Protein AF-A0A256ZH25-F1 (afdb_monomer)

Nearest PDB structures (foldseek):
  3mtt-assembly1_A  TM=2.767E-01  e=2.707E+00  Homo sapiens
  4jps-assembly1_B  TM=2.584E-01  e=4.571E+00  Homo sapiens
  8tdu-assembly1_B  TM=2.567E-01  e=5.349E+00  Homo sapiens
  7p5c-assembly1_B  TM=2.071E-01  e=2.196E+00  Homo sapiens

pLDDT: mean 86.26, std 10.09, range [44.22, 97.12]

Secondary structure (DSSP, 8-state):
--TTEESSPPTT-S-EEEEETTEEEEEEE-TTGGGGGGGGSTTSHHHHHHHHHHH-HHHHHHTTS--EEEE-TTSSS-EEEEEEEE-S--HHHHHHHHTT-HHHHHHHHHHHHHHHHHHHHHHHHHHHHHHHHHHHHHHSHHHHHHHHTT---SSHHHHHHHHHHHHH-HHHHHHHHHHHHHHHHHHHHHHHHHHHHHHHHHHHHTHHHHHHHHHHHHHHTTT-HHHHHHHHHHHHTTS-EEEEEEEHHHHHTT--SS--EEEEES-SS-----S-TTT--S-EEEEEEEE--TTTHHHHHTTHHHHHHHHHHHHHSTTEEEEEEEEEEEEEETTEEPPPEEEEEEEEETT--EEEEEE-----HHHIIIIIIIHHHHHHHHTT---SEEEEE----TT---TT-TTGGGTEEEE-HHHHHTHHHHHHHHHH--

Mean predicted aligned error: 8.48 Å

Sequence (434 aa):
MNKKIISYLTPGASIEEREVKGLKLRIHPTKHERALYPFSKPDSCPVKLCELATIDPVARVFFFLKREILRVPWIYNPLIASFPILLPYDEQFVDLIFKRDKSVYAPIEVAQKDIDSLADDVFKLEAETFGLFMFELMKDPSFRSMLTTGRLPKKPKVILERLDNLITNPATRGTFDEILRKHHDRLGKIFEVLLRQLPLISGIEVLKEAKENGDTLLEIAENSVQKISETLLRIGNIIPLSYNAVCLECVLRKQLAMPFQATLLYTKDFSLIERCHQCSGRTILHRINIHAPSDLIALIQDERLPEAIVGYTLAQLEDVEEVFIHKKVNPVINGIVKRGAQIDVLAITKDKRLIIVEVTRQSDFETVLNEELIHKTTLLEQIGLKYDVFVCVSGLSPKINHGLSVIKAKRAFLLGLKHLSELENWLADRLKIT

Foldseek 3Di:
DLPQEPLDPDVPDQWDWDAFPNWIKIWGADPLSVLSVQVVDCLGLLNLLLVLLLVALLSLLLLLADWDWAAQPPDLQRTKTKQKAWAPADPVVLVCLVVCPPLQNVLLVVLVVLLVVVVVLVVVLVCVVVVVLVVLLCVPPVSVVCVVVVNDPPDVVVVVVVSVCQCPDPVNVVVVVVSVVVVVVSVVSNVLSCQARVVQNVCSVCVVSNHLRHLQSCVLVVNDQPSSQVSLLSSLVSFWKKKKKWANCCCRPVVHRGTDIDIDGSDNRTHDDQARPPPRHRGMIMMIMTRANPSCVSCSVVVLSSLSSLQSSVSVAPFWRHKYAFIWMWIQDPNRTFHTDTFGIWTAGPNSFIETEAEESDADPVCCLVVPFVVVLVVCVVRVPQGPAYEYEYCHGPVPPPFDPVDVVNNYTYHHSVCSSVVNVVVNVSVPPD

Solvent-accessible surface area (backbone atoms only — not comparable to full-atom values): 23049 Å² total; per-residue (Å²): 118,72,86,33,61,38,48,64,70,60,93,89,50,76,62,47,79,49,73,40,83,87,42,39,34,42,38,28,76,41,96,63,35,72,44,39,53,46,62,78,37,67,86,31,58,63,38,50,50,22,59,47,24,52,80,31,41,59,54,44,41,56,73,42,47,65,65,47,81,47,76,42,92,88,46,101,47,34,40,32,44,34,31,42,29,32,48,67,59,51,62,72,61,52,50,36,55,76,70,55,33,70,84,42,30,53,61,50,55,51,37,50,52,57,55,60,50,42,56,58,53,51,51,50,50,53,49,53,51,50,53,49,53,50,53,60,46,54,68,38,68,67,52,41,52,24,62,79,68,71,57,65,76,92,47,69,65,63,57,51,55,50,51,51,53,50,56,69,31,80,90,43,26,63,61,51,54,54,47,54,50,55,48,48,57,50,48,51,52,50,50,50,50,45,72,43,30,45,65,53,53,62,46,59,75,42,40,67,54,8,43,54,36,19,54,44,51,30,61,73,35,75,68,34,67,63,57,50,24,55,44,51,37,58,49,35,75,64,42,52,32,32,39,38,36,36,28,53,38,27,37,37,72,63,66,38,91,51,48,51,72,49,77,46,72,64,51,92,76,55,76,78,73,53,56,37,90,84,70,67,39,33,42,30,44,33,35,44,27,40,41,33,50,86,69,37,43,49,21,63,74,72,60,44,50,57,32,46,32,53,38,47,32,52,52,69,40,86,61,40,54,39,26,39,36,48,30,30,43,19,31,40,57,96,88,40,77,40,68,58,47,79,37,38,20,40,36,34,27,73,87,37,43,39,37,40,35,42,71,45,63,58,56,51,66,66,57,43,47,51,63,56,43,50,46,45,55,50,50,32,56,74,44,63,49,82,66,67,36,37,37,33,40,32,28,25,56,56,88,60,83,73,52,82,64,76,37,65,93,72,39,31,38,46,32,26,41,55,48,59,47,42,41,61,61,59,49,52,55,61,67,62,70,116

Radius of gyration: 28.08 Å; Cα contacts (8 Å, |Δi|>4): 738; chains: 1; bounding box: 53×66×83 Å

Structure (mmCIF, N/CA/C/O backbone):
data_AF-A0A256ZH25-F1
#
_entry.id   AF-A0A256ZH25-F1
#
loop_
_atom_site.group_PDB
_atom_site.id
_atom_site.type_symbol
_atom_site.label_atom_id
_atom_site.label_alt_id
_atom_site.label_comp_id
_atom_site.label_asym_id
_atom_site.label_entity_id
_atom_site.label_seq_id
_atom_site.pdbx_PDB_ins_code
_atom_site.Cartn_x
_atom_site.Cartn_y
_atom_site.Cartn_z
_atom_site.occupancy
_atom_site.B_iso_or_equiv
_atom_site.auth_seq_id
_atom_site.auth_comp_id
_atom_site.auth_asym_id
_atom_site.auth_atom_id
_atom_site.pdbx_PDB_model_num
ATOM 1 N N . MET A 1 1 ? -24.537 2.357 3.604 1.00 53.81 1 MET A N 1
ATOM 2 C CA . MET A 1 1 ? -23.803 3.218 4.560 1.00 53.81 1 MET A CA 1
ATOM 3 C C . MET A 1 1 ? -23.875 2.599 5.944 1.00 53.81 1 MET A C 1
ATOM 5 O O . MET A 1 1 ? -24.964 2.515 6.511 1.00 53.81 1 MET A O 1
ATOM 9 N N . ASN A 1 2 ? -22.741 2.124 6.465 1.00 66.31 2 ASN A N 1
ATOM 10 C CA . ASN A 1 2 ? -22.671 1.611 7.829 1.00 66.31 2 ASN A CA 1
ATOM 11 C C . ASN A 1 2 ? -22.884 2.782 8.804 1.00 66.31 2 ASN A C 1
ATOM 13 O O . ASN A 1 2 ? -22.022 3.647 8.936 1.00 66.31 2 ASN A O 1
ATOM 17 N N . LYS A 1 3 ? -24.056 2.830 9.451 1.00 79.38 3 LYS A N 1
ATOM 18 C CA . LYS A 1 3 ? -24.472 3.941 10.329 1.00 79.38 3 LYS A CA 1
ATOM 19 C C . LYS A 1 3 ? -23.568 4.130 11.551 1.00 79.38 3 LYS A C 1
ATOM 21 O O . LYS A 1 3 ? -23.676 5.154 12.211 1.00 79.38 3 LYS A O 1
ATOM 26 N N . LYS A 1 4 ? -22.703 3.157 11.847 1.00 90.94 4 LYS A N 1
ATOM 27 C CA . LYS A 1 4 ? -21.760 3.213 12.965 1.00 90.94 4 LYS A CA 1
ATOM 28 C C . LYS A 1 4 ? -20.513 4.045 12.656 1.00 90.94 4 LYS A C 1
ATOM 30 O O . LYS A 1 4 ? -19.826 4.447 13.585 1.00 90.94 4 LYS A O 1
ATOM 35 N N . ILE A 1 5 ? -20.190 4.278 11.380 1.00 92.12 5 ILE A N 1
ATOM 36 C CA . ILE A 1 5 ? -18.966 4.981 10.972 1.00 92.12 5 ILE A CA 1
ATOM 37 C C . ILE A 1 5 ? -19.184 6.496 10.987 1.00 92.12 5 ILE A C 1
ATOM 39 O O . ILE A 1 5 ? -20.065 7.015 10.305 1.00 92.12 5 ILE A O 1
ATOM 43 N N . ILE A 1 6 ? -18.310 7.206 11.697 1.00 91.12 6 ILE A N 1
ATOM 44 C CA . ILE A 1 6 ? -18.291 8.663 11.831 1.00 91.12 6 ILE A CA 1
ATOM 45 C C . ILE A 1 6 ? -16.949 9.176 11.292 1.00 91.12 6 ILE A C 1
ATOM 47 O O . ILE A 1 6 ? -15.973 9.393 12.018 1.00 91.12 6 ILE A O 1
ATOM 51 N N . SER A 1 7 ? -16.880 9.336 9.969 1.00 86.00 7 SER A N 1
ATOM 52 C CA . SER A 1 7 ? -15.687 9.843 9.273 1.00 86.00 7 SER A CA 1
ATOM 53 C C . SER A 1 7 ? -15.587 11.369 9.298 1.00 86.00 7 SER A C 1
ATOM 55 O O . SER A 1 7 ? -14.493 11.919 9.240 1.00 86.00 7 SER A O 1
ATOM 57 N N . TYR A 1 8 ? -16.709 12.063 9.443 1.00 83.81 8 TYR A N 1
ATOM 58 C CA . TYR A 1 8 ? -16.794 13.512 9.591 1.00 83.81 8 TYR A CA 1
ATOM 59 C C . TYR A 1 8 ? -17.811 13.820 10.684 1.00 83.81 8 TYR A C 1
ATOM 61 O O . TYR A 1 8 ? -18.784 13.081 10.843 1.00 83.81 8 TYR A O 1
ATOM 69 N N . LEU A 1 9 ? -17.575 14.882 11.452 1.00 77.00 9 LEU A N 1
ATOM 70 C CA . LEU A 1 9 ? -18.564 15.311 12.436 1.00 77.00 9 LEU A CA 1
ATOM 71 C C . LEU A 1 9 ? -19.824 15.836 11.743 1.00 77.00 9 LEU A C 1
ATOM 73 O O . LEU A 1 9 ? -19.795 16.272 10.587 1.00 77.00 9 LEU A O 1
ATOM 77 N N . THR A 1 10 ? -20.935 15.797 12.473 1.00 65.25 10 THR A N 1
ATOM 78 C CA . THR A 1 10 ? -22.230 16.297 11.998 1.00 65.25 10 THR A CA 1
ATOM 79 C C . THR A 1 10 ? -22.092 17.714 11.402 1.00 65.25 10 THR A C 1
ATOM 81 O O . THR A 1 10 ? -21.460 18.565 12.031 1.00 65.25 10 THR A O 1
ATOM 84 N N . PRO A 1 11 ? -22.658 18.021 10.214 1.00 54.78 11 PRO A N 1
ATOM 85 C CA . PRO A 1 11 ? -22.549 19.351 9.611 1.00 54.78 11 PRO A CA 1
ATOM 86 C C . PRO A 1 11 ? -22.968 20.467 10.581 1.00 54.78 11 PRO A C 1
ATOM 88 O O . PRO A 1 11 ? -24.097 20.487 11.063 1.00 54.78 11 PRO A O 1
ATOM 91 N N . GLY A 1 12 ? -22.045 21.388 10.880 1.00 56.78 12 GLY A N 1
ATOM 92 C CA . GLY A 1 12 ? -22.243 22.476 11.850 1.00 56.78 12 GLY A CA 1
ATOM 93 C C . GLY A 1 12 ? -21.773 22.171 13.281 1.00 56.78 12 GLY A C 1
ATOM 94 O O . GLY A 1 12 ? -21.612 23.103 14.067 1.00 56.78 12 GLY A O 1
ATOM 95 N N . ALA A 1 13 ? -21.478 20.912 13.615 1.00 61.81 13 ALA A N 1
ATOM 96 C CA . ALA A 1 13 ? -20.852 20.540 14.879 1.00 61.81 13 ALA A CA 1
ATOM 97 C C . ALA A 1 13 ? -19.328 20.714 14.791 1.00 61.81 13 ALA A C 1
ATOM 99 O O . ALA A 1 13 ? -18.650 20.086 13.982 1.00 61.81 13 ALA A O 1
ATOM 100 N N . SER A 1 14 ? -18.768 21.568 15.649 1.00 75.38 14 SER A N 1
ATOM 101 C CA . SER A 1 14 ? -17.313 21.699 15.828 1.00 75.38 14 SER A CA 1
ATOM 102 C C . SER A 1 14 ? -16.754 20.725 16.873 1.00 75.38 14 SER A C 1
ATOM 104 O O . SER A 1 14 ? -15.533 20.576 16.995 1.00 75.38 14 SER A O 1
ATOM 106 N N . ILE A 1 15 ? -17.646 20.098 17.647 1.00 86.25 15 ILE A N 1
ATOM 107 C CA . ILE A 1 15 ? -17.360 19.200 18.766 1.00 86.25 15 ILE A CA 1
ATOM 108 C C . ILE A 1 15 ? -18.521 18.209 18.890 1.00 86.25 15 ILE A C 1
ATOM 110 O O . ILE A 1 15 ? -19.680 18.620 18.859 1.00 86.25 15 ILE A O 1
ATOM 114 N N . GLU A 1 16 ? -18.213 16.934 19.102 1.00 89.56 16 GLU A N 1
ATOM 115 C CA . GLU A 1 16 ? -19.166 15.949 19.614 1.00 89.56 16 GLU A CA 1
ATOM 116 C C . GLU A 1 16 ? -18.768 15.512 21.027 1.00 89.56 16 GLU A C 1
ATOM 118 O O . GLU A 1 16 ? -17.583 15.374 21.336 1.00 89.56 16 GLU A O 1
ATOM 123 N N . GLU A 1 17 ? -19.755 15.301 21.899 1.00 91.44 17 GLU A N 1
ATOM 124 C CA . GLU A 1 17 ? -19.533 14.770 23.246 1.00 91.44 17 GLU A CA 1
ATOM 125 C C . GLU A 1 17 ? -20.018 13.318 23.320 1.00 91.44 17 GLU A C 1
ATOM 127 O O . GLU A 1 17 ? -21.066 12.965 22.772 1.00 91.44 17 GLU A O 1
ATOM 132 N N . ARG A 1 18 ? -19.232 12.462 23.977 1.00 93.06 18 ARG A N 1
ATOM 133 C CA . ARG A 1 18 ? -19.586 11.070 24.284 1.00 93.06 18 ARG A CA 1
ATOM 134 C C . ARG A 1 18 ? -19.222 10.751 25.723 1.00 93.06 18 ARG A C 1
ATOM 136 O O . ARG A 1 18 ? -18.279 11.320 26.271 1.00 93.06 18 ARG A O 1
ATOM 143 N N . GLU A 1 19 ? -19.958 9.830 26.327 1.00 90.88 19 GLU A N 1
ATOM 144 C CA . GLU A 1 19 ? -19.675 9.332 27.669 1.00 90.88 19 GLU A CA 1
ATOM 145 C C . GLU A 1 19 ? -19.417 7.828 27.621 1.00 90.88 19 GLU A C 1
ATOM 147 O O . GLU A 1 19 ? -20.205 7.064 27.063 1.00 90.88 19 GLU A O 1
ATOM 152 N N . VAL A 1 20 ? -18.288 7.416 28.193 1.00 90.12 20 VAL A N 1
ATOM 153 C CA . VAL A 1 20 ? -17.792 6.040 28.151 1.00 90.12 20 VAL A CA 1
ATOM 154 C C . VAL A 1 20 ? -17.387 5.646 29.568 1.00 90.12 20 VAL A C 1
ATOM 156 O O . VAL A 1 20 ? -16.426 6.191 30.106 1.00 90.12 20 VAL A O 1
ATOM 159 N N . LYS A 1 21 ? -18.158 4.763 30.220 1.00 88.38 21 LYS A N 1
ATOM 160 C CA . LYS A 1 21 ? -17.967 4.367 31.636 1.00 88.38 21 LYS A CA 1
ATOM 161 C C . LYS A 1 21 ? -17.742 5.561 32.589 1.00 88.38 21 LYS A C 1
ATOM 163 O O . LYS A 1 21 ? -16.843 5.544 33.427 1.00 88.38 21 LYS A O 1
ATOM 168 N N . GLY A 1 22 ? -18.536 6.625 32.438 1.00 83.62 22 GLY A N 1
ATOM 169 C CA . GLY A 1 22 ? -18.437 7.845 33.253 1.00 83.62 22 GLY A CA 1
ATOM 170 C C . GLY A 1 22 ? -17.296 8.801 32.871 1.00 83.62 22 GLY A C 1
ATOM 171 O O . GLY A 1 22 ? -17.195 9.889 33.438 1.00 83.62 22 GLY A O 1
ATOM 172 N N . LEU A 1 23 ? -16.441 8.444 31.904 1.00 90.19 23 LEU A N 1
ATOM 173 C CA . LEU A 1 23 ? -15.475 9.360 31.301 1.00 90.19 23 LEU A CA 1
ATOM 174 C C . LEU A 1 23 ? -16.147 10.126 30.160 1.00 90.19 23 LEU A C 1
ATOM 176 O O . LEU A 1 23 ? -16.564 9.539 29.162 1.00 90.19 23 LEU A O 1
ATOM 180 N N . LYS A 1 24 ? -16.208 11.452 30.286 1.00 94.75 24 LYS A N 1
ATOM 181 C CA . LYS A 1 24 ? -16.669 12.329 29.208 1.00 94.75 24 LYS A CA 1
ATOM 182 C C . LYS A 1 24 ? -15.534 12.608 28.228 1.00 94.75 24 LYS A C 1
ATOM 184 O O . LYS A 1 24 ? -14.426 12.969 28.629 1.00 94.75 24 LYS A O 1
ATOM 189 N N . LEU A 1 25 ? -15.829 12.471 26.943 1.00 95.69 25 LEU A N 1
ATOM 190 C CA . LEU A 1 25 ? -14.921 12.697 25.827 1.00 95.69 25 LEU A CA 1
ATOM 191 C C . LEU A 1 25 ? -15.449 13.846 24.973 1.00 95.69 25 LEU A C 1
ATOM 193 O O . LEU A 1 25 ? -16.621 13.854 24.602 1.00 95.69 25 LEU A O 1
ATOM 197 N N . ARG A 1 26 ? -14.569 14.788 24.628 1.00 95.19 26 ARG A N 1
ATOM 198 C CA . ARG A 1 26 ? -14.797 15.767 23.561 1.00 95.19 26 ARG A CA 1
ATOM 199 C C . ARG A 1 26 ? -14.049 15.332 22.316 1.00 95.19 26 ARG A C 1
ATOM 201 O O . ARG A 1 26 ? -12.827 15.187 22.345 1.00 95.19 26 ARG A O 1
ATOM 208 N N . ILE A 1 27 ? -14.789 15.118 21.241 1.00 94.31 27 ILE A N 1
ATOM 209 C CA . ILE A 1 27 ? -14.287 14.629 19.964 1.00 94.31 27 ILE A CA 1
ATOM 210 C C . ILE A 1 27 ? -14.336 15.783 18.970 1.00 94.31 27 ILE A C 1
ATOM 212 O O . ILE A 1 27 ? -15.373 16.409 18.764 1.00 94.31 27 ILE A O 1
ATOM 216 N N . HIS A 1 28 ? -13.188 16.075 18.375 1.00 92.75 28 HIS A N 1
ATOM 217 C CA . HIS A 1 28 ? -12.974 17.198 17.478 1.00 92.75 28 HIS A CA 1
ATOM 218 C C . HIS A 1 28 ? -12.556 16.713 16.088 1.00 92.75 28 HIS A C 1
ATOM 220 O O . HIS A 1 28 ? -11.856 15.694 15.974 1.00 92.75 28 HIS A O 1
ATOM 226 N N . PRO A 1 29 ? -12.896 17.475 15.035 1.00 90.38 29 PRO A N 1
ATOM 227 C CA . PRO A 1 29 ? -12.374 17.210 13.708 1.00 90.38 29 PRO A CA 1
ATOM 228 C C . PRO A 1 29 ? -10.869 17.509 13.689 1.00 90.38 29 PRO A C 1
ATOM 230 O O . PRO A 1 29 ? -10.377 18.383 14.415 1.00 90.38 29 PRO A O 1
ATOM 233 N N . THR A 1 30 ? -10.110 16.792 12.865 1.00 88.50 30 THR A N 1
ATOM 234 C CA . THR A 1 30 ? -8.696 17.118 12.625 1.00 88.50 30 THR A CA 1
ATOM 235 C C . THR A 1 30 ? -8.559 18.020 11.400 1.00 88.50 30 THR A C 1
ATOM 237 O O . THR A 1 30 ? -9.488 18.187 10.608 1.00 88.50 30 THR A O 1
ATOM 240 N N . LYS A 1 31 ? -7.363 18.587 11.196 1.00 83.25 31 LYS A N 1
ATOM 241 C CA . LYS A 1 31 ? -7.060 19.391 9.999 1.00 83.25 31 LYS A CA 1
ATOM 242 C C . LYS A 1 31 ? -7.234 18.602 8.690 1.00 83.25 31 LYS A C 1
ATOM 244 O O . LYS A 1 31 ? -7.512 19.211 7.661 1.00 83.25 31 LYS A O 1
ATOM 249 N N 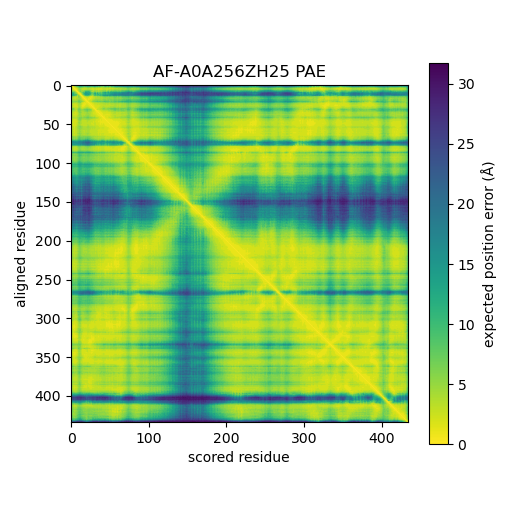. HIS A 1 32 ? -7.097 17.276 8.746 1.00 82.31 32 HIS A N 1
ATOM 250 C CA . HIS A 1 32 ? -7.160 16.370 7.596 1.00 82.31 32 HIS A CA 1
ATOM 251 C C . HIS A 1 32 ? -8.546 15.754 7.379 1.00 82.31 32 HIS A C 1
ATOM 253 O O . HIS A 1 32 ? -8.720 14.959 6.462 1.00 82.31 32 HIS A O 1
ATOM 259 N N . GLU A 1 33 ? -9.565 16.139 8.157 1.00 83.50 33 GLU A N 1
ATOM 260 C CA . GLU A 1 33 ? -10.921 15.591 8.005 1.00 83.50 33 GLU A CA 1
ATOM 261 C C . GLU A 1 33 ? -11.488 15.793 6.590 1.00 83.50 33 GLU A C 1
ATOM 263 O O . GLU A 1 33 ? -12.273 14.980 6.109 1.00 83.50 33 GLU A O 1
ATOM 268 N N . ARG A 1 34 ? -11.020 16.818 5.865 1.00 82.94 34 ARG A N 1
ATOM 269 C CA . ARG A 1 34 ? -11.409 17.040 4.467 1.00 82.94 34 ARG A CA 1
ATOM 270 C C . ARG A 1 34 ? -11.075 15.864 3.548 1.00 82.94 34 ARG A C 1
ATOM 272 O O . ARG A 1 34 ? -11.820 15.621 2.602 1.00 82.94 34 ARG A O 1
ATOM 279 N N . ALA A 1 35 ? -9.997 15.130 3.829 1.00 86.00 35 ALA A N 1
ATOM 280 C CA . ALA A 1 35 ? -9.642 13.928 3.082 1.00 86.00 35 ALA A CA 1
ATOM 281 C C . ALA A 1 35 ? -10.700 12.822 3.238 1.00 86.00 35 ALA A C 1
ATOM 283 O O . ALA A 1 35 ? -10.820 11.979 2.359 1.00 86.00 35 ALA A O 1
ATOM 284 N N . LEU A 1 36 ? -11.499 12.851 4.313 1.00 89.62 36 LEU A N 1
ATOM 285 C CA . LEU A 1 36 ? -12.542 11.870 4.615 1.00 89.62 36 LEU A CA 1
ATOM 286 C C . LEU A 1 36 ? -13.924 12.232 4.046 1.00 89.62 36 LEU A C 1
ATOM 288 O O . LEU A 1 36 ? -14.829 11.399 4.083 1.00 89.62 36 LEU A O 1
ATOM 292 N N . TYR A 1 37 ? -14.116 13.429 3.475 1.00 88.19 37 TYR A N 1
ATOM 293 C CA . TYR A 1 37 ? -15.393 13.807 2.852 1.00 88.19 37 TYR A CA 1
ATOM 294 C C . TYR A 1 37 ? -15.915 12.855 1.770 1.00 88.19 37 TYR A C 1
ATOM 296 O O . TYR A 1 37 ? -17.137 12.720 1.678 1.00 88.19 37 TYR A O 1
ATOM 304 N N . PRO A 1 38 ? -15.078 12.175 0.966 1.00 90.50 38 PRO A N 1
ATOM 305 C CA . PRO A 1 38 ? -15.545 11.145 0.044 1.00 90.50 38 PRO A CA 1
ATOM 306 C C . PRO A 1 38 ? -16.460 10.095 0.694 1.00 90.50 38 PRO A C 1
ATOM 308 O O . PRO A 1 38 ? -17.452 9.708 0.081 1.00 90.50 38 PRO A O 1
ATOM 311 N N . PHE A 1 39 ? -16.227 9.734 1.964 1.00 90.94 39 PHE A N 1
ATOM 312 C CA . PHE A 1 39 ? -17.061 8.776 2.703 1.00 90.94 39 PHE A CA 1
ATOM 313 C C . PHE A 1 39 ? -18.495 9.257 2.974 1.00 90.94 39 PHE A C 1
ATOM 315 O O . PHE A 1 39 ? -19.344 8.451 3.341 1.00 90.94 39 PHE A O 1
ATOM 322 N N . SER A 1 40 ? -18.802 10.543 2.758 1.00 87.06 40 SER A N 1
ATOM 323 C CA . SER A 1 40 ? -20.180 11.060 2.833 1.00 87.06 40 SER A CA 1
ATOM 324 C C . SER A 1 40 ? -21.084 10.568 1.704 1.00 87.06 40 SER A C 1
ATOM 326 O O . SER A 1 40 ? -22.307 10.667 1.799 1.00 87.06 40 SER A O 1
ATOM 328 N N . LYS A 1 41 ? -20.494 10.039 0.626 1.00 89.00 41 LYS A N 1
ATOM 329 C CA . LYS A 1 41 ? -21.208 9.508 -0.533 1.00 89.00 41 LYS A CA 1
ATOM 330 C C . LYS A 1 41 ? -21.183 7.979 -0.468 1.00 89.00 41 LYS A C 1
ATOM 332 O O . LYS A 1 41 ? -20.109 7.408 -0.676 1.00 89.00 41 LYS A O 1
ATOM 337 N N . PRO A 1 42 ? -22.328 7.309 -0.234 1.00 86.44 42 PRO A N 1
ATOM 338 C CA . PRO A 1 42 ? -22.382 5.853 -0.089 1.00 86.44 42 PRO A CA 1
ATOM 339 C C . PRO A 1 42 ? -21.796 5.083 -1.278 1.00 86.44 42 PRO A C 1
ATOM 341 O O . PRO A 1 42 ? -21.171 4.053 -1.084 1.00 86.44 42 PRO A O 1
ATOM 344 N N . ASP A 1 43 ? -21.942 5.610 -2.495 1.00 88.50 43 ASP A N 1
ATOM 345 C CA . ASP A 1 43 ? -21.479 4.945 -3.719 1.00 88.50 43 ASP A CA 1
ATOM 346 C C . ASP A 1 43 ? -20.058 5.336 -4.158 1.00 88.50 43 ASP A C 1
ATOM 348 O O . ASP A 1 43 ? -19.628 4.945 -5.250 1.00 88.50 43 ASP A O 1
ATOM 352 N N . SER A 1 44 ? -19.341 6.120 -3.346 1.00 92.69 44 SER A N 1
ATOM 353 C CA . SER A 1 44 ? -17.971 6.558 -3.645 1.00 92.69 44 SER A CA 1
ATOM 354 C C . SER A 1 44 ? -16.974 5.399 -3.676 1.00 92.69 44 SER A C 1
ATOM 356 O O . SER A 1 44 ? -17.189 4.349 -3.059 1.00 92.69 44 SER A O 1
ATOM 358 N N . CYS A 1 45 ? -15.851 5.597 -4.374 1.00 93.25 45 CYS A N 1
ATOM 359 C CA . CYS A 1 45 ? -14.807 4.574 -4.460 1.00 93.25 45 CYS A CA 1
ATOM 360 C C . CYS A 1 45 ? -14.265 4.181 -3.072 1.00 93.25 45 CYS A C 1
ATOM 362 O O . CYS A 1 45 ? -14.178 2.984 -2.802 1.00 93.25 45 CYS A O 1
ATOM 364 N N . PRO A 1 46 ? -13.957 5.127 -2.156 1.00 94.62 46 PRO A N 1
ATOM 365 C CA . PRO A 1 46 ? -13.449 4.788 -0.828 1.00 94.62 46 PRO A CA 1
ATOM 366 C C . PRO A 1 46 ? -14.401 3.921 -0.002 1.00 94.62 46 PRO A C 1
ATOM 368 O O . PRO A 1 46 ? -13.944 2.974 0.632 1.00 94.62 46 PRO A O 1
ATOM 371 N N . VAL A 1 47 ? -15.714 4.194 -0.033 1.00 95.12 47 VAL A N 1
ATOM 372 C CA . VAL A 1 47 ? -16.707 3.382 0.696 1.00 95.12 47 VAL A CA 1
ATOM 373 C C . VAL A 1 47 ? -16.708 1.952 0.168 1.00 95.12 47 VAL A C 1
ATOM 375 O O . VAL A 1 47 ? -16.548 1.019 0.949 1.00 95.12 47 VAL A O 1
ATOM 378 N N . LYS A 1 48 ? -16.795 1.779 -1.155 1.00 95.75 48 LYS A N 1
ATOM 379 C CA . LYS A 1 48 ? -16.807 0.456 -1.797 1.00 95.75 48 LYS A CA 1
ATOM 380 C C . LYS A 1 48 ? -15.527 -0.337 -1.533 1.00 95.75 48 LYS A C 1
ATOM 382 O O . LYS A 1 48 ? -15.592 -1.541 -1.307 1.00 95.75 48 LYS A O 1
ATOM 387 N N . LEU A 1 49 ? -14.366 0.325 -1.536 1.00 96.12 49 LEU A N 1
ATOM 388 C CA . LEU A 1 49 ? -13.092 -0.313 -1.187 1.00 96.12 49 LEU A CA 1
ATOM 389 C C . LEU A 1 49 ? -13.065 -0.764 0.274 1.00 96.12 49 LEU A C 1
ATOM 391 O O . LEU A 1 49 ? -12.642 -1.883 0.553 1.00 96.12 49 LEU A O 1
ATOM 395 N N . CYS A 1 50 ? -13.523 0.083 1.198 1.00 96.00 50 CYS A N 1
ATOM 396 C CA . CYS A 1 50 ? -13.608 -0.269 2.610 1.00 96.00 50 CYS A CA 1
ATOM 397 C C . CYS A 1 50 ? -14.588 -1.426 2.846 1.00 96.00 50 CYS A C 1
ATOM 399 O O . CYS A 1 50 ? -14.238 -2.354 3.564 1.00 96.00 50 CYS A O 1
ATOM 401 N N . GLU A 1 51 ? -15.765 -1.416 2.213 1.00 95.44 51 GLU A N 1
ATOM 402 C CA . GLU A 1 51 ? -16.749 -2.509 2.277 1.00 95.44 51 GLU A CA 1
ATOM 403 C C . GLU A 1 51 ? -16.200 -3.823 1.692 1.00 95.44 51 GLU A C 1
ATOM 405 O O . GLU A 1 51 ? -16.377 -4.884 2.288 1.00 95.44 51 GLU A O 1
ATOM 410 N N . LEU A 1 52 ? -15.464 -3.775 0.576 1.00 96.19 52 LEU A N 1
ATOM 411 C CA . LEU A 1 52 ? -14.760 -4.953 0.060 1.00 96.19 52 LEU A CA 1
ATOM 412 C C . LEU A 1 52 ? -13.717 -5.460 1.068 1.00 96.19 52 LEU A C 1
ATOM 414 O O . LEU A 1 52 ? -13.682 -6.649 1.375 1.00 96.19 52 LEU A O 1
ATOM 418 N N . ALA A 1 53 ? -12.897 -4.567 1.623 1.00 95.38 53 ALA A N 1
ATOM 419 C CA . ALA A 1 53 ? -11.851 -4.913 2.582 1.00 95.38 53 ALA A CA 1
ATOM 420 C C . ALA A 1 53 ? -12.393 -5.464 3.914 1.00 95.38 53 ALA A C 1
ATOM 422 O O . ALA A 1 53 ? -11.664 -6.147 4.635 1.00 95.38 53 ALA A O 1
ATOM 423 N N . THR A 1 54 ? -13.661 -5.214 4.263 1.00 92.06 54 THR A N 1
ATOM 424 C CA . THR A 1 54 ? -14.256 -5.862 5.439 1.00 92.06 54 THR A CA 1
ATOM 425 C C . THR A 1 54 ? -14.495 -7.348 5.216 1.00 92.06 54 THR A C 1
ATOM 427 O O . THR A 1 54 ? -14.307 -8.110 6.151 1.00 92.06 54 THR A O 1
ATOM 430 N N . ILE A 1 55 ? -14.846 -7.772 3.998 1.00 92.75 55 ILE A N 1
ATOM 431 C CA . ILE A 1 55 ? -15.190 -9.174 3.690 1.00 92.75 55 ILE A CA 1
ATOM 432 C C . ILE A 1 55 ? -14.064 -9.954 3.000 1.00 92.75 55 ILE A C 1
ATOM 434 O O . ILE A 1 55 ? -14.117 -11.178 2.920 1.00 92.75 55 ILE A O 1
ATOM 438 N N . ASP A 1 56 ? -13.065 -9.258 2.459 1.00 95.31 56 ASP A N 1
ATOM 439 C CA . ASP A 1 56 ? -11.950 -9.846 1.726 1.00 95.31 56 ASP A CA 1
ATOM 440 C C . ASP A 1 56 ? -10.618 -9.554 2.441 1.00 95.31 56 ASP A C 1
ATOM 442 O O . ASP A 1 56 ? -10.096 -8.435 2.347 1.00 95.31 56 ASP A O 1
ATOM 446 N N . PRO A 1 57 ? -10.031 -10.553 3.130 1.00 94.00 57 PRO A N 1
ATOM 447 C CA . PRO A 1 57 ? -8.767 -10.397 3.846 1.00 94.00 57 PRO A CA 1
ATOM 448 C C . PRO A 1 57 ? -7.592 -9.983 2.952 1.00 94.00 57 PRO A C 1
ATOM 450 O O . PRO A 1 57 ? -6.731 -9.215 3.385 1.00 94.00 57 PRO A O 1
ATOM 453 N N . VAL A 1 58 ? -7.564 -10.450 1.698 1.00 95.88 58 VAL A N 1
ATOM 454 C CA . VAL A 1 58 ? -6.512 -10.094 0.736 1.00 95.88 58 VAL A CA 1
ATOM 455 C C . VAL A 1 58 ? -6.651 -8.619 0.366 1.00 95.88 58 VAL A C 1
ATOM 457 O O . VAL A 1 58 ? -5.659 -7.891 0.376 1.00 95.88 58 VAL A O 1
ATOM 460 N N . ALA A 1 59 ? -7.878 -8.142 0.123 1.00 95.94 59 ALA A N 1
ATOM 461 C CA . ALA A 1 59 ? -8.131 -6.731 -0.172 1.00 95.94 59 ALA A CA 1
ATOM 462 C C . ALA A 1 59 ? -7.783 -5.839 1.026 1.00 95.94 59 ALA A C 1
ATOM 464 O O . ALA A 1 59 ? -7.194 -4.772 0.855 1.00 95.94 59 ALA A O 1
ATOM 465 N N . ARG A 1 60 ? -8.096 -6.298 2.244 1.00 94.44 60 ARG A N 1
ATOM 466 C CA . ARG A 1 60 ? -7.762 -5.604 3.492 1.00 94.44 60 ARG A CA 1
ATOM 467 C C . ARG A 1 60 ? -6.260 -5.383 3.642 1.00 94.44 60 ARG A C 1
ATOM 469 O O . ARG A 1 60 ? -5.836 -4.272 3.942 1.00 94.44 60 ARG A O 1
ATOM 476 N N . VAL A 1 61 ? -5.464 -6.424 3.402 1.00 95.00 61 VAL A N 1
ATOM 477 C CA . VAL A 1 61 ? -3.999 -6.381 3.530 1.00 95.00 61 VAL A CA 1
ATOM 478 C C . VAL A 1 61 ? -3.337 -5.651 2.361 1.00 95.00 61 VAL A C 1
ATOM 480 O O . VAL A 1 61 ? -2.332 -4.974 2.565 1.00 95.00 61 VAL A O 1
ATOM 483 N N . PHE A 1 62 ? -3.912 -5.709 1.157 1.00 95.19 62 PHE A N 1
ATOM 484 C CA . PHE A 1 62 ? -3.352 -5.082 -0.044 1.00 95.19 62 PHE A CA 1
ATOM 485 C C . PHE A 1 62 ? -3.001 -3.596 0.154 1.00 95.19 62 PHE A C 1
ATOM 487 O O . PHE A 1 62 ? -1.926 -3.145 -0.238 1.00 95.19 62 PHE A O 1
ATOM 494 N N . PHE A 1 63 ? -3.859 -2.830 0.833 1.00 93.38 63 PHE A N 1
ATOM 495 C CA . PHE A 1 63 ? -3.635 -1.396 1.066 1.00 93.38 63 PHE A CA 1
ATOM 496 C C . PHE A 1 63 ? -2.579 -1.073 2.136 1.00 93.38 63 PHE A C 1
ATOM 498 O O . PHE A 1 63 ? -2.211 0.093 2.296 1.00 93.38 63 PHE A O 1
ATOM 505 N N . PHE A 1 64 ? -2.063 -2.088 2.829 1.00 93.94 64 PHE A N 1
ATOM 506 C CA . PHE A 1 64 ? -0.972 -1.973 3.796 1.00 93.94 64 PHE A CA 1
ATOM 507 C C . PHE A 1 64 ? 0.384 -2.397 3.223 1.00 93.94 64 PHE A C 1
ATOM 509 O O . PHE A 1 64 ? 1.411 -2.132 3.844 1.00 93.94 64 PHE A O 1
ATOM 516 N N . LEU A 1 65 ? 0.403 -3.003 2.033 1.00 94.19 65 LEU A N 1
ATOM 517 C CA . LEU A 1 65 ? 1.630 -3.403 1.349 1.00 94.19 65 LEU A CA 1
ATOM 518 C C . LEU A 1 65 ? 2.539 -2.208 1.048 1.00 94.19 65 LEU A C 1
ATOM 520 O O . LEU A 1 65 ? 2.084 -1.062 0.940 1.00 94.19 65 LEU A O 1
ATOM 524 N N . LYS A 1 66 ? 3.832 -2.485 0.864 1.00 93.50 66 LYS A N 1
ATOM 525 C CA . LYS A 1 66 ? 4.818 -1.488 0.429 1.00 93.50 66 LYS A CA 1
ATOM 526 C C . LYS A 1 66 ? 4.467 -0.988 -0.968 1.00 93.50 66 LYS A C 1
ATOM 528 O O . LYS A 1 66 ? 4.025 -1.771 -1.811 1.00 93.50 66 LYS A O 1
ATOM 533 N N . ARG A 1 67 ? 4.597 0.323 -1.183 1.00 93.50 67 ARG A N 1
ATOM 534 C CA . ARG A 1 67 ? 4.163 0.975 -2.423 1.00 93.50 67 ARG A CA 1
ATOM 535 C C . ARG A 1 67 ? 4.971 2.225 -2.718 1.00 93.50 67 ARG A C 1
ATOM 537 O O . ARG A 1 67 ? 5.357 2.942 -1.796 1.00 93.50 67 ARG A O 1
ATOM 544 N N . GLU A 1 68 ? 5.045 2.554 -3.995 1.00 93.00 68 GLU A N 1
ATOM 545 C CA . GLU A 1 68 ? 5.545 3.830 -4.491 1.00 93.00 68 GLU A CA 1
ATOM 546 C C . GLU A 1 68 ? 4.378 4.724 -4.912 1.00 93.00 68 GLU A C 1
ATOM 548 O O . GLU A 1 68 ? 3.385 4.258 -5.476 1.00 93.00 68 GLU A O 1
ATOM 553 N N . ILE A 1 69 ? 4.491 6.025 -4.643 1.00 91.81 69 ILE A N 1
ATOM 554 C CA . ILE A 1 69 ? 3.522 7.021 -5.101 1.00 91.81 69 ILE A CA 1
ATOM 555 C C . ILE A 1 69 ? 4.129 7.796 -6.266 1.00 91.81 69 ILE A C 1
ATOM 557 O O . ILE A 1 69 ? 5.065 8.572 -6.089 1.00 91.81 69 ILE A O 1
ATOM 561 N N . LEU A 1 70 ? 3.549 7.626 -7.449 1.00 89.12 70 LEU A N 1
ATOM 562 C CA . LEU A 1 70 ? 3.948 8.315 -8.668 1.00 89.12 70 LEU A CA 1
ATOM 563 C C . LEU A 1 70 ? 2.956 9.441 -8.959 1.00 89.12 70 LEU A C 1
ATOM 565 O O . LEU A 1 70 ? 1.740 9.236 -8.946 1.00 89.12 70 LEU A O 1
ATOM 569 N N . ARG A 1 71 ? 3.472 10.643 -9.228 1.00 84.31 71 ARG A N 1
ATOM 570 C CA . ARG A 1 71 ? 2.665 11.784 -9.675 1.00 84.31 71 ARG A CA 1
ATOM 571 C C . ARG A 1 71 ? 2.914 12.030 -11.156 1.00 84.31 71 ARG A C 1
ATOM 573 O O . ARG A 1 71 ? 4.034 12.349 -11.536 1.00 84.31 71 ARG A O 1
ATOM 580 N N . VAL A 1 72 ? 1.875 11.904 -11.976 1.00 80.56 72 VAL A N 1
ATOM 581 C CA . VAL A 1 72 ? 1.937 12.070 -13.430 1.00 80.56 72 VAL A CA 1
ATOM 582 C C . VAL A 1 72 ? 1.074 13.273 -13.839 1.00 80.56 72 VAL A C 1
ATOM 584 O O . VAL A 1 72 ? -0.142 13.135 -13.958 1.00 80.56 72 VAL A O 1
ATOM 587 N N . PRO A 1 73 ? 1.669 14.463 -14.060 1.00 66.69 73 PRO A N 1
ATOM 588 C CA . PRO A 1 73 ? 0.931 15.718 -14.261 1.00 66.69 73 PRO A CA 1
ATOM 589 C C . PRO A 1 73 ? -0.035 15.743 -15.456 1.00 66.69 73 PRO A C 1
ATOM 591 O O . PRO A 1 73 ? -0.928 16.582 -15.501 1.00 66.69 73 PRO A O 1
ATOM 594 N N . TRP A 1 74 ? 0.153 14.852 -16.430 1.00 63.22 74 TRP A N 1
ATOM 595 C CA . TRP A 1 74 ? -0.496 14.896 -17.746 1.00 63.22 74 TRP A CA 1
ATOM 596 C C . TRP A 1 74 ? -1.668 13.910 -17.904 1.00 63.22 74 TRP A C 1
ATOM 598 O O . TRP A 1 74 ? -2.264 13.850 -18.976 1.00 63.22 74 TRP A O 1
ATOM 608 N N . ILE A 1 75 ? -1.984 13.108 -16.879 1.00 63.44 75 ILE A N 1
ATOM 609 C CA . ILE A 1 75 ? -3.027 12.067 -16.930 1.00 63.44 75 ILE A CA 1
ATOM 610 C C . ILE A 1 75 ? -4.257 12.520 -16.131 1.00 63.44 75 ILE A C 1
ATOM 612 O O . ILE A 1 75 ? -4.122 13.155 -15.088 1.00 63.44 75 ILE A O 1
ATOM 616 N N . TYR A 1 76 ? -5.460 12.141 -16.588 1.00 64.31 76 TYR A N 1
ATOM 617 C CA . TYR A 1 76 ? -6.738 12.394 -15.897 1.00 64.31 76 TYR A CA 1
ATOM 618 C C . TYR A 1 76 ? -6.731 11.990 -14.409 1.00 64.31 76 TYR A C 1
ATOM 620 O O . TYR A 1 76 ? -7.370 12.648 -13.593 1.00 64.31 76 TYR A O 1
ATOM 628 N N . ASN A 1 77 ? -5.974 10.943 -14.063 1.00 68.25 77 ASN A N 1
ATOM 629 C CA . ASN A 1 77 ? -5.698 10.493 -12.700 1.00 68.25 77 ASN A CA 1
ATOM 630 C C . ASN A 1 77 ? -4.200 10.679 -12.410 1.00 68.25 77 ASN A C 1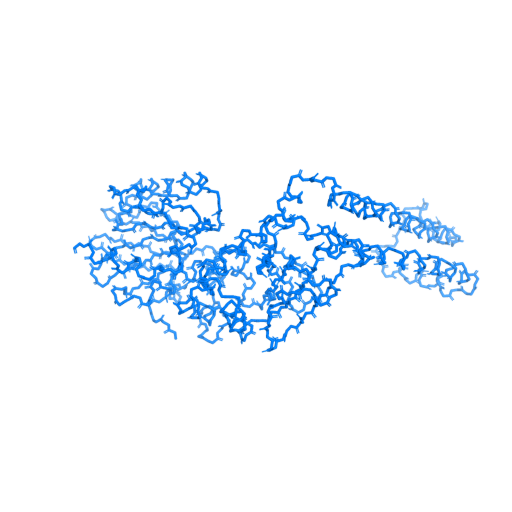
ATOM 632 O O . ASN A 1 77 ? -3.401 9.784 -12.695 1.00 68.25 77 ASN A O 1
ATOM 636 N N . PRO A 1 78 ? -3.784 11.837 -11.873 1.00 79.50 78 PRO A N 1
ATOM 637 C CA . PRO A 1 78 ? -2.373 12.188 -11.787 1.00 79.50 78 PRO A CA 1
ATOM 638 C C . PRO A 1 78 ? -1.639 11.477 -10.651 1.00 79.50 78 PRO A C 1
ATOM 640 O O . PRO A 1 78 ? -0.443 11.686 -10.497 1.00 79.50 78 PRO A O 1
ATOM 643 N N . LEU A 1 79 ? -2.319 10.685 -9.820 1.00 91.06 79 LEU A N 1
ATOM 644 C CA . LEU A 1 79 ? -1.711 9.968 -8.706 1.00 91.06 79 LEU A CA 1
ATOM 645 C C . LEU A 1 79 ? -1.845 8.465 -8.932 1.00 91.06 79 LEU A C 1
ATOM 647 O O . LEU A 1 79 ? -2.957 7.945 -9.026 1.00 91.06 79 LEU A O 1
ATOM 651 N N . ILE A 1 80 ? -0.711 7.774 -8.970 1.00 92.12 80 ILE A N 1
ATOM 652 C CA . ILE A 1 80 ? -0.645 6.325 -9.119 1.00 92.12 80 ILE A CA 1
ATOM 653 C C . ILE A 1 80 ? 0.035 5.744 -7.881 1.00 92.12 80 ILE A C 1
ATOM 655 O O . ILE A 1 80 ? 1.138 6.156 -7.529 1.00 92.12 80 ILE A O 1
ATOM 659 N N . ALA A 1 81 ? -0.616 4.788 -7.224 1.00 94.38 81 ALA A N 1
ATOM 660 C CA . ALA A 1 81 ? 0.008 3.964 -6.195 1.00 94.38 81 ALA A CA 1
ATOM 661 C C . ALA A 1 81 ? 0.447 2.632 -6.819 1.00 94.38 81 ALA A C 1
ATOM 663 O O . ALA A 1 81 ? -0.400 1.850 -7.249 1.00 94.38 81 ALA A O 1
ATOM 664 N N . SER A 1 82 ? 1.758 2.407 -6.892 1.00 94.75 82 SER A N 1
ATOM 665 C CA . SER A 1 82 ? 2.389 1.233 -7.501 1.00 94.75 82 SER A CA 1
ATOM 666 C C . SER A 1 82 ? 2.807 0.241 -6.421 1.00 94.75 82 SER A C 1
ATOM 668 O O . SER A 1 82 ? 3.589 0.581 -5.535 1.00 94.75 82 SER A O 1
ATOM 670 N N . PHE A 1 83 ? 2.287 -0.980 -6.495 1.00 95.81 83 PHE A N 1
ATOM 671 C CA . PHE A 1 83 ? 2.576 -2.076 -5.576 1.00 95.81 83 PHE A CA 1
ATOM 672 C C . PHE A 1 83 ? 3.420 -3.127 -6.305 1.00 95.81 83 PHE A C 1
ATOM 674 O O . PHE A 1 83 ? 2.880 -3.861 -7.146 1.00 95.81 83 PHE A O 1
ATOM 681 N N . PRO A 1 84 ? 4.735 -3.203 -6.031 1.00 96.38 84 PRO A N 1
ATOM 682 C CA . PRO A 1 84 ? 5.579 -4.251 -6.580 1.00 96.38 84 PRO A CA 1
ATOM 683 C C . PRO A 1 84 ? 5.290 -5.566 -5.850 1.00 96.38 84 PRO A C 1
ATOM 685 O O . PRO A 1 84 ? 5.140 -5.589 -4.627 1.00 96.38 84 PRO A O 1
ATOM 688 N N . ILE A 1 85 ? 5.162 -6.661 -6.595 1.00 95.62 85 ILE A N 1
ATOM 689 C CA . ILE A 1 85 ? 4.724 -7.961 -6.086 1.00 95.62 85 ILE A CA 1
ATOM 690 C C . ILE A 1 85 ? 5.429 -9.079 -6.864 1.00 95.62 85 ILE A C 1
ATOM 692 O O . ILE A 1 85 ? 5.555 -9.007 -8.086 1.00 95.62 85 ILE A O 1
ATOM 696 N N . LEU A 1 86 ? 5.857 -10.129 -6.166 1.00 94.38 86 LEU A N 1
ATOM 697 C CA . LEU A 1 86 ? 6.530 -11.288 -6.749 1.00 94.38 86 LEU A CA 1
ATOM 698 C C . LEU A 1 86 ? 5.773 -12.580 -6.387 1.00 94.38 86 LEU A C 1
ATOM 700 O O . LEU A 1 86 ? 5.694 -12.919 -5.210 1.00 94.38 86 LEU A O 1
ATOM 704 N N . LEU A 1 87 ? 5.176 -13.279 -7.365 1.00 87.06 87 LEU A N 1
ATOM 705 C CA . LEU A 1 87 ? 4.193 -14.346 -7.097 1.00 87.06 87 LEU A CA 1
ATOM 706 C C . LEU A 1 87 ? 4.193 -15.483 -8.126 1.00 87.06 87 LEU A C 1
ATOM 708 O O . LEU A 1 87 ? 3.991 -15.233 -9.311 1.00 87.06 87 LEU A O 1
ATOM 712 N N . PRO A 1 88 ? 4.188 -16.734 -7.639 1.00 87.88 88 PRO A N 1
ATOM 713 C CA . PRO A 1 88 ? 5.270 -17.341 -6.866 1.00 87.88 88 PRO A CA 1
ATOM 714 C C . PRO A 1 88 ? 6.580 -17.270 -7.669 1.00 87.88 88 PRO A C 1
ATOM 716 O O . PRO A 1 88 ? 6.561 -17.172 -8.890 1.00 87.88 88 PRO A O 1
ATOM 719 N N . TYR A 1 89 ? 7.735 -17.354 -7.015 1.00 93.19 89 TYR A N 1
ATOM 720 C CA . TYR A 1 89 ? 9.027 -17.129 -7.673 1.00 93.19 89 TYR A CA 1
ATOM 721 C C . TYR A 1 89 ? 10.058 -18.211 -7.359 1.00 93.19 89 TYR A C 1
ATOM 723 O O . TYR A 1 89 ? 9.858 -19.058 -6.491 1.00 93.19 89 TYR A O 1
ATOM 731 N N . ASP A 1 90 ? 11.173 -18.195 -8.092 1.00 93.88 90 ASP A N 1
ATOM 732 C CA . ASP A 1 90 ? 12.327 -19.039 -7.789 1.00 93.88 90 ASP A CA 1
ATOM 733 C C . ASP A 1 90 ? 13.149 -18.396 -6.660 1.00 93.88 90 ASP A C 1
ATOM 735 O O . ASP A 1 90 ? 13.859 -17.410 -6.870 1.00 93.88 90 ASP A O 1
ATOM 739 N N . GLU A 1 91 ? 13.026 -18.938 -5.448 1.00 93.31 91 GLU A N 1
ATOM 740 C CA . GLU A 1 91 ? 13.699 -18.411 -4.257 1.00 93.31 91 GLU A CA 1
ATOM 741 C C . GLU A 1 91 ? 15.223 -18.468 -4.364 1.00 93.31 91 GLU A C 1
ATOM 743 O O . GLU A 1 91 ? 15.894 -17.490 -4.037 1.00 93.31 91 GLU A O 1
ATOM 748 N N . GLN A 1 92 ? 15.772 -19.549 -4.926 1.00 94.06 92 GLN A N 1
ATOM 749 C CA . GLN A 1 92 ? 17.216 -19.670 -5.130 1.00 94.06 92 GLN A CA 1
ATOM 750 C C . GLN A 1 92 ? 17.719 -18.590 -6.086 1.00 94.06 92 GLN A C 1
ATOM 752 O O . GLN A 1 92 ? 18.767 -17.994 -5.859 1.00 94.06 92 GLN A O 1
ATOM 757 N N . PHE A 1 93 ? 16.964 -18.306 -7.148 1.00 94.81 93 PHE A N 1
ATOM 758 C CA . PHE A 1 93 ? 17.312 -17.244 -8.087 1.00 94.81 93 PHE A CA 1
ATOM 759 C C . PHE A 1 93 ? 17.337 -15.860 -7.435 1.00 94.81 93 PHE A C 1
ATOM 761 O O . PHE A 1 93 ? 18.278 -15.094 -7.635 1.00 94.81 93 PHE A O 1
ATOM 768 N N . VAL A 1 94 ? 16.298 -15.538 -6.666 1.00 95.00 94 VAL A N 1
ATOM 769 C CA . VAL A 1 94 ? 16.182 -14.245 -5.985 1.00 95.00 94 VAL A CA 1
ATOM 770 C C . VAL A 1 94 ? 17.304 -14.074 -4.960 1.00 95.00 94 VAL A C 1
ATOM 772 O O . VAL A 1 94 ? 17.919 -13.008 -4.895 1.00 95.00 94 VAL A O 1
ATOM 775 N N . ASP A 1 95 ? 17.650 -15.137 -4.235 1.00 94.94 95 ASP A N 1
ATOM 776 C CA . ASP A 1 95 ? 18.780 -15.137 -3.307 1.00 94.94 95 ASP A CA 1
ATOM 777 C C . ASP A 1 95 ? 20.117 -14.849 -3.999 1.00 94.94 95 ASP A C 1
ATOM 779 O O . ASP A 1 95 ? 20.950 -14.132 -3.439 1.00 94.94 95 ASP A O 1
ATOM 783 N N . LEU A 1 96 ? 20.336 -15.371 -5.212 1.00 94.88 96 LEU A N 1
ATOM 784 C CA . LEU A 1 96 ? 21.537 -15.063 -5.998 1.00 94.88 96 LEU A CA 1
ATOM 785 C C . LEU A 1 96 ? 21.613 -13.571 -6.348 1.00 94.88 96 LEU A C 1
ATOM 787 O O . LEU A 1 96 ? 22.690 -12.982 -6.257 1.00 94.88 96 LEU A O 1
ATOM 791 N N . ILE A 1 97 ? 20.482 -12.944 -6.693 1.00 94.19 97 ILE A N 1
ATOM 792 C CA . ILE A 1 97 ? 20.422 -11.500 -6.967 1.00 94.19 97 ILE A CA 1
ATOM 793 C C . ILE A 1 97 ? 20.789 -10.708 -5.707 1.00 94.19 97 ILE A C 1
ATOM 795 O O . ILE A 1 97 ? 21.651 -9.830 -5.764 1.00 94.19 97 ILE A O 1
ATOM 799 N N . PHE A 1 98 ? 20.196 -11.035 -4.555 1.00 94.25 98 PHE A N 1
ATOM 800 C CA . PHE A 1 98 ? 20.484 -10.330 -3.300 1.00 94.25 98 PHE A CA 1
ATOM 801 C C . PHE A 1 98 ? 21.926 -10.506 -2.826 1.00 94.25 98 PHE A C 1
ATOM 803 O O . PHE A 1 98 ? 22.527 -9.558 -2.323 1.00 94.25 98 PHE A O 1
ATOM 810 N N . LYS A 1 99 ? 22.504 -11.694 -3.022 1.00 94.31 99 LYS A N 1
ATOM 811 C CA . LYS A 1 99 ? 23.913 -11.977 -2.708 1.00 94.31 99 LYS A CA 1
ATOM 812 C C . LYS A 1 99 ? 24.887 -11.391 -3.732 1.00 94.31 99 LYS A C 1
ATOM 814 O O . LYS A 1 99 ? 26.093 -11.513 -3.534 1.00 94.31 99 LYS A O 1
ATOM 819 N N . ARG A 1 100 ? 24.382 -10.754 -4.797 1.00 92.06 100 ARG A N 1
ATOM 820 C CA . ARG A 1 100 ? 25.169 -10.230 -5.920 1.00 92.06 100 ARG A CA 1
ATOM 821 C C . ARG A 1 100 ? 26.077 -11.295 -6.533 1.00 92.06 100 ARG A C 1
ATOM 823 O O . ARG A 1 100 ? 27.251 -11.053 -6.811 1.00 92.06 100 ARG A O 1
ATOM 830 N N . ASP A 1 101 ? 25.540 -12.499 -6.713 1.00 93.12 101 ASP A N 1
ATOM 831 C CA . ASP A 1 101 ? 26.295 -13.594 -7.307 1.00 93.12 101 ASP A CA 1
ATOM 832 C C . ASP A 1 101 ? 26.701 -13.252 -8.749 1.00 93.12 101 ASP A C 1
ATOM 834 O O . ASP A 1 101 ? 25.893 -12.774 -9.550 1.00 93.12 101 ASP A O 1
ATOM 838 N N . LYS A 1 102 ? 27.963 -13.522 -9.098 1.00 87.44 102 LYS A N 1
ATOM 839 C CA . LYS A 1 102 ? 28.539 -13.151 -10.400 1.00 87.44 102 LYS A CA 1
ATOM 840 C C . LYS A 1 102 ? 27.770 -13.730 -11.589 1.00 87.44 102 LYS A C 1
ATOM 842 O O . LYS A 1 102 ? 27.764 -13.110 -12.648 1.00 87.44 102 LYS A O 1
ATOM 847 N N . SER A 1 103 ? 27.127 -14.888 -11.426 1.00 85.31 103 SER A N 1
ATOM 848 C CA . SER A 1 103 ? 26.372 -15.552 -12.495 1.00 85.31 103 SER A CA 1
ATOM 849 C C . SER A 1 103 ? 25.130 -14.778 -12.946 1.00 85.31 103 SER A C 1
ATOM 851 O O . SER A 1 103 ? 24.716 -14.931 -14.092 1.00 85.31 103 SER A O 1
ATOM 853 N N . VAL A 1 104 ? 24.563 -13.933 -12.076 1.00 89.00 104 VAL A N 1
ATOM 854 C CA . VAL A 1 104 ? 23.340 -13.155 -12.348 1.00 89.00 104 VAL A CA 1
ATOM 855 C C . VAL A 1 104 ? 23.558 -11.647 -12.270 1.00 89.00 104 VAL A C 1
ATOM 857 O O . VAL A 1 104 ? 22.785 -10.895 -12.854 1.00 89.00 104 VAL A O 1
ATOM 860 N N . TYR A 1 105 ? 24.593 -11.189 -11.560 1.00 88.94 105 TYR A N 1
ATOM 861 C CA . TYR A 1 105 ? 24.797 -9.766 -11.289 1.00 88.94 105 TYR A CA 1
ATOM 862 C C . TYR A 1 105 ? 25.567 -9.040 -12.399 1.00 88.94 105 TYR A C 1
ATOM 864 O O . TYR A 1 105 ? 25.334 -7.856 -12.620 1.00 88.94 105 TYR A O 1
ATOM 872 N N . ALA A 1 106 ? 26.418 -9.734 -13.166 1.00 88.81 106 ALA A N 1
ATOM 873 C CA . ALA A 1 106 ? 27.156 -9.105 -14.267 1.00 88.81 106 ALA A CA 1
ATOM 874 C C . ALA A 1 106 ? 26.235 -8.432 -15.318 1.00 88.81 106 ALA A C 1
ATOM 876 O O . ALA A 1 106 ? 26.503 -7.289 -15.690 1.00 88.81 106 ALA A O 1
ATOM 877 N N . PRO A 1 107 ? 25.112 -9.042 -15.755 1.00 88.75 107 PRO A N 1
ATOM 878 C CA . PRO A 1 107 ? 24.136 -8.354 -16.603 1.00 88.75 107 PRO A CA 1
ATOM 879 C C . PRO A 1 107 ? 23.506 -7.108 -15.960 1.00 88.75 107 PRO A C 1
ATOM 881 O O . PRO A 1 107 ? 23.190 -6.162 -16.677 1.00 88.75 107 PRO A O 1
ATOM 884 N N . ILE A 1 108 ? 23.338 -7.084 -14.631 1.00 89.44 108 ILE A N 1
ATOM 885 C CA . ILE A 1 108 ? 22.796 -5.926 -13.897 1.00 89.44 108 ILE A CA 1
ATOM 886 C C . ILE A 1 108 ? 23.793 -4.766 -13.946 1.00 89.44 108 ILE A C 1
ATOM 888 O O . ILE A 1 108 ? 23.405 -3.645 -14.251 1.00 89.44 108 ILE A O 1
ATOM 892 N N . GLU A 1 109 ? 25.080 -5.028 -13.709 1.00 90.56 109 GLU A N 1
ATOM 893 C CA . GLU A 1 109 ? 26.127 -3.998 -13.775 1.00 90.56 109 GLU A CA 1
ATOM 894 C C . GLU A 1 109 ? 26.254 -3.394 -15.178 1.00 90.56 109 GLU A C 1
ATOM 896 O O . GLU A 1 109 ? 26.387 -2.179 -15.323 1.00 90.56 109 GLU A O 1
ATOM 901 N N . VAL A 1 110 ? 26.168 -4.230 -16.217 1.00 89.44 110 VAL A N 1
ATOM 902 C CA . VAL A 1 110 ? 26.159 -3.765 -17.612 1.00 89.44 110 VAL A CA 1
ATOM 903 C C . VAL A 1 110 ? 24.927 -2.905 -17.886 1.00 89.44 110 VAL A C 1
ATOM 905 O O . VAL A 1 110 ? 25.061 -1.811 -18.425 1.00 89.44 110 VAL A O 1
ATOM 908 N N . ALA A 1 111 ? 23.739 -3.361 -17.481 1.00 88.81 111 ALA A N 1
ATOM 909 C CA . ALA A 1 111 ? 22.498 -2.616 -17.663 1.00 88.81 111 ALA A CA 1
ATOM 910 C C . ALA A 1 111 ? 22.514 -1.264 -16.931 1.00 88.81 111 ALA A C 1
ATOM 912 O O . ALA A 1 111 ? 22.080 -0.263 -17.498 1.00 88.81 111 ALA A O 1
ATOM 913 N N . GLN A 1 112 ? 23.057 -1.216 -15.711 1.00 90.62 112 GLN A N 1
ATOM 914 C CA . GLN A 1 112 ? 23.206 0.025 -14.953 1.00 90.62 112 GLN A CA 1
ATOM 915 C C . GLN A 1 112 ? 24.145 0.991 -15.673 1.00 90.62 112 GLN A C 1
ATOM 917 O O . GLN A 1 112 ? 23.793 2.146 -15.882 1.00 90.62 112 GLN A O 1
ATOM 922 N N . LYS A 1 113 ? 25.305 0.505 -16.129 1.00 91.12 113 LYS A N 1
ATOM 923 C CA . LYS A 1 113 ? 26.267 1.320 -16.876 1.00 91.12 113 LYS A CA 1
ATOM 924 C C . LYS A 1 113 ? 25.681 1.861 -18.183 1.00 91.12 113 LYS A C 1
ATOM 926 O O . LYS A 1 113 ? 25.932 3.016 -18.521 1.00 91.12 113 LYS A O 1
ATOM 931 N N . ASP A 1 114 ? 24.911 1.045 -18.906 1.00 88.88 114 ASP A N 1
ATOM 932 C CA . ASP A 1 114 ? 24.200 1.469 -20.114 1.00 88.88 114 ASP A CA 1
ATOM 933 C C . ASP A 1 114 ? 23.241 2.630 -19.790 1.00 88.88 114 ASP A C 1
ATOM 935 O O . ASP A 1 114 ? 23.282 3.652 -20.471 1.00 88.88 114 ASP A O 1
ATOM 939 N N . ILE A 1 115 ? 22.421 2.513 -18.735 1.00 88.00 115 ILE A N 1
ATOM 940 C CA . ILE A 1 115 ? 21.483 3.570 -18.313 1.00 88.00 115 ILE A CA 1
ATOM 941 C C . ILE A 1 115 ? 22.224 4.827 -17.856 1.00 88.00 115 ILE A C 1
ATOM 943 O O . ILE A 1 115 ? 21.870 5.924 -18.284 1.00 88.00 115 ILE A O 1
ATOM 947 N N . ASP A 1 116 ? 23.263 4.682 -17.035 1.00 87.75 116 ASP A N 1
ATOM 948 C CA . ASP A 1 116 ? 24.042 5.814 -16.530 1.00 87.75 116 ASP A CA 1
ATOM 949 C C . ASP A 1 116 ? 24.693 6.593 -17.686 1.00 87.75 116 ASP A C 1
ATOM 951 O O . ASP A 1 116 ? 24.730 7.823 -17.671 1.00 87.75 116 ASP A O 1
ATOM 955 N N . SER A 1 117 ? 25.129 5.894 -18.743 1.00 87.88 117 SER A N 1
ATOM 956 C CA . SER A 1 117 ? 25.694 6.529 -19.940 1.00 87.88 117 SER A CA 1
ATOM 957 C C . SER A 1 117 ? 24.678 7.355 -20.740 1.00 87.88 117 SER A C 1
ATOM 959 O O . SER A 1 117 ? 25.065 8.296 -21.436 1.00 87.88 117 SER A O 1
ATOM 961 N N . LEU A 1 118 ? 23.374 7.078 -20.597 1.00 87.25 118 LEU A N 1
ATOM 962 C CA . LEU A 1 118 ? 22.331 7.865 -21.258 1.00 87.25 118 LEU A CA 1
ATOM 963 C C . LEU A 1 118 ? 22.250 9.290 -20.719 1.00 87.25 118 LEU A C 1
ATOM 965 O O . LEU A 1 118 ? 21.870 10.185 -21.469 1.00 87.25 118 LEU A O 1
ATOM 969 N N . ALA A 1 119 ? 22.601 9.524 -19.450 1.00 82.75 119 ALA A N 1
ATOM 970 C CA . ALA A 1 119 ? 22.596 10.873 -18.888 1.00 82.75 119 ALA A CA 1
ATOM 971 C C . ALA A 1 119 ? 23.580 11.784 -19.640 1.00 82.75 119 ALA A C 1
ATOM 973 O O . ALA A 1 119 ? 23.228 12.906 -20.007 1.00 82.75 119 ALA A O 1
ATOM 974 N N . ASP A 1 120 ? 24.773 11.269 -19.948 1.00 83.00 120 ASP A N 1
ATOM 975 C CA . ASP A 1 120 ? 25.772 11.984 -20.743 1.00 83.00 120 ASP A CA 1
ATOM 976 C C . ASP A 1 120 ? 25.294 12.216 -22.180 1.00 83.00 120 ASP A C 1
ATOM 978 O O . ASP A 1 120 ? 25.538 13.281 -22.749 1.00 83.00 120 ASP A O 1
ATOM 982 N N . ASP A 1 121 ? 24.612 11.239 -22.779 1.00 81.62 121 ASP A N 1
ATOM 983 C CA . ASP A 1 121 ? 24.090 11.357 -24.141 1.00 81.62 121 ASP A CA 1
ATOM 984 C C . ASP A 1 121 ? 22.936 12.361 -24.236 1.00 81.62 121 ASP A C 1
ATOM 986 O O . ASP A 1 121 ? 22.906 13.168 -25.169 1.00 81.62 121 ASP A O 1
ATOM 990 N N . VAL A 1 122 ? 22.029 12.375 -23.253 1.00 83.44 122 VAL A N 1
ATOM 991 C CA . VAL A 1 122 ? 20.961 13.377 -23.140 1.00 83.44 122 VAL A CA 1
ATOM 992 C C . VAL A 1 122 ? 21.564 14.760 -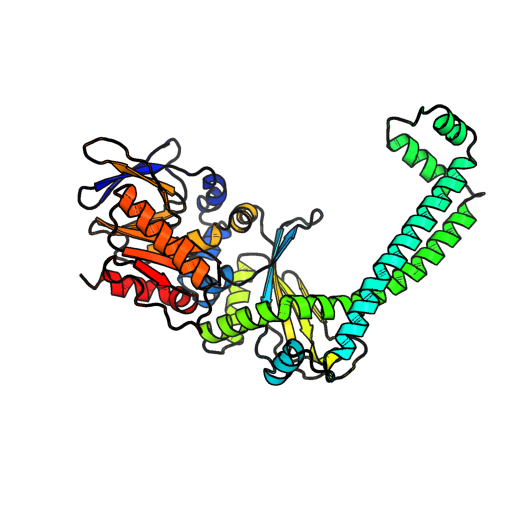22.913 1.00 83.44 122 VAL A C 1
ATOM 994 O O . VAL A 1 122 ? 21.209 15.692 -23.630 1.00 83.44 122 VAL A O 1
ATOM 997 N N . PHE A 1 123 ? 22.527 14.897 -21.999 1.00 83.00 123 PHE A N 1
ATOM 998 C CA . PHE A 1 123 ? 23.178 16.179 -21.732 1.00 83.00 123 PHE A CA 1
ATOM 999 C C . PHE A 1 123 ? 23.922 16.718 -22.959 1.00 83.00 123 PHE A C 1
ATOM 1001 O O . PHE A 1 123 ? 23.794 17.894 -23.298 1.00 83.00 123 PHE A O 1
ATOM 1008 N N . LYS A 1 124 ? 24.668 15.866 -23.676 1.00 82.31 124 LYS A N 1
ATOM 1009 C CA . LYS A 1 124 ? 25.316 16.248 -24.941 1.00 82.31 124 LYS A CA 1
ATOM 1010 C C . LYS A 1 124 ? 24.288 16.675 -25.977 1.00 82.31 124 LYS A C 1
ATOM 1012 O O . LYS A 1 124 ? 24.503 17.676 -26.655 1.00 82.31 124 LYS A O 1
ATOM 1017 N N . LEU A 1 125 ? 23.181 15.944 -26.094 1.00 80.06 125 LEU A N 1
ATOM 1018 C CA . LEU A 1 125 ? 22.108 16.270 -27.023 1.00 80.06 125 LEU A CA 1
ATOM 1019 C C . LEU A 1 125 ? 21.487 17.630 -26.680 1.00 80.06 125 LEU A C 1
ATOM 1021 O O . LEU A 1 125 ? 21.402 18.487 -27.556 1.00 80.06 125 LEU A O 1
ATOM 1025 N N . GLU A 1 126 ? 21.140 17.887 -25.420 1.00 80.31 126 GLU A N 1
ATOM 1026 C CA . GLU A 1 126 ? 20.633 19.186 -24.962 1.00 80.31 126 GLU A CA 1
ATOM 1027 C C . GLU A 1 126 ? 21.638 20.319 -25.206 1.00 80.31 126 GLU A C 1
ATOM 1029 O O . GLU A 1 126 ? 21.268 21.352 -25.767 1.00 80.31 126 GLU A O 1
ATOM 1034 N N . ALA A 1 127 ? 22.913 20.119 -24.859 1.00 81.56 127 ALA A N 1
ATOM 1035 C CA . ALA A 1 127 ? 23.968 21.115 -25.028 1.00 81.56 127 ALA A CA 1
ATOM 1036 C C . ALA A 1 127 ? 24.246 21.439 -26.505 1.00 81.56 127 ALA A C 1
ATOM 1038 O O . ALA A 1 127 ? 24.363 22.613 -26.858 1.00 81.56 127 ALA A O 1
ATOM 1039 N N . GLU A 1 128 ? 24.311 20.429 -27.380 1.00 77.50 128 GLU A N 1
ATOM 1040 C CA . GLU A 1 128 ? 24.432 20.617 -28.831 1.00 77.50 128 GLU A CA 1
ATOM 1041 C C . GLU A 1 128 ? 23.221 21.383 -29.381 1.00 77.50 128 GLU A C 1
ATOM 1043 O O . GLU A 1 128 ? 23.391 22.355 -30.120 1.00 77.50 128 GLU A O 1
ATOM 1048 N N . THR A 1 129 ? 22.004 21.000 -28.973 1.00 75.38 129 THR A N 1
ATOM 1049 C CA . THR A 1 129 ? 20.767 21.686 -29.385 1.00 75.38 129 THR A CA 1
ATOM 1050 C C . THR A 1 129 ? 20.800 23.153 -28.970 1.00 75.38 129 THR A C 1
ATOM 1052 O O . THR A 1 129 ? 20.584 24.045 -29.789 1.00 75.38 129 THR A O 1
ATOM 1055 N N . PHE A 1 130 ? 21.092 23.409 -27.694 1.00 78.81 130 PHE A N 1
ATOM 1056 C CA . PHE A 1 130 ? 21.115 24.747 -27.124 1.00 78.81 130 PHE A CA 1
ATOM 1057 C C . PHE A 1 130 ? 22.203 25.610 -27.764 1.00 78.81 130 PHE A C 1
ATOM 1059 O O . PHE A 1 130 ? 21.932 26.739 -28.168 1.00 78.81 130 PHE A O 1
ATOM 1066 N N . GLY A 1 131 ? 23.419 25.076 -27.912 1.00 76.69 131 GLY A N 1
ATOM 1067 C CA . GLY A 1 131 ? 24.540 25.772 -28.538 1.00 76.69 131 GLY A CA 1
ATOM 1068 C C . GLY A 1 131 ? 24.244 26.180 -29.980 1.00 76.69 131 GLY A C 1
ATOM 1069 O O . GLY A 1 131 ? 24.534 27.311 -30.368 1.00 76.69 131 GLY A O 1
ATOM 1070 N N . LEU A 1 132 ? 23.605 25.302 -30.756 1.00 71.00 132 LEU A N 1
ATOM 1071 C CA . LEU A 1 132 ? 23.219 25.582 -32.140 1.00 71.00 132 LEU A CA 1
ATOM 1072 C C . LEU A 1 132 ? 22.062 26.580 -32.229 1.00 71.00 132 LEU A C 1
ATOM 1074 O O . LEU A 1 132 ? 22.154 27.533 -33.003 1.00 71.00 132 LEU A O 1
ATOM 1078 N N . PHE A 1 133 ? 21.023 26.439 -31.398 1.00 73.81 133 PHE A N 1
ATOM 1079 C CA . PHE A 1 133 ? 19.956 27.441 -31.309 1.00 73.81 133 PHE A CA 1
ATOM 1080 C C . PHE A 1 133 ? 20.515 28.821 -30.970 1.00 73.81 133 PHE A C 1
ATOM 1082 O O . PHE A 1 133 ? 20.169 29.803 -31.624 1.00 73.81 133 PHE A O 1
ATOM 1089 N N . MET A 1 134 ? 21.414 28.898 -29.988 1.00 73.81 134 MET A N 1
ATOM 1090 C CA . MET A 1 134 ? 22.072 30.145 -29.616 1.00 73.81 134 MET A CA 1
ATOM 1091 C C . MET A 1 134 ? 22.960 30.681 -30.740 1.00 73.81 134 MET A C 1
ATOM 1093 O O . MET A 1 134 ? 22.939 31.882 -30.988 1.00 73.81 134 MET A O 1
ATOM 1097 N N . PHE A 1 135 ? 23.707 29.832 -31.450 1.00 77.69 135 PHE A N 1
ATOM 1098 C CA . PHE A 1 135 ? 24.532 30.252 -32.583 1.00 77.69 135 PHE A CA 1
ATOM 1099 C C . PHE A 1 135 ? 23.694 30.856 -33.717 1.00 77.69 135 PHE A C 1
ATOM 1101 O O . PHE A 1 135 ? 24.014 31.945 -34.191 1.00 77.69 135 PHE A O 1
ATOM 1108 N N . GLU A 1 136 ? 22.600 30.203 -34.116 1.00 72.81 136 GLU A N 1
ATOM 1109 C CA . GLU A 1 136 ? 21.702 30.719 -35.157 1.00 72.81 136 GLU A CA 1
ATOM 1110 C C . GLU A 1 136 ? 20.960 31.982 -34.698 1.00 72.81 136 GLU A C 1
ATOM 1112 O O . GLU A 1 136 ? 20.891 32.959 -35.443 1.00 72.81 136 GLU A O 1
ATOM 1117 N N . LEU A 1 137 ? 20.496 32.033 -33.444 1.00 71.06 137 LEU A N 1
ATOM 1118 C CA . LEU A 1 137 ? 19.929 33.251 -32.856 1.00 71.06 137 LEU A CA 1
ATOM 1119 C C . LEU A 1 137 ? 20.940 34.408 -32.855 1.00 71.06 137 LEU A C 1
ATOM 1121 O O . LEU A 1 137 ? 20.577 35.548 -33.123 1.00 71.06 137 LEU A O 1
ATOM 1125 N N . MET A 1 138 ? 22.220 34.140 -32.595 1.00 73.81 138 MET A N 1
ATOM 1126 C CA . MET A 1 138 ? 23.280 35.156 -32.594 1.00 73.81 138 MET A CA 1
ATOM 1127 C C . MET A 1 138 ? 23.630 35.690 -33.990 1.00 73.81 138 MET A C 1
ATOM 1129 O O . MET A 1 138 ? 24.266 36.746 -34.085 1.00 73.81 138 MET A O 1
ATOM 1133 N N . LYS A 1 139 ? 23.208 35.009 -35.064 1.00 74.88 139 LYS A N 1
ATOM 1134 C CA . LYS A 1 139 ? 23.297 35.539 -36.433 1.00 74.88 139 LYS A CA 1
ATOM 1135 C C . LYS A 1 139 ? 22.242 36.605 -36.717 1.00 74.88 139 LYS A C 1
ATOM 1137 O O . LYS A 1 139 ? 22.462 37.413 -37.615 1.00 74.88 139 LYS A O 1
ATOM 1142 N N . ASP A 1 140 ? 21.142 36.649 -35.960 1.00 70.69 140 ASP A N 1
ATOM 1143 C CA . ASP A 1 140 ? 20.165 37.738 -36.024 1.00 70.69 140 ASP A CA 1
ATOM 1144 C C . ASP A 1 140 ? 20.760 39.003 -35.360 1.00 70.69 140 ASP A C 1
ATOM 1146 O O . ASP A 1 140 ? 20.950 39.040 -34.134 1.00 70.69 140 ASP A O 1
ATOM 1150 N N . PRO A 1 141 ? 21.038 40.080 -36.128 1.00 74.12 141 PRO A N 1
ATOM 1151 C CA . PRO A 1 141 ? 21.618 41.310 -35.588 1.00 74.12 141 PRO A CA 1
ATOM 1152 C C . PRO A 1 141 ? 20.747 41.958 -34.505 1.00 74.12 141 PRO A C 1
ATOM 1154 O O . PRO A 1 141 ? 21.269 42.571 -33.570 1.00 74.12 141 PRO A O 1
ATOM 1157 N N . SER A 1 142 ? 19.422 41.805 -34.604 1.00 70.38 142 SER A N 1
ATOM 1158 C CA . SER A 1 142 ? 18.476 42.314 -33.613 1.00 70.38 142 SER A CA 1
ATOM 1159 C C . SER A 1 142 ? 18.611 41.551 -32.299 1.00 70.38 142 SER A C 1
ATOM 1161 O O . SER A 1 142 ? 18.691 42.181 -31.246 1.00 70.38 142 SER A O 1
ATOM 1163 N N . PHE A 1 143 ? 18.698 40.221 -32.340 1.00 71.94 143 PHE A N 1
ATOM 1164 C CA . PHE A 1 143 ? 18.871 39.412 -31.134 1.00 71.94 143 PHE A CA 1
ATOM 1165 C C . PHE A 1 143 ? 20.226 39.673 -30.461 1.00 71.94 143 PHE A C 1
ATOM 1167 O O . PHE A 1 143 ? 20.289 39.893 -29.248 1.00 71.94 143 PHE A O 1
ATOM 1174 N N . ARG A 1 144 ? 21.302 39.767 -31.254 1.00 75.81 144 ARG A N 1
ATOM 1175 C CA . ARG A 1 144 ? 22.642 40.120 -30.763 1.00 75.81 144 ARG A CA 1
ATOM 1176 C C . ARG A 1 144 ? 22.656 41.477 -30.055 1.00 75.81 144 ARG A C 1
ATOM 1178 O O . ARG A 1 144 ? 23.229 41.592 -28.975 1.00 75.81 144 ARG A O 1
ATOM 1185 N N . SER A 1 145 ? 21.997 42.487 -30.628 1.00 75.12 145 SER A N 1
ATOM 1186 C CA . SER A 1 145 ? 21.848 43.816 -30.017 1.00 75.12 145 SER A CA 1
ATOM 1187 C C . SER A 1 145 ? 21.043 43.781 -28.709 1.00 75.12 145 SER A C 1
ATOM 1189 O O . SER A 1 145 ? 21.363 44.491 -27.755 1.00 75.12 145 SER A O 1
ATOM 1191 N N . MET A 1 146 ? 20.018 42.932 -28.617 1.00 72.06 146 MET A N 1
ATOM 1192 C CA . MET A 1 146 ? 19.208 42.787 -27.401 1.00 72.06 146 MET A CA 1
ATOM 1193 C C . MET A 1 146 ? 19.982 42.130 -26.254 1.00 72.06 146 MET A C 1
ATOM 1195 O O . MET A 1 146 ? 19.854 42.567 -25.109 1.00 72.06 146 MET A O 1
ATOM 1199 N N . LEU A 1 147 ? 20.808 41.123 -26.555 1.00 73.81 147 LEU A N 1
ATOM 1200 C CA . LEU A 1 147 ? 21.678 40.481 -25.569 1.00 73.81 147 LEU A CA 1
ATOM 1201 C C . LEU A 1 147 ? 22.748 41.438 -25.040 1.00 73.81 147 LEU A C 1
ATOM 1203 O O . LEU A 1 147 ? 22.907 41.555 -23.827 1.00 73.81 147 LEU A O 1
ATOM 1207 N N . THR A 1 148 ? 23.444 42.166 -25.919 1.00 74.06 148 THR A N 1
ATOM 1208 C CA . THR A 1 148 ? 24.498 43.104 -25.493 1.00 74.06 148 THR A CA 1
ATOM 1209 C C . THR A 1 148 ? 23.960 44.299 -24.709 1.00 74.06 148 THR A C 1
ATOM 1211 O O . THR A 1 148 ? 24.668 44.843 -23.868 1.00 74.06 148 THR A O 1
ATOM 1214 N N . THR A 1 149 ? 22.706 44.696 -24.942 1.00 76.75 149 THR A N 1
ATOM 1215 C CA . THR A 1 149 ? 22.050 45.793 -24.209 1.00 76.75 149 THR A CA 1
ATOM 1216 C C . THR A 1 149 ? 21.301 45.340 -22.952 1.00 76.75 149 THR A C 1
ATOM 1218 O O . THR A 1 149 ? 20.741 46.182 -22.249 1.00 76.75 149 THR A O 1
ATOM 1221 N N . GLY A 1 150 ? 21.253 44.032 -22.659 1.00 68.69 150 GLY A N 1
ATOM 1222 C CA . GLY A 1 150 ? 20.521 43.474 -21.515 1.00 68.69 150 GLY A CA 1
ATOM 1223 C C . GLY A 1 150 ? 18.995 43.620 -21.606 1.00 68.69 150 GLY A C 1
ATOM 1224 O O . GLY A 1 150 ? 18.292 43.465 -20.607 1.00 68.69 150 GLY A O 1
ATOM 1225 N N . ARG A 1 151 ? 18.454 43.930 -22.791 1.00 68.25 151 ARG A N 1
ATOM 1226 C CA . ARG A 1 151 ? 17.021 44.174 -23.028 1.00 68.25 151 ARG A CA 1
ATOM 1227 C C . ARG A 1 151 ? 16.352 42.951 -23.646 1.00 68.25 151 ARG A C 1
ATOM 1229 O O . ARG A 1 151 ? 15.788 43.027 -24.736 1.00 68.25 151 ARG A O 1
ATOM 1236 N N . LEU A 1 152 ? 16.410 41.816 -22.954 1.00 66.19 152 LEU A N 1
ATOM 1237 C CA . LEU A 1 152 ? 15.685 40.619 -23.382 1.00 66.19 152 LEU A CA 1
ATOM 1238 C C . LEU A 1 152 ? 14.165 40.882 -23.393 1.00 66.19 152 LEU A C 1
ATOM 1240 O O . LEU A 1 152 ? 13.659 41.609 -22.527 1.00 66.19 152 LEU A O 1
ATOM 1244 N N . PRO A 1 153 ? 13.405 40.314 -24.352 1.00 64.88 153 PRO A N 1
ATOM 1245 C CA . PRO A 1 153 ? 11.957 40.462 -24.360 1.00 64.88 153 PRO A CA 1
ATOM 1246 C C . PRO A 1 153 ? 11.380 39.879 -23.066 1.00 64.88 153 PRO A C 1
ATOM 1248 O O . PRO A 1 153 ? 11.576 38.706 -22.766 1.00 64.88 153 PRO A O 1
ATOM 1251 N N . LYS A 1 154 ? 10.603 40.669 -22.317 1.00 62.97 154 LYS A N 1
ATOM 1252 C CA . LYS A 1 154 ? 9.933 40.190 -21.091 1.00 62.97 154 LYS A CA 1
ATOM 1253 C C . LYS A 1 154 ? 8.826 39.160 -21.363 1.00 62.97 154 LYS A C 1
ATOM 1255 O O . LYS A 1 154 ? 8.322 38.546 -20.431 1.00 62.97 154 LYS A O 1
ATOM 1260 N N . LYS A 1 155 ? 8.402 39.008 -22.625 1.00 72.56 155 LYS A N 1
ATOM 1261 C CA . LYS A 1 155 ? 7.319 38.110 -23.043 1.00 72.56 155 LYS A CA 1
ATOM 1262 C C . LYS A 1 155 ? 7.906 36.875 -23.745 1.00 72.56 155 LYS A C 1
ATOM 1264 O O . LYS A 1 155 ? 8.403 37.031 -24.861 1.00 72.56 155 LYS A O 1
ATOM 1269 N N . PRO A 1 156 ? 7.775 35.664 -23.169 1.00 69.56 156 PRO A N 1
ATOM 1270 C CA . PRO A 1 156 ? 8.285 34.416 -23.754 1.00 69.56 156 PRO A CA 1
ATOM 1271 C C . PRO A 1 156 ? 7.819 34.164 -25.194 1.00 69.56 156 PRO A C 1
ATOM 1273 O O . PRO A 1 156 ? 8.578 33.666 -26.017 1.00 69.56 156 PRO A O 1
ATOM 1276 N N . LYS A 1 157 ? 6.595 34.593 -25.528 1.00 75.25 157 LYS A N 1
ATOM 1277 C CA . LYS A 1 157 ? 6.003 34.439 -26.863 1.00 75.25 157 LYS A CA 1
ATOM 1278 C C . LYS A 1 157 ? 6.844 35.066 -27.986 1.00 75.25 157 LYS A C 1
ATOM 1280 O O . LYS A 1 157 ? 6.964 34.473 -29.045 1.00 75.25 157 LYS A O 1
ATOM 1285 N N . VAL A 1 158 ? 7.486 36.211 -27.736 1.00 70.19 158 VAL A N 1
ATOM 1286 C CA . VAL A 1 158 ? 8.317 36.911 -28.739 1.00 70.19 158 VAL A CA 1
ATOM 1287 C C . VAL A 1 158 ? 9.609 36.140 -29.035 1.00 70.19 158 VAL A C 1
ATOM 1289 O O . VAL A 1 158 ? 10.117 36.177 -30.151 1.00 70.19 158 VAL A O 1
ATOM 1292 N N . ILE A 1 159 ? 10.144 35.433 -28.036 1.00 69.12 159 ILE A N 1
ATOM 1293 C CA . ILE A 1 159 ? 11.319 34.567 -28.202 1.00 69.12 159 ILE A CA 1
ATOM 1294 C C . ILE A 1 159 ? 10.924 33.318 -28.997 1.00 69.12 159 ILE A C 1
ATOM 1296 O O . ILE A 1 159 ? 11.627 32.945 -29.932 1.00 69.12 159 ILE A O 1
ATOM 1300 N N . LEU A 1 160 ? 9.771 32.721 -28.677 1.00 72.19 160 LEU A N 1
ATOM 1301 C CA . LEU A 1 160 ? 9.240 31.555 -29.388 1.00 72.19 160 LEU A CA 1
ATOM 1302 C C . LEU A 1 160 ? 8.914 31.861 -30.858 1.00 72.19 160 LEU A C 1
ATOM 1304 O O . LEU A 1 160 ? 9.289 31.083 -31.722 1.00 72.19 160 LEU A O 1
ATOM 1308 N N . GLU A 1 161 ? 8.302 33.008 -31.162 1.00 76.69 161 GLU A N 1
ATOM 1309 C CA . GLU A 1 161 ? 8.025 33.436 -32.547 1.00 76.69 161 GLU A CA 1
ATOM 1310 C C . GLU A 1 161 ? 9.315 33.641 -33.360 1.00 76.69 161 GLU A C 1
ATOM 1312 O O . GLU A 1 161 ? 9.371 33.329 -34.547 1.00 76.69 161 GLU A O 1
ATOM 1317 N N . ARG A 1 162 ? 10.389 34.139 -32.732 1.00 71.81 162 ARG A N 1
ATOM 1318 C CA . ARG A 1 162 ? 11.698 34.259 -33.394 1.00 71.81 162 ARG A CA 1
ATOM 1319 C C . ARG A 1 162 ? 12.360 32.909 -33.637 1.00 71.81 162 ARG A C 1
ATOM 1321 O O . ARG A 1 162 ? 12.945 32.720 -34.698 1.00 71.81 162 ARG A O 1
ATOM 1328 N N . LEU A 1 163 ? 12.258 31.987 -32.681 1.00 70.50 163 LEU A N 1
ATOM 1329 C CA . LEU A 1 163 ? 12.717 30.610 -32.860 1.00 70.50 163 LEU A CA 1
ATOM 1330 C C . LEU A 1 163 ? 11.966 29.930 -34.010 1.00 70.50 163 LEU A C 1
ATOM 1332 O O . LEU A 1 163 ? 12.600 29.328 -34.869 1.00 70.50 163 LEU A O 1
ATOM 1336 N N . ASP A 1 164 ? 10.647 30.098 -34.078 1.00 74.50 164 ASP A N 1
ATOM 1337 C CA . ASP A 1 164 ? 9.813 29.530 -35.140 1.00 74.50 164 ASP A CA 1
ATOM 1338 C C . ASP A 1 164 ? 10.194 30.085 -36.525 1.00 74.50 164 ASP A C 1
ATOM 1340 O O . ASP A 1 164 ? 10.392 29.335 -37.482 1.00 74.50 164 ASP A O 1
ATOM 1344 N N . ASN A 1 165 ? 10.440 31.395 -36.623 1.00 75.50 165 ASN A N 1
ATOM 1345 C CA . ASN A 1 165 ? 10.938 32.022 -37.853 1.00 75.50 165 ASN A CA 1
ATOM 1346 C C . ASN A 1 165 ? 12.336 31.522 -38.261 1.00 75.50 165 ASN A C 1
ATOM 1348 O O . ASN A 1 165 ? 12.621 31.409 -39.450 1.00 75.50 165 ASN A O 1
ATOM 1352 N N . LEU A 1 166 ? 13.217 31.211 -37.305 1.00 71.00 166 LEU A N 1
ATOM 1353 C CA . LEU A 1 166 ? 14.543 30.645 -37.587 1.00 71.00 166 LEU A CA 1
ATOM 1354 C C . LEU A 1 166 ? 14.472 29.184 -38.038 1.00 71.00 166 LEU A C 1
ATOM 1356 O O . LEU A 1 166 ? 15.246 28.781 -38.904 1.00 71.00 166 LEU A O 1
ATOM 1360 N N . ILE A 1 167 ? 13.546 28.402 -37.489 1.00 69.62 167 ILE A N 1
ATOM 1361 C CA . ILE A 1 167 ? 13.336 27.000 -37.873 1.00 69.62 167 ILE A CA 1
ATOM 1362 C C . ILE A 1 167 ? 12.704 26.912 -39.270 1.00 69.62 167 ILE A C 1
ATOM 1364 O O . ILE A 1 167 ? 13.068 26.053 -40.072 1.00 69.62 167 ILE A O 1
ATOM 1368 N N . THR A 1 168 ? 11.782 27.821 -39.589 1.00 74.12 168 THR A N 1
ATOM 1369 C CA . THR A 1 168 ? 11.038 27.820 -40.860 1.00 74.12 168 THR A CA 1
ATOM 1370 C C . THR A 1 168 ? 11.753 28.545 -42.006 1.00 74.12 168 THR A C 1
ATOM 1372 O O . THR A 1 168 ? 11.380 28.361 -43.168 1.00 74.12 168 THR A O 1
ATOM 1375 N N . ASN A 1 169 ? 12.801 29.328 -41.722 1.00 78.19 169 ASN A N 1
ATOM 1376 C CA . ASN A 1 169 ? 13.572 30.047 -42.736 1.00 78.19 169 ASN A CA 1
ATOM 1377 C C . ASN A 1 169 ? 14.343 29.074 -43.659 1.00 78.19 169 ASN A C 1
ATOM 1379 O O . ASN A 1 169 ? 15.177 28.305 -43.176 1.00 78.19 169 ASN A O 1
ATOM 1383 N N . PRO A 1 170 ? 14.149 29.132 -44.994 1.00 77.44 170 PRO A N 1
ATOM 1384 C CA . PRO A 1 170 ? 14.818 28.244 -45.950 1.00 77.44 170 PRO A CA 1
ATOM 1385 C C . PRO A 1 170 ? 16.351 28.210 -45.856 1.00 77.44 170 PRO A C 1
ATOM 1387 O O . PRO A 1 170 ? 16.948 27.181 -46.160 1.00 77.44 170 PRO A O 1
ATOM 1390 N N . ALA A 1 171 ? 16.991 29.306 -45.431 1.00 74.56 171 ALA A N 1
ATOM 1391 C CA . ALA A 1 171 ? 18.449 29.405 -45.327 1.00 74.56 171 ALA A CA 1
ATOM 1392 C C . ALA A 1 171 ? 19.035 28.622 -44.137 1.00 74.56 171 ALA A C 1
ATOM 1394 O O . ALA A 1 171 ? 20.188 28.202 -44.183 1.00 74.56 171 ALA A O 1
ATOM 1395 N N . THR A 1 172 ? 18.252 28.430 -43.074 1.00 70.62 172 THR A N 1
ATOM 1396 C CA . THR A 1 172 ? 18.658 27.746 -41.833 1.00 70.62 172 THR A CA 1
ATOM 1397 C C . THR A 1 172 ? 17.984 26.387 -41.671 1.00 70.62 172 THR A C 1
ATOM 1399 O O . THR A 1 172 ? 18.483 25.535 -40.936 1.00 70.62 172 THR A O 1
ATOM 1402 N N . ARG A 1 173 ? 16.893 26.145 -42.405 1.00 75.19 173 ARG A N 1
ATOM 1403 C CA . ARG A 1 173 ? 16.103 24.912 -42.375 1.00 75.19 173 ARG A CA 1
ATOM 1404 C C . ARG A 1 173 ? 16.935 23.650 -42.593 1.00 75.19 173 ARG A C 1
ATOM 1406 O O . ARG A 1 173 ? 16.773 22.702 -41.841 1.00 75.19 173 ARG A O 1
ATOM 1413 N N . GLY A 1 174 ? 17.869 23.648 -43.548 1.00 77.56 174 GLY A N 1
ATOM 1414 C CA . GLY A 1 174 ? 18.727 22.480 -43.802 1.00 77.56 174 GLY A CA 1
ATOM 1415 C C . GLY A 1 174 ? 19.591 22.084 -42.596 1.00 77.56 174 GLY A C 1
ATOM 1416 O O . GLY A 1 174 ? 19.735 20.900 -42.300 1.00 77.56 174 GLY A O 1
ATOM 1417 N N . THR A 1 175 ? 20.103 23.070 -41.852 1.00 74.06 175 THR A N 1
ATOM 1418 C CA . THR A 1 175 ? 20.850 22.844 -40.605 1.00 74.06 175 THR A CA 1
ATOM 1419 C C . THR A 1 175 ? 19.940 22.265 -39.522 1.00 74.06 175 THR A C 1
ATOM 1421 O O . THR A 1 175 ? 20.317 21.308 -38.850 1.00 74.06 175 THR A O 1
ATOM 1424 N N . PHE A 1 176 ? 18.726 22.805 -39.372 1.00 74.38 176 PHE A N 1
ATOM 1425 C CA . PHE A 1 176 ? 17.742 22.289 -38.417 1.00 74.38 176 PHE A CA 1
ATOM 1426 C C . PHE A 1 176 ? 17.282 20.867 -38.760 1.00 74.38 176 PHE A C 1
ATOM 1428 O O . PHE A 1 176 ? 17.210 20.031 -37.863 1.00 74.38 176 PHE A O 1
ATOM 1435 N N . ASP A 1 177 ? 17.051 20.558 -40.035 1.00 78.56 177 ASP A N 1
ATOM 1436 C CA . ASP A 1 177 ? 16.673 19.218 -40.495 1.00 78.56 177 ASP A CA 1
ATOM 1437 C C . ASP A 1 177 ? 17.793 18.192 -40.226 1.00 78.56 177 ASP A C 1
ATOM 1439 O O . ASP A 1 177 ? 17.525 17.070 -39.786 1.00 78.56 177 ASP A O 1
ATOM 1443 N N . GLU A 1 178 ? 19.066 18.563 -40.417 1.00 77.06 178 GLU A N 1
ATOM 1444 C CA . GLU A 1 178 ? 20.198 17.688 -40.087 1.00 77.06 178 GLU A CA 1
ATOM 1445 C C . GLU A 1 178 ? 20.306 17.420 -38.577 1.00 77.06 178 GLU A C 1
ATOM 1447 O O . GLU A 1 178 ? 20.591 16.288 -38.173 1.00 77.06 178 GLU A O 1
ATOM 1452 N N . ILE A 1 179 ? 20.056 18.438 -37.749 1.00 73.94 179 ILE A N 1
ATOM 1453 C CA . ILE A 1 179 ? 20.010 18.316 -36.286 1.00 73.94 179 ILE A CA 1
ATOM 1454 C C . ILE A 1 179 ? 18.866 17.390 -35.883 1.00 73.94 179 ILE A C 1
ATOM 1456 O O . ILE A 1 179 ? 19.104 16.407 -35.193 1.00 73.94 179 ILE A O 1
ATOM 1460 N N . LEU A 1 180 ? 17.647 17.637 -36.370 1.00 77.00 180 LEU A N 1
ATOM 1461 C CA . LEU A 1 180 ? 16.489 16.790 -36.081 1.00 77.00 180 LEU A CA 1
ATOM 1462 C C . LEU A 1 180 ? 16.748 15.331 -36.461 1.00 77.00 180 LEU A C 1
ATOM 1464 O O . LEU A 1 180 ? 16.386 14.438 -35.699 1.00 77.00 180 LEU A O 1
ATOM 1468 N N . ARG A 1 181 ? 17.435 15.076 -37.582 1.00 81.31 181 ARG A N 1
ATOM 1469 C CA . ARG A 1 181 ? 17.845 13.723 -37.980 1.00 81.31 181 ARG A CA 1
ATOM 1470 C C . ARG A 1 181 ? 18.858 13.104 -37.009 1.00 81.31 181 ARG A C 1
ATOM 1472 O O . ARG A 1 181 ? 18.649 11.982 -36.561 1.00 81.31 181 ARG A O 1
ATOM 1479 N N . LYS A 1 182 ? 19.933 13.817 -36.646 1.00 75.62 182 LYS A N 1
ATOM 1480 C CA . LYS A 1 182 ? 20.933 13.324 -35.670 1.00 75.62 182 LYS A CA 1
ATOM 1481 C C . LYS A 1 182 ? 20.303 13.057 -34.303 1.00 75.62 182 LYS A C 1
ATOM 1483 O O . LYS A 1 182 ? 20.630 12.065 -33.651 1.00 75.62 182 LYS A O 1
ATOM 1488 N N . HIS A 1 183 ? 19.388 13.926 -33.886 1.00 81.44 183 HIS A N 1
ATOM 1489 C CA . HIS A 1 183 ? 18.629 13.782 -32.651 1.00 81.44 183 HIS A CA 1
ATOM 1490 C C . HIS A 1 183 ? 17.692 12.597 -32.720 1.00 81.44 183 HIS A C 1
ATOM 1492 O O . HIS A 1 183 ? 17.638 11.842 -31.763 1.00 81.44 183 HIS A O 1
ATOM 1498 N N . HIS A 1 184 ? 17.010 12.388 -33.844 1.00 82.38 184 HIS A N 1
ATOM 1499 C CA . HIS A 1 184 ? 16.154 11.227 -34.048 1.00 82.38 184 HIS A CA 1
ATOM 1500 C C . HIS A 1 184 ? 16.931 9.913 -33.884 1.00 82.38 184 HIS A C 1
ATOM 1502 O O . HIS A 1 184 ? 16.507 9.056 -33.111 1.00 82.38 184 HIS A O 1
ATOM 1508 N N . ASP A 1 185 ? 18.103 9.785 -34.513 1.00 80.12 185 ASP A N 1
ATOM 1509 C CA . ASP A 1 185 ? 18.936 8.578 -34.409 1.00 80.12 185 ASP A CA 1
ATOM 1510 C C . ASP A 1 185 ? 19.436 8.339 -32.974 1.00 80.12 185 ASP A C 1
ATOM 1512 O O . ASP A 1 185 ? 19.434 7.210 -32.475 1.00 80.12 185 ASP A O 1
ATOM 1516 N N . ARG A 1 186 ? 19.864 9.404 -32.282 1.00 81.00 186 ARG A N 1
ATOM 1517 C CA . ARG A 1 186 ? 20.315 9.323 -30.883 1.00 81.00 186 ARG A CA 1
ATOM 1518 C C . ARG A 1 186 ? 19.166 9.021 -29.927 1.00 81.00 186 ARG A C 1
ATOM 1520 O O . ARG A 1 186 ? 19.322 8.167 -29.062 1.00 81.00 186 ARG A O 1
ATOM 1527 N N . LEU A 1 187 ? 18.013 9.662 -30.108 1.00 82.12 187 LEU A N 1
ATOM 1528 C CA . LEU A 1 187 ? 16.797 9.366 -29.354 1.00 82.12 187 LEU A CA 1
ATOM 1529 C C . LEU A 1 187 ? 16.381 7.912 -29.565 1.00 82.12 187 LEU A C 1
ATOM 1531 O O . LEU A 1 187 ? 16.051 7.250 -28.590 1.00 82.12 187 LEU A O 1
ATOM 1535 N N . GLY A 1 188 ? 16.474 7.387 -30.791 1.00 84.19 188 GLY A N 1
ATOM 1536 C CA . GLY A 1 188 ? 16.242 5.972 -31.081 1.00 84.19 188 GLY A CA 1
ATOM 1537 C C . GLY A 1 188 ? 17.106 5.051 -30.216 1.00 84.19 188 GLY A C 1
ATOM 1538 O O . GLY A 1 188 ? 16.575 4.153 -29.568 1.00 84.19 188 GLY A O 1
ATOM 1539 N N . LYS A 1 189 ? 18.414 5.329 -30.119 1.00 83.19 189 LYS A N 1
ATOM 1540 C CA . LYS A 1 189 ? 19.341 4.572 -29.254 1.00 83.19 189 LYS A CA 1
ATOM 1541 C C . LYS A 1 189 ? 19.023 4.720 -27.767 1.00 83.19 189 LYS A C 1
ATOM 1543 O O . LYS A 1 189 ? 19.038 3.730 -27.042 1.00 83.19 189 LYS A O 1
ATOM 1548 N N . ILE A 1 190 ? 18.709 5.935 -27.315 1.00 86.19 190 ILE A N 1
ATOM 1549 C CA . ILE A 1 190 ? 18.306 6.198 -25.926 1.00 86.19 190 ILE A CA 1
ATOM 1550 C C . ILE A 1 190 ? 17.053 5.378 -25.591 1.00 86.19 190 ILE A C 1
ATOM 1552 O O . ILE A 1 190 ? 17.037 4.655 -24.597 1.00 86.19 190 ILE A O 1
ATOM 1556 N N . PHE A 1 191 ? 16.024 5.428 -26.441 1.00 85.19 191 PHE A N 1
ATOM 1557 C CA . PHE A 1 191 ? 14.800 4.650 -26.258 1.00 85.19 191 PHE A CA 1
ATOM 1558 C C . PHE A 1 191 ? 15.059 3.145 -26.292 1.00 85.19 191 PHE A C 1
ATOM 1560 O O . PHE A 1 191 ? 14.487 2.430 -25.476 1.00 85.19 191 PHE A O 1
ATOM 1567 N N . GLU A 1 192 ? 15.928 2.657 -27.178 1.00 85.31 192 GLU A N 1
ATOM 1568 C CA . GLU A 1 192 ? 16.309 1.243 -27.228 1.00 85.31 192 GLU A CA 1
ATOM 1569 C C . GLU A 1 192 ? 16.925 0.778 -25.900 1.00 85.31 192 GLU A C 1
ATOM 1571 O O . GLU A 1 192 ? 16.493 -0.231 -25.334 1.00 85.31 192 GLU A O 1
ATOM 1576 N N . VAL A 1 193 ? 17.889 1.535 -25.362 1.00 86.69 193 VAL A N 1
ATOM 1577 C CA . VAL A 1 193 ? 18.528 1.217 -24.076 1.00 86.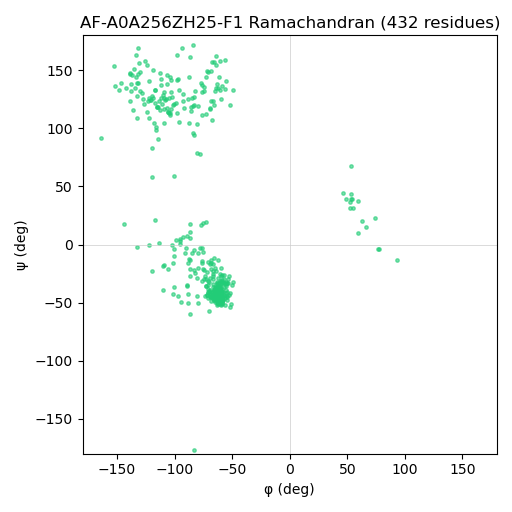69 193 VAL A CA 1
ATOM 1578 C C . VAL A 1 193 ? 17.513 1.276 -22.938 1.00 86.69 193 VAL A C 1
ATOM 1580 O O . VAL A 1 193 ? 17.463 0.350 -22.128 1.00 86.69 193 VAL A O 1
ATOM 1583 N N . LEU A 1 194 ? 16.664 2.307 -22.892 1.00 86.62 194 LEU A N 1
ATOM 1584 C CA . LEU A 1 194 ? 15.627 2.423 -21.867 1.00 86.62 194 LEU A CA 1
ATOM 1585 C C . LEU A 1 194 ? 14.637 1.255 -21.937 1.00 86.62 194 LEU A C 1
ATOM 1587 O O . LEU A 1 194 ? 14.378 0.630 -20.916 1.00 86.62 194 LEU A O 1
ATOM 1591 N N . LEU A 1 195 ? 14.128 0.900 -23.119 1.00 83.88 195 LEU A N 1
ATOM 1592 C CA . LEU A 1 195 ? 13.177 -0.207 -23.288 1.00 83.88 195 LEU A CA 1
ATOM 1593 C C . LEU A 1 195 ? 13.776 -1.564 -22.896 1.00 83.88 195 LEU A C 1
ATOM 1595 O O . LEU A 1 195 ? 13.061 -2.433 -22.388 1.00 83.88 195 LEU A O 1
ATOM 1599 N N . ARG A 1 196 ? 15.081 -1.747 -23.126 1.00 83.62 196 ARG A N 1
ATOM 1600 C CA . ARG A 1 196 ? 15.800 -2.983 -22.808 1.00 83.62 196 ARG A CA 1
ATOM 1601 C C . ARG A 1 196 ? 16.176 -3.085 -21.329 1.00 83.62 196 ARG A C 1
ATOM 1603 O O . ARG A 1 196 ? 15.917 -4.119 -20.716 1.00 83.62 196 ARG A O 1
ATOM 1610 N N . GLN A 1 197 ? 16.792 -2.039 -20.776 1.00 88.00 197 GLN A N 1
ATOM 1611 C CA . GLN A 1 197 ? 17.490 -2.091 -19.487 1.00 88.00 197 GLN A CA 1
ATOM 1612 C C . GLN A 1 197 ? 16.675 -1.522 -18.323 1.00 88.00 197 GLN A C 1
ATOM 1614 O O . GLN A 1 197 ? 16.728 -2.068 -17.220 1.00 88.00 197 GLN A O 1
ATOM 1619 N N . LEU A 1 198 ? 15.889 -0.460 -18.533 1.00 86.88 198 LEU A N 1
ATOM 1620 C CA . LEU A 1 198 ? 15.162 0.203 -17.442 1.00 86.88 198 LEU A CA 1
ATOM 1621 C C . LEU A 1 198 ? 14.159 -0.727 -16.732 1.00 86.88 198 LEU A C 1
ATOM 1623 O O . LEU A 1 198 ? 14.098 -0.702 -15.500 1.00 86.88 198 LEU A O 1
ATOM 1627 N N . PRO A 1 199 ? 13.398 -1.595 -17.432 1.00 86.81 199 PRO A N 1
ATOM 1628 C CA . PRO A 1 199 ? 12.490 -2.536 -16.777 1.00 86.81 199 PRO A CA 1
ATOM 1629 C C . PRO A 1 199 ? 13.215 -3.525 -15.864 1.00 86.81 199 PRO A C 1
ATOM 1631 O O . PRO A 1 199 ? 12.673 -3.898 -14.823 1.00 86.81 199 PRO A O 1
ATOM 1634 N N . LEU A 1 200 ? 14.440 -3.915 -16.233 1.00 88.50 200 LEU A N 1
ATOM 1635 C CA . LEU A 1 200 ? 15.293 -4.770 -15.419 1.00 88.50 200 LEU A CA 1
ATOM 1636 C C . LEU A 1 200 ? 15.790 -4.016 -14.185 1.00 88.50 200 LEU A C 1
ATOM 1638 O O . LEU A 1 200 ? 15.519 -4.459 -13.075 1.00 88.50 200 LEU A O 1
ATOM 1642 N N . ILE A 1 201 ? 16.461 -2.874 -14.369 1.00 90.81 201 ILE A N 1
ATOM 1643 C CA . ILE A 1 201 ? 17.057 -2.105 -13.264 1.00 90.81 201 ILE A CA 1
ATOM 1644 C C . ILE A 1 201 ? 15.997 -1.668 -12.260 1.00 90.81 201 ILE A C 1
ATOM 1646 O O . ILE A 1 201 ? 16.087 -2.031 -11.088 1.00 90.81 201 ILE A O 1
ATOM 1650 N N . SER A 1 202 ? 14.924 -1.034 -12.736 1.00 89.38 202 SER A N 1
ATOM 1651 C CA . SER A 1 202 ? 13.802 -0.655 -11.871 1.00 89.38 202 SER A CA 1
ATOM 1652 C C . SER A 1 202 ? 13.219 -1.861 -11.137 1.00 89.38 202 SER A C 1
ATOM 1654 O O . SER A 1 202 ? 12.683 -1.736 -10.038 1.00 89.38 202 SER A O 1
ATOM 1656 N N . GLY A 1 203 ? 13.239 -3.039 -11.769 1.00 90.19 203 GLY A N 1
ATOM 1657 C CA . GLY A 1 203 ? 12.716 -4.260 -11.181 1.00 90.19 203 GLY A CA 1
ATOM 1658 C C . GLY A 1 203 ? 13.592 -4.815 -10.064 1.00 90.19 203 GLY A C 1
ATOM 1659 O O . GLY A 1 203 ? 13.070 -5.326 -9.076 1.00 90.19 203 GLY A O 1
ATOM 1660 N N . ILE A 1 204 ? 14.910 -4.679 -10.201 1.00 91.94 204 ILE A N 1
ATOM 1661 C CA . ILE A 1 204 ? 15.888 -5.066 -9.183 1.00 91.94 204 ILE A CA 1
ATOM 1662 C C . ILE A 1 204 ? 15.839 -4.117 -7.986 1.00 91.94 204 ILE A C 1
ATOM 1664 O O . ILE A 1 204 ? 15.871 -4.591 -6.850 1.00 91.94 204 ILE A O 1
ATOM 1668 N N . GLU A 1 205 ? 15.690 -2.812 -8.223 1.00 92.62 205 GLU A N 1
ATOM 1669 C CA . GLU A 1 205 ? 15.574 -1.795 -7.167 1.00 92.62 205 GLU A CA 1
ATOM 1670 C C . GLU A 1 205 ? 14.431 -2.101 -6.189 1.00 92.62 205 GLU A C 1
ATOM 1672 O O . GLU A 1 205 ? 14.610 -2.016 -4.975 1.00 92.62 205 GLU A O 1
ATOM 1677 N N . VAL A 1 206 ? 13.284 -2.552 -6.706 1.00 94.56 206 VAL A N 1
ATOM 1678 C CA . VAL A 1 206 ? 12.090 -2.856 -5.897 1.00 94.56 206 VAL A CA 1
ATOM 1679 C C . VAL A 1 206 ? 11.966 -4.333 -5.508 1.00 94.56 206 VAL A C 1
ATOM 1681 O O . VAL A 1 206 ? 10.980 -4.725 -4.883 1.00 94.56 206 VAL A O 1
ATOM 1684 N N . LEU A 1 207 ? 12.937 -5.186 -5.859 1.00 95.19 207 LEU A N 1
ATOM 1685 C CA . LEU A 1 207 ? 12.813 -6.645 -5.727 1.00 95.19 207 LEU A CA 1
ATOM 1686 C C . LEU A 1 207 ? 12.592 -7.097 -4.279 1.00 95.19 207 LEU A C 1
ATOM 1688 O O . LEU A 1 207 ? 11.814 -8.018 -4.028 1.00 95.19 207 LEU A O 1
ATOM 1692 N N . LYS A 1 208 ? 13.259 -6.445 -3.320 1.00 94.25 208 LYS A N 1
ATOM 1693 C CA . LYS A 1 208 ? 13.100 -6.759 -1.894 1.00 94.25 208 LYS A CA 1
ATOM 1694 C C . LYS A 1 208 ? 11.664 -6.514 -1.432 1.00 94.25 208 LYS A C 1
ATOM 1696 O O . LYS A 1 208 ? 11.060 -7.390 -0.819 1.00 94.25 208 LYS A O 1
ATOM 1701 N N . GLU A 1 209 ? 11.106 -5.356 -1.773 1.00 94.69 209 GLU A N 1
ATOM 1702 C CA . GLU A 1 209 ? 9.724 -5.009 -1.435 1.00 94.69 209 GLU A CA 1
ATOM 1703 C C . GLU A 1 209 ? 8.729 -5.918 -2.155 1.00 94.69 209 GLU A C 1
ATOM 1705 O O . GLU A 1 209 ? 7.772 -6.390 -1.546 1.00 94.69 209 GLU A O 1
ATOM 1710 N N . ALA A 1 210 ? 8.995 -6.233 -3.425 1.00 95.88 210 ALA A N 1
ATOM 1711 C CA . ALA A 1 210 ? 8.173 -7.137 -4.216 1.00 95.88 210 ALA A CA 1
ATOM 1712 C C . ALA A 1 210 ? 8.083 -8.535 -3.605 1.00 95.88 210 ALA A C 1
ATOM 1714 O O . ALA A 1 210 ? 6.997 -9.116 -3.547 1.00 95.88 210 ALA A O 1
ATOM 1715 N N . LYS A 1 211 ? 9.221 -9.059 -3.135 1.00 95.44 211 LYS A N 1
ATOM 1716 C CA . LYS A 1 211 ? 9.299 -10.339 -2.433 1.00 95.44 211 LYS A CA 1
ATOM 1717 C C . LYS A 1 211 ? 8.492 -10.303 -1.139 1.00 95.44 211 LYS A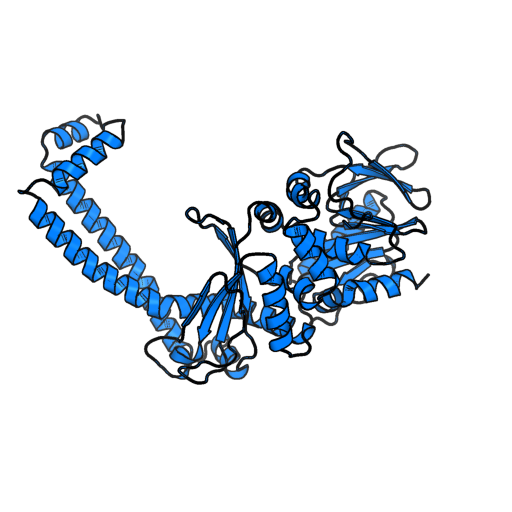 C 1
ATOM 1719 O O . LYS A 1 211 ? 7.685 -11.192 -0.904 1.00 95.44 211 LYS A O 1
ATOM 1724 N N . GLU A 1 212 ? 8.687 -9.286 -0.304 1.00 93.31 212 GLU A N 1
ATOM 1725 C CA . GLU A 1 212 ? 7.985 -9.168 0.981 1.00 93.31 212 GLU A CA 1
ATOM 1726 C C . GLU A 1 212 ? 6.466 -9.011 0.805 1.00 93.31 212 GLU A C 1
ATOM 1728 O O . GLU A 1 212 ? 5.688 -9.656 1.515 1.00 93.31 212 GLU A O 1
ATOM 1733 N N . ASN A 1 213 ? 6.038 -8.208 -0.172 1.00 95.44 213 ASN A N 1
ATOM 1734 C CA . ASN A 1 213 ? 4.632 -8.064 -0.541 1.00 95.44 213 ASN A CA 1
ATOM 1735 C C . ASN A 1 213 ? 4.050 -9.379 -1.084 1.00 95.44 213 ASN A C 1
ATOM 1737 O O . ASN A 1 213 ? 2.943 -9.762 -0.708 1.00 95.44 213 ASN A O 1
ATOM 1741 N N . GLY A 1 214 ? 4.794 -10.072 -1.951 1.00 94.94 214 GLY A N 1
ATOM 1742 C CA . GLY A 1 214 ? 4.403 -11.355 -2.535 1.00 94.94 214 GLY A CA 1
ATOM 1743 C C . GLY A 1 214 ? 4.236 -12.454 -1.490 1.00 94.94 214 GLY A C 1
ATOM 1744 O O . GLY A 1 214 ? 3.172 -13.065 -1.415 1.00 94.94 214 GLY A O 1
ATOM 1745 N N . ASP A 1 215 ? 5.240 -12.636 -0.627 1.00 93.88 215 ASP A N 1
ATOM 1746 C CA . ASP A 1 215 ? 5.202 -13.571 0.505 1.00 93.88 215 ASP A CA 1
ATOM 1747 C C . ASP A 1 215 ? 3.986 -13.299 1.401 1.00 93.88 215 ASP A C 1
ATOM 1749 O O . ASP A 1 215 ? 3.263 -14.220 1.775 1.00 93.88 215 ASP A O 1
ATOM 1753 N N . THR A 1 216 ? 3.739 -12.022 1.715 1.00 93.12 216 THR A N 1
ATOM 1754 C CA . THR A 1 216 ? 2.595 -11.606 2.534 1.00 93.12 216 THR A CA 1
ATOM 1755 C C . THR A 1 216 ? 1.277 -11.991 1.872 1.00 93.12 216 THR A C 1
ATOM 1757 O O . THR A 1 216 ? 0.428 -12.609 2.509 1.00 93.12 216 THR A O 1
ATOM 1760 N N . LEU A 1 217 ? 1.085 -11.634 0.600 1.00 94.69 217 LEU A N 1
ATOM 1761 C CA . LEU A 1 217 ? -0.159 -11.927 -0.104 1.00 94.69 217 LEU A CA 1
ATOM 1762 C C . LEU A 1 217 ? -0.396 -13.426 -0.255 1.00 94.69 217 LEU A C 1
ATOM 1764 O O . LEU A 1 217 ? -1.530 -13.858 -0.073 1.00 94.69 217 LEU A O 1
ATOM 1768 N N . LEU A 1 218 ? 0.644 -14.213 -0.550 1.00 94.06 218 LEU A N 1
ATOM 1769 C CA . LEU A 1 218 ? 0.533 -15.671 -0.605 1.00 94.06 218 LEU A CA 1
ATOM 1770 C C . LEU A 1 218 ? 0.124 -16.238 0.746 1.00 94.06 218 LEU A C 1
ATOM 1772 O O . LEU A 1 218 ? -0.778 -17.063 0.782 1.00 94.06 218 LEU A O 1
ATOM 1776 N N . GLU A 1 219 ? 0.716 -15.779 1.848 1.00 92.75 219 GLU A N 1
ATOM 1777 C CA . GLU A 1 219 ? 0.344 -16.271 3.175 1.00 92.75 219 GLU A CA 1
ATOM 1778 C C . GLU A 1 219 ? -1.137 -16.006 3.485 1.00 92.75 219 GLU A C 1
ATOM 1780 O O . GLU A 1 219 ? -1.858 -16.931 3.853 1.00 92.75 219 GLU A O 1
ATOM 1785 N N . ILE A 1 220 ? -1.625 -14.782 3.250 1.00 92.75 220 ILE A N 1
ATOM 1786 C CA . ILE A 1 220 ? -3.042 -14.429 3.463 1.00 92.75 220 ILE A CA 1
ATOM 1787 C C . ILE A 1 220 ? -3.974 -15.165 2.491 1.00 92.75 220 ILE A C 1
ATOM 1789 O O . ILE A 1 220 ? -5.112 -15.508 2.820 1.00 92.75 220 ILE A O 1
ATOM 1793 N N . ALA A 1 221 ? -3.506 -15.411 1.271 1.00 94.19 221 ALA A N 1
ATOM 1794 C CA . ALA A 1 221 ? -4.258 -16.115 0.247 1.00 94.19 221 ALA A CA 1
ATOM 1795 C C . ALA A 1 221 ? -4.109 -17.644 0.319 1.00 94.19 221 ALA A C 1
ATOM 1797 O O . ALA A 1 221 ? -4.536 -18.318 -0.616 1.00 94.19 221 ALA A O 1
ATOM 1798 N N . GLU A 1 222 ? -3.517 -18.198 1.384 1.00 92.69 222 GLU A N 1
ATOM 1799 C CA . GLU A 1 222 ? -3.282 -19.644 1.548 1.00 92.69 222 GLU A CA 1
ATOM 1800 C C . GLU A 1 222 ? -2.520 -20.260 0.354 1.00 92.69 222 GLU A C 1
ATOM 1802 O O . GLU A 1 222 ? -2.800 -21.363 -0.109 1.00 92.69 222 GLU A O 1
ATOM 1807 N N . ASN A 1 223 ? -1.540 -19.519 -0.163 1.00 92.12 223 ASN A N 1
ATOM 1808 C CA . ASN A 1 223 ? -0.733 -19.807 -1.350 1.00 92.12 223 ASN A CA 1
ATOM 1809 C C . ASN A 1 223 ? -1.518 -19.885 -2.677 1.00 92.12 223 ASN A C 1
ATOM 1811 O O . ASN A 1 223 ? -1.015 -20.438 -3.655 1.00 92.12 223 ASN A O 1
ATOM 1815 N N . SER A 1 224 ? -2.722 -19.305 -2.754 1.00 94.44 224 SER A N 1
ATOM 1816 C CA . SER A 1 224 ? -3.531 -19.265 -3.979 1.00 94.44 224 SER A CA 1
ATOM 1817 C C . SER A 1 224 ? -3.355 -17.960 -4.767 1.00 94.44 224 SER A C 1
ATOM 1819 O O . SER A 1 224 ? -3.920 -16.918 -4.428 1.00 94.44 224 SER A O 1
ATOM 1821 N N . VAL A 1 225 ? -2.628 -18.024 -5.888 1.00 93.88 225 VAL A N 1
ATOM 1822 C CA . VAL A 1 225 ? -2.497 -16.906 -6.850 1.00 93.88 225 VAL A CA 1
ATOM 1823 C C . VAL A 1 225 ? -3.844 -16.547 -7.480 1.00 93.88 225 VAL A C 1
ATOM 1825 O O . VAL A 1 225 ? -4.117 -15.377 -7.765 1.00 93.88 225 VAL A O 1
ATOM 1828 N N . GLN A 1 226 ? -4.711 -17.545 -7.657 1.00 93.94 226 GLN A N 1
ATOM 1829 C CA . GLN A 1 226 ? -6.065 -17.345 -8.156 1.00 93.94 226 GLN A CA 1
ATOM 1830 C C . GLN A 1 226 ? -6.876 -16.460 -7.199 1.00 93.94 226 GLN A C 1
ATOM 1832 O O . GLN A 1 226 ? -7.449 -15.471 -7.648 1.00 93.94 226 GLN A O 1
ATOM 1837 N N . LYS A 1 227 ? -6.842 -16.735 -5.886 1.00 94.56 227 LYS A N 1
ATOM 1838 C CA . LYS A 1 227 ? -7.525 -15.920 -4.862 1.00 94.56 227 LYS A CA 1
ATOM 1839 C C . LYS A 1 227 ? -7.034 -14.467 -4.889 1.00 94.56 227 LYS A C 1
ATOM 1841 O O . LYS A 1 227 ? -7.840 -13.542 -4.835 1.00 94.56 227 LYS A O 1
ATOM 1846 N N . ILE A 1 228 ? -5.724 -14.254 -5.064 1.00 95.12 228 ILE A N 1
ATOM 1847 C CA . ILE A 1 228 ? -5.145 -12.908 -5.233 1.00 95.12 228 ILE A CA 1
ATOM 1848 C C . ILE A 1 228 ? -5.680 -12.239 -6.507 1.00 95.12 228 ILE A C 1
ATOM 1850 O O . ILE A 1 228 ? -6.116 -11.090 -6.458 1.00 95.12 228 ILE A O 1
ATOM 1854 N N . SER A 1 229 ? -5.677 -12.945 -7.640 1.00 93.31 229 SER A N 1
ATOM 1855 C CA . SER A 1 229 ? -6.156 -12.413 -8.924 1.00 93.31 229 SER A CA 1
ATOM 1856 C C . SER A 1 229 ? -7.643 -12.042 -8.874 1.00 93.31 229 SER A C 1
ATOM 1858 O O . SER A 1 229 ? -8.017 -10.963 -9.325 1.00 93.31 229 SER A O 1
ATOM 1860 N N . GLU A 1 230 ? -8.481 -12.878 -8.258 1.00 93.75 230 GLU A N 1
ATOM 1861 C CA . GLU A 1 230 ? -9.914 -12.627 -8.053 1.00 93.75 230 GLU A CA 1
ATOM 1862 C C . GLU A 1 230 ? -10.167 -11.411 -7.151 1.00 93.75 230 GLU A C 1
ATOM 1864 O O . GLU A 1 230 ? -11.066 -10.604 -7.405 1.00 93.75 230 GLU A O 1
ATOM 1869 N N . THR A 1 231 ? -9.368 -11.233 -6.098 1.00 94.88 231 THR A N 1
ATOM 1870 C CA . THR A 1 231 ? -9.418 -10.029 -5.260 1.00 94.88 231 THR A CA 1
ATOM 1871 C C . THR A 1 231 ? -8.999 -8.780 -6.031 1.00 94.88 231 THR A C 1
ATOM 1873 O O . THR A 1 231 ? -9.703 -7.770 -5.985 1.00 94.88 231 THR A O 1
ATOM 1876 N N . LEU A 1 232 ? -7.897 -8.834 -6.781 1.00 93.81 232 LEU A N 1
ATOM 1877 C CA . LEU A 1 232 ? -7.445 -7.711 -7.604 1.00 93.81 232 LEU A CA 1
ATOM 1878 C C . LEU A 1 232 ? -8.475 -7.353 -8.681 1.00 93.81 232 LEU A C 1
ATOM 1880 O O . LEU A 1 232 ? -8.712 -6.173 -8.919 1.00 93.81 232 LEU A O 1
ATOM 1884 N N . LEU A 1 233 ? -9.160 -8.340 -9.259 1.00 92.81 233 LEU A N 1
ATOM 1885 C CA . LEU A 1 233 ? -10.275 -8.116 -10.174 1.00 92.81 233 LEU A CA 1
ATOM 1886 C C . LEU A 1 233 ? -11.441 -7.378 -9.491 1.00 92.81 233 LEU A C 1
ATOM 1888 O O . LEU A 1 233 ? -11.968 -6.408 -10.037 1.00 92.81 233 LEU A O 1
ATOM 1892 N N . ARG A 1 234 ? -11.822 -7.783 -8.271 1.00 94.00 234 ARG A N 1
ATOM 1893 C CA . ARG A 1 234 ? -12.853 -7.085 -7.478 1.00 94.00 234 ARG A CA 1
ATOM 1894 C C . ARG A 1 234 ? -12.455 -5.645 -7.151 1.00 94.00 234 ARG A C 1
ATOM 1896 O O . ARG A 1 234 ? -13.295 -4.757 -7.267 1.00 94.00 234 ARG A O 1
ATOM 1903 N N . ILE A 1 235 ? -11.187 -5.400 -6.815 1.00 93.94 235 ILE A N 1
ATOM 1904 C CA . ILE A 1 235 ? -10.648 -4.042 -6.638 1.00 93.94 235 ILE A CA 1
ATOM 1905 C C . ILE A 1 235 ? -10.719 -3.265 -7.964 1.00 93.94 235 ILE A C 1
ATOM 1907 O O . ILE A 1 235 ? -11.182 -2.126 -7.973 1.00 93.94 235 ILE A O 1
ATOM 1911 N N . GLY A 1 236 ? -10.344 -3.888 -9.085 1.00 91.69 236 GLY A N 1
ATOM 1912 C CA . GLY A 1 236 ? -10.386 -3.312 -10.436 1.00 91.69 236 GLY A CA 1
ATOM 1913 C C . GLY A 1 236 ? -11.776 -2.887 -10.911 1.00 91.69 236 GLY A C 1
ATOM 1914 O O . GLY A 1 236 ? -11.906 -1.950 -11.696 1.00 91.69 236 GLY A O 1
ATOM 1915 N N . ASN A 1 237 ? -12.825 -3.522 -10.386 1.00 91.56 237 ASN A N 1
ATOM 1916 C CA . ASN A 1 237 ? -14.213 -3.128 -10.631 1.00 91.56 237 ASN A CA 1
ATOM 1917 C C . ASN A 1 237 ? -14.646 -1.877 -9.846 1.00 91.56 237 ASN A C 1
ATOM 1919 O O . ASN A 1 237 ? -15.675 -1.283 -10.166 1.00 91.56 237 ASN A O 1
ATOM 1923 N N . ILE A 1 238 ? -13.886 -1.477 -8.822 1.00 92.94 238 ILE A N 1
ATOM 1924 C CA . ILE A 1 238 ? -14.158 -0.294 -7.993 1.00 92.94 238 ILE A CA 1
ATOM 1925 C C . ILE A 1 238 ? -13.261 0.873 -8.410 1.00 92.94 238 ILE A C 1
ATOM 1927 O O . ILE A 1 238 ? -13.729 2.007 -8.491 1.00 92.94 238 ILE A O 1
ATOM 1931 N N . ILE A 1 239 ? -11.980 0.603 -8.672 1.00 91.25 239 ILE A N 1
ATOM 1932 C CA . ILE A 1 239 ? -10.979 1.607 -9.043 1.00 91.25 239 ILE A CA 1
ATOM 1933 C C . ILE A 1 239 ? -10.175 1.165 -10.267 1.00 91.25 239 ILE A C 1
ATOM 1935 O O . ILE A 1 239 ? -9.888 -0.022 -10.408 1.00 91.25 239 ILE A O 1
ATOM 1939 N N . PRO A 1 240 ? -9.744 2.094 -11.139 1.00 90.19 240 PRO A N 1
ATOM 1940 C CA . PRO A 1 240 ? -8.982 1.719 -12.319 1.00 90.19 240 PRO A CA 1
ATOM 1941 C C . PRO A 1 240 ? -7.613 1.136 -11.936 1.00 90.19 240 PRO A C 1
ATOM 1943 O O . PRO A 1 240 ? -6.777 1.808 -11.322 1.00 90.19 240 PRO A O 1
ATOM 1946 N N . LEU A 1 241 ? -7.377 -0.112 -12.340 1.00 90.50 241 LEU A N 1
ATOM 1947 C CA . LEU A 1 241 ? -6.098 -0.796 -12.182 1.00 90.50 241 LEU A CA 1
ATOM 1948 C C . LEU A 1 241 ? -5.349 -0.865 -13.509 1.00 90.50 241 LEU A C 1
ATOM 1950 O O . LEU A 1 241 ? -5.933 -1.075 -14.571 1.00 90.50 241 LEU A O 1
ATOM 1954 N N . SER A 1 242 ? -4.028 -0.749 -13.442 1.00 89.62 242 SER A N 1
ATOM 1955 C CA . SER A 1 242 ? -3.156 -1.239 -14.507 1.00 89.62 242 SER A CA 1
ATOM 1956 C C . SER A 1 242 ? -2.112 -2.182 -13.939 1.00 89.62 242 SER A C 1
ATOM 1958 O O . SER A 1 242 ? -1.783 -2.130 -12.757 1.00 89.62 242 SER A O 1
ATOM 1960 N N . TYR A 1 243 ? -1.582 -3.024 -14.802 1.00 89.19 243 TYR A N 1
ATOM 1961 C CA . TYR A 1 243 ? -0.664 -4.089 -14.463 1.00 89.19 243 TYR A CA 1
ATOM 1962 C C . TYR A 1 243 ? 0.537 -4.012 -15.387 1.00 89.19 243 TYR A C 1
ATOM 1964 O O . TYR A 1 243 ? 0.368 -3.906 -16.600 1.00 89.19 243 TYR A O 1
ATOM 1972 N N . ASN A 1 244 ? 1.735 -4.083 -14.816 1.00 91.12 244 ASN A N 1
ATOM 1973 C CA . ASN A 1 244 ? 2.959 -4.312 -15.571 1.00 91.12 244 ASN A CA 1
ATOM 1974 C C . ASN A 1 244 ? 3.653 -5.557 -15.035 1.00 91.12 244 ASN A C 1
ATOM 1976 O O . ASN A 1 244 ? 3.704 -5.757 -13.824 1.00 91.12 244 ASN A O 1
ATOM 1980 N N . ALA A 1 245 ? 4.220 -6.366 -15.917 1.00 92.88 245 ALA A N 1
ATOM 1981 C CA . ALA A 1 245 ? 5.007 -7.527 -15.544 1.00 92.88 245 ALA A CA 1
ATOM 1982 C C . ALA A 1 245 ? 6.316 -7.580 -16.313 1.00 92.88 245 ALA A C 1
ATOM 1984 O O . ALA A 1 245 ? 6.332 -7.312 -17.511 1.00 92.88 245 ALA A O 1
ATOM 1985 N N . VAL A 1 246 ? 7.392 -7.953 -15.623 1.00 94.44 246 VAL A N 1
ATOM 1986 C CA . VAL A 1 246 ? 8.732 -8.118 -16.193 1.00 94.44 246 VAL A CA 1
ATOM 1987 C C . VAL A 1 246 ? 9.311 -9.443 -15.716 1.00 94.44 246 VAL A C 1
ATOM 1989 O O . VAL A 1 246 ? 9.354 -9.704 -14.515 1.00 94.44 246 VAL A O 1
ATOM 1992 N N . CYS A 1 247 ? 9.782 -10.290 -16.632 1.00 95.12 247 CYS A N 1
ATOM 1993 C CA . CYS A 1 247 ? 10.507 -11.501 -16.243 1.00 95.12 247 CYS A CA 1
ATOM 1994 C C . CYS A 1 247 ? 11.995 -11.201 -16.037 1.00 95.12 247 CYS A C 1
ATOM 1996 O O . CYS A 1 247 ? 12.710 -10.897 -16.995 1.00 95.12 247 CYS A O 1
ATOM 1998 N N . LEU A 1 248 ? 12.474 -11.351 -14.800 1.00 93.69 248 LEU A N 1
ATOM 1999 C CA . LEU A 1 248 ? 13.878 -11.104 -14.460 1.00 93.69 248 LEU A CA 1
ATOM 2000 C C . LEU A 1 248 ? 14.803 -12.205 -15.005 1.00 93.69 248 LEU A C 1
ATOM 2002 O O . LEU A 1 248 ? 15.949 -11.944 -15.364 1.00 93.69 248 LEU A O 1
ATOM 2006 N N . GLU A 1 249 ? 14.305 -13.437 -15.138 1.00 94.56 249 GLU A N 1
ATOM 2007 C CA . GLU A 1 249 ? 15.106 -14.572 -15.616 1.00 94.56 249 GLU A CA 1
ATOM 2008 C C . GLU A 1 249 ? 15.490 -14.474 -17.096 1.00 94.56 249 GLU A C 1
ATOM 2010 O O . GLU A 1 249 ? 16.541 -14.994 -17.473 1.00 94.56 249 GLU A O 1
ATOM 2015 N N . CYS A 1 250 ? 14.676 -13.816 -17.933 1.00 93.81 250 CYS A N 1
ATOM 2016 C CA . CYS A 1 250 ? 14.948 -13.658 -19.365 1.00 93.81 250 CYS A CA 1
ATOM 2017 C C . CYS A 1 250 ? 16.360 -13.123 -19.616 1.00 93.81 250 CYS A C 1
ATOM 2019 O O . CYS A 1 250 ? 17.116 -13.726 -20.370 1.00 93.81 250 CYS A O 1
ATOM 2021 N N . VAL A 1 251 ? 16.725 -12.027 -18.953 1.00 90.62 251 VAL A N 1
ATOM 2022 C CA . VAL A 1 251 ? 18.037 -11.398 -19.138 1.00 90.62 251 VAL A CA 1
ATOM 2023 C C . VAL A 1 251 ? 19.060 -12.015 -18.189 1.00 90.62 251 VAL A C 1
ATOM 2025 O O . VAL A 1 251 ? 20.111 -12.473 -18.623 1.00 90.62 251 VAL A O 1
ATOM 2028 N N . LEU A 1 252 ? 18.741 -12.099 -16.897 1.00 92.00 252 LEU A N 1
ATOM 2029 C CA . LEU A 1 252 ? 19.736 -12.425 -15.871 1.00 92.00 252 LEU A CA 1
ATOM 2030 C C . LEU A 1 252 ? 20.161 -13.894 -15.847 1.00 92.00 252 LEU A C 1
ATOM 2032 O O . LEU A 1 252 ? 21.279 -14.201 -15.453 1.00 92.00 252 LEU A O 1
ATOM 2036 N N . ARG A 1 253 ? 19.273 -14.812 -16.241 1.00 90.62 253 ARG A N 1
ATOM 2037 C CA . ARG A 1 253 ? 19.545 -16.258 -16.232 1.00 90.62 253 ARG A CA 1
ATOM 2038 C C . ARG A 1 253 ? 19.665 -16.827 -17.639 1.00 90.62 253 ARG A C 1
ATOM 2040 O O . ARG A 1 253 ? 20.473 -17.719 -17.872 1.00 90.62 253 ARG A O 1
ATOM 2047 N N . LYS A 1 254 ? 18.829 -16.358 -18.565 1.00 91.12 254 LYS A N 1
ATOM 2048 C CA . LYS A 1 254 ? 18.740 -16.883 -19.935 1.00 91.12 254 LYS A CA 1
ATOM 2049 C C . LYS A 1 254 ? 19.481 -16.027 -20.960 1.00 91.12 254 LYS A C 1
ATOM 2051 O O . LYS A 1 254 ? 19.552 -16.443 -22.111 1.00 91.12 254 LYS A O 1
ATOM 2056 N N . GLN A 1 255 ? 20.042 -14.887 -20.543 1.00 88.44 255 GLN A N 1
ATOM 2057 C CA . GLN A 1 255 ? 20.854 -13.994 -21.378 1.00 88.44 255 GLN A CA 1
ATOM 2058 C C . GLN A 1 255 ? 20.159 -13.593 -22.688 1.00 88.44 255 GLN A C 1
ATOM 2060 O O . GLN A 1 255 ? 20.795 -13.387 -23.719 1.00 88.44 255 GLN A O 1
ATOM 2065 N N . LEU A 1 256 ? 18.828 -13.495 -22.658 1.00 90.56 256 LEU A N 1
ATOM 2066 C CA . LEU A 1 256 ? 18.044 -12.994 -23.777 1.00 90.56 256 LEU A CA 1
ATOM 2067 C C . LEU A 1 256 ? 18.272 -11.489 -23.921 1.00 90.56 256 LEU A C 1
ATOM 2069 O O . LEU A 1 256 ? 18.454 -10.782 -22.931 1.00 90.56 256 LEU A O 1
ATOM 2073 N N . ALA A 1 257 ? 18.204 -10.996 -25.158 1.00 85.94 257 ALA A N 1
ATOM 2074 C CA . ALA A 1 257 ? 18.454 -9.589 -25.460 1.00 85.94 257 ALA A CA 1
ATOM 2075 C C . ALA A 1 257 ? 17.461 -8.634 -24.779 1.00 85.94 257 ALA A C 1
ATOM 2077 O O . ALA A 1 257 ? 17.818 -7.499 -24.492 1.00 85.94 257 ALA A O 1
ATOM 2078 N N . MET A 1 258 ? 16.225 -9.073 -24.523 1.00 86.44 258 MET A N 1
ATOM 2079 C CA . MET A 1 258 ? 15.196 -8.272 -23.858 1.00 86.44 258 MET A CA 1
ATOM 2080 C C . MET A 1 258 ? 14.415 -9.124 -22.854 1.00 86.44 258 MET A C 1
ATOM 2082 O O . MET A 1 258 ? 14.198 -10.318 -23.105 1.00 86.44 258 MET A O 1
ATOM 2086 N N . PRO A 1 259 ? 13.966 -8.537 -21.731 1.00 89.25 259 PRO A N 1
ATOM 2087 C CA . PRO A 1 259 ? 13.065 -9.227 -20.829 1.00 89.25 259 PRO A CA 1
ATOM 2088 C C . PRO A 1 259 ? 11.675 -9.343 -21.455 1.00 89.25 259 PRO A C 1
ATOM 2090 O O . PRO A 1 259 ? 11.233 -8.450 -22.179 1.00 89.25 259 PRO A O 1
ATOM 2093 N N . PHE A 1 260 ? 10.956 -10.414 -21.122 1.00 92.12 260 PHE A N 1
ATOM 2094 C CA . PHE A 1 260 ? 9.516 -10.453 -21.352 1.00 92.12 260 PHE A CA 1
ATOM 2095 C C . PHE A 1 260 ? 8.851 -9.320 -20.570 1.00 92.12 260 PHE A C 1
ATOM 2097 O O . PHE A 1 260 ? 9.128 -9.159 -19.376 1.00 92.12 260 PHE A O 1
ATOM 2104 N N . GLN A 1 261 ? 7.963 -8.586 -21.238 1.00 91.00 261 GLN A N 1
ATOM 2105 C CA . GLN A 1 261 ? 7.180 -7.502 -20.658 1.00 91.00 261 GLN A CA 1
ATOM 2106 C C . GLN A 1 261 ? 5.710 -7.665 -21.034 1.00 91.00 261 GLN A C 1
ATOM 2108 O O . GLN A 1 261 ? 5.389 -7.991 -22.177 1.00 91.00 261 GLN A O 1
ATOM 2113 N N . ALA A 1 262 ? 4.819 -7.411 -20.083 1.00 89.94 262 ALA A N 1
ATOM 2114 C CA . ALA A 1 262 ? 3.388 -7.322 -20.336 1.00 89.94 262 ALA A CA 1
ATOM 2115 C C . ALA A 1 262 ? 2.815 -6.102 -19.623 1.00 89.94 262 ALA A C 1
ATOM 2117 O O . ALA A 1 262 ? 3.092 -5.889 -18.444 1.00 89.94 262 ALA A O 1
ATOM 2118 N N . THR A 1 263 ? 1.986 -5.338 -20.330 1.00 88.62 263 THR A N 1
ATOM 2119 C CA . THR A 1 263 ? 1.263 -4.193 -19.779 1.00 88.62 263 THR A CA 1
ATOM 2120 C C . THR A 1 263 ? -0.215 -4.352 -20.096 1.00 88.62 263 THR A C 1
ATOM 2122 O O . THR A 1 263 ? -0.593 -4.496 -21.256 1.00 88.62 263 THR A O 1
ATOM 2125 N N . LEU A 1 264 ? -1.054 -4.310 -19.065 1.00 85.12 264 LEU A N 1
ATOM 2126 C CA . LEU A 1 264 ? -2.509 -4.295 -19.192 1.00 85.12 264 LEU A CA 1
ATOM 2127 C C . LEU A 1 264 ? -3.035 -3.018 -18.542 1.00 85.12 264 LEU A C 1
ATOM 2129 O O . LEU A 1 264 ? -2.763 -2.747 -17.372 1.00 85.12 264 LEU A O 1
ATOM 2133 N N . LEU A 1 265 ? -3.782 -2.223 -19.303 1.00 81.06 265 LEU A N 1
ATOM 2134 C CA . LEU A 1 265 ? -4.351 -0.959 -18.840 1.00 81.06 265 LEU A CA 1
ATOM 2135 C C . LEU A 1 265 ? -5.859 -1.119 -18.653 1.00 81.06 265 LEU A C 1
ATOM 2137 O O . LEU A 1 265 ? -6.546 -1.496 -19.598 1.00 81.06 265 LEU A O 1
ATOM 2141 N N . TYR A 1 266 ? -6.366 -0.801 -17.459 1.00 72.50 266 TYR A N 1
ATOM 2142 C CA . TYR A 1 266 ? -7.801 -0.679 -17.168 1.00 72.50 266 TYR A CA 1
ATOM 2143 C C . TYR A 1 266 ? -8.632 -1.898 -17.591 1.00 72.50 266 TYR A C 1
ATOM 2145 O O . TYR A 1 266 ? -9.755 -1.766 -18.079 1.00 72.50 266 TYR A O 1
ATOM 2153 N N . THR A 1 267 ? -8.056 -3.090 -17.437 1.00 65.62 267 THR A N 1
ATOM 2154 C CA . THR A 1 267 ? -8.693 -4.331 -17.872 1.00 65.62 267 THR A CA 1
ATOM 2155 C C . THR A 1 267 ? -9.787 -4.760 -16.897 1.00 65.62 267 THR A C 1
ATOM 2157 O O . THR A 1 267 ? -9.614 -4.686 -15.680 1.00 65.62 267 THR A O 1
ATOM 2160 N N . LYS A 1 268 ? -10.910 -5.227 -17.453 1.00 66.00 268 LYS A N 1
ATOM 2161 C CA . LYS A 1 268 ? -11.969 -5.933 -16.714 1.00 66.00 268 LYS A CA 1
ATOM 2162 C C . LYS A 1 268 ? -11.685 -7.428 -16.570 1.00 66.00 268 LYS A C 1
ATOM 2164 O O . LYS A 1 268 ? -12.395 -8.094 -15.835 1.00 66.00 268 LYS A O 1
ATOM 2169 N N . ASP A 1 269 ? -10.640 -7.917 -17.231 1.00 70.81 269 ASP A N 1
ATOM 2170 C CA . ASP A 1 269 ? -10.135 -9.279 -17.119 1.00 70.81 269 ASP A CA 1
ATOM 2171 C C . ASP A 1 269 ? -8.719 -9.203 -16.547 1.00 70.81 269 ASP A C 1
ATOM 2173 O O . ASP A 1 269 ? -7.766 -8.822 -17.235 1.00 70.81 269 ASP A O 1
ATOM 2177 N N . PHE A 1 270 ? -8.591 -9.474 -15.249 1.00 76.12 270 PHE A N 1
ATOM 2178 C CA . PHE A 1 270 ? -7.336 -9.350 -14.517 1.00 76.12 270 PHE A CA 1
ATOM 2179 C C . PHE A 1 270 ? -6.844 -10.732 -14.081 1.00 76.12 270 PHE A C 1
ATOM 2181 O O . PHE A 1 270 ? -7.478 -11.391 -13.260 1.00 76.12 270 PHE A O 1
ATOM 2188 N N . SER A 1 271 ? -5.691 -11.155 -14.602 1.00 83.88 271 SER A N 1
ATOM 2189 C CA . SER A 1 271 ? -5.019 -12.397 -14.207 1.00 83.88 271 SER A CA 1
ATOM 2190 C C . SER A 1 271 ? -3.517 -12.175 -14.081 1.00 83.88 271 SER A C 1
ATOM 2192 O O . SER A 1 271 ? -2.893 -11.614 -14.987 1.00 83.88 271 SER A O 1
ATOM 2194 N N . LEU A 1 272 ? -2.926 -12.638 -12.982 1.00 89.38 272 LEU A N 1
ATOM 2195 C CA . LEU A 1 272 ? -1.483 -12.567 -12.779 1.00 89.38 272 LEU A CA 1
ATOM 2196 C C . LEU A 1 272 ? -0.766 -13.636 -13.613 1.00 89.38 272 LEU A C 1
ATOM 2198 O O . LEU A 1 272 ? -1.130 -14.808 -13.595 1.00 89.38 272 LEU A O 1
ATOM 2202 N N . ILE A 1 273 ? 0.269 -13.226 -14.345 1.00 90.88 273 ILE A N 1
ATOM 2203 C CA . ILE A 1 273 ? 1.114 -14.137 -15.123 1.00 90.88 273 ILE A CA 1
ATOM 2204 C C . ILE A 1 273 ? 2.058 -14.885 -14.174 1.00 90.88 273 ILE A C 1
ATOM 2206 O O . ILE A 1 273 ? 2.990 -14.294 -13.651 1.00 90.88 273 ILE A O 1
ATOM 2210 N N . GLU A 1 274 ? 1.876 -16.192 -14.003 1.00 90.31 274 GLU A N 1
ATOM 2211 C CA . GLU A 1 274 ? 2.734 -17.003 -13.117 1.00 90.31 274 GLU A CA 1
ATOM 2212 C C . GLU A 1 274 ? 4.004 -17.534 -13.799 1.00 90.31 274 GLU A C 1
ATOM 2214 O O . GLU A 1 274 ? 4.971 -17.928 -13.145 1.00 90.31 274 GLU A O 1
ATOM 2219 N N . ARG A 1 275 ? 4.010 -17.600 -15.136 1.00 92.94 275 ARG A N 1
ATOM 2220 C CA . ARG A 1 275 ? 5.157 -18.082 -15.914 1.00 92.94 275 ARG A CA 1
ATOM 2221 C C . ARG A 1 275 ? 5.411 -17.230 -17.135 1.00 92.94 275 ARG A C 1
ATOM 2223 O O . ARG A 1 275 ? 4.501 -16.861 -17.867 1.00 92.94 275 ARG A O 1
ATOM 2230 N N . CYS A 1 276 ? 6.683 -16.966 -17.387 1.00 93.88 276 CYS A N 1
ATOM 2231 C CA . CYS A 1 276 ? 7.103 -16.200 -18.541 1.00 93.88 276 CYS A CA 1
ATOM 2232 C C . CYS A 1 276 ? 6.849 -16.993 -19.825 1.00 93.88 276 CYS A C 1
ATOM 2234 O O . CYS A 1 276 ? 7.398 -18.078 -20.005 1.00 93.88 276 CYS A O 1
ATOM 2236 N N . HIS A 1 277 ? 6.088 -16.422 -20.756 1.00 91.94 277 HIS A N 1
ATOM 2237 C CA . HIS A 1 277 ? 5.792 -17.071 -22.037 1.00 91.94 277 HIS A CA 1
ATOM 2238 C C . HIS A 1 277 ? 7.026 -17.190 -22.949 1.00 91.94 277 HIS A C 1
ATOM 2240 O O . HIS A 1 277 ? 7.049 -18.026 -23.844 1.00 91.94 277 HIS A O 1
ATOM 2246 N N . GLN A 1 278 ? 8.061 -16.373 -22.720 1.00 94.00 278 GLN A N 1
ATOM 2247 C CA . GLN A 1 278 ? 9.277 -16.354 -23.537 1.00 94.00 278 GLN A CA 1
ATOM 2248 C C . GLN A 1 278 ? 10.342 -17.341 -23.045 1.00 94.00 278 GLN A C 1
ATOM 2250 O O . GLN A 1 278 ? 10.979 -18.008 -23.854 1.00 94.00 278 GLN A O 1
ATOM 2255 N N . CYS A 1 279 ? 10.568 -17.432 -21.730 1.00 94.38 279 CYS A N 1
ATOM 2256 C CA . CYS A 1 279 ? 11.670 -18.221 -21.167 1.00 94.38 279 CYS A CA 1
ATOM 2257 C C . CYS A 1 279 ? 11.232 -19.313 -20.180 1.00 94.38 279 CYS A C 1
ATOM 2259 O O . CYS A 1 279 ? 12.080 -20.027 -19.643 1.00 94.38 279 CYS A O 1
ATOM 2261 N N . SER A 1 280 ? 9.922 -19.441 -19.930 1.00 93.75 280 SER A N 1
ATOM 2262 C CA . SER A 1 280 ? 9.323 -20.339 -18.928 1.00 93.75 280 SER A CA 1
ATOM 2263 C C . SER A 1 280 ? 9.773 -20.101 -17.477 1.00 93.75 280 SER A C 1
ATOM 2265 O O . SER A 1 280 ? 9.461 -20.911 -16.602 1.00 93.75 280 SER A O 1
ATOM 2267 N N . GLY A 1 281 ? 10.482 -18.998 -17.213 1.00 93.31 281 GLY A N 1
ATOM 2268 C CA . GLY A 1 281 ? 10.874 -18.562 -15.873 1.00 93.31 281 GLY A CA 1
ATOM 2269 C C . GLY A 1 281 ? 9.668 -18.216 -14.998 1.00 93.31 281 GLY A C 1
ATOM 2270 O O . GLY A 1 281 ? 8.600 -17.869 -15.507 1.00 93.31 281 GLY A O 1
ATOM 2271 N N . ARG A 1 282 ? 9.847 -18.320 -13.682 1.00 92.62 282 ARG A N 1
ATOM 2272 C CA . ARG A 1 282 ? 8.824 -18.069 -12.654 1.00 92.62 282 ARG A CA 1
ATOM 2273 C C . ARG A 1 282 ? 9.039 -16.747 -11.924 1.00 92.62 282 ARG A C 1
ATOM 2275 O O . ARG A 1 282 ? 8.100 -16.206 -11.365 1.00 92.62 282 ARG A O 1
ATOM 2282 N N . THR A 1 283 ? 10.247 -16.188 -11.942 1.00 94.75 283 THR A N 1
ATOM 2283 C CA . THR A 1 283 ? 10.523 -14.908 -11.272 1.00 94.75 283 THR A CA 1
ATOM 2284 C C . THR A 1 283 ? 10.050 -13.745 -12.142 1.00 94.75 283 THR A C 1
ATOM 2286 O O . THR A 1 283 ? 10.826 -13.108 -12.866 1.00 94.75 283 THR A O 1
ATOM 2289 N N . ILE A 1 284 ? 8.738 -13.510 -12.098 1.00 94.69 284 ILE A N 1
ATOM 2290 C CA . ILE A 1 284 ? 8.060 -12.404 -12.767 1.00 94.69 284 ILE A CA 1
ATOM 2291 C C . ILE A 1 284 ? 7.721 -11.345 -11.732 1.00 94.69 284 ILE A C 1
ATOM 2293 O O . ILE A 1 284 ? 6.935 -11.569 -10.816 1.00 94.69 284 ILE A O 1
ATOM 2297 N N . LEU A 1 285 ? 8.312 -10.171 -11.907 1.00 95.25 285 LEU A N 1
ATOM 2298 C CA . LEU A 1 285 ? 7.985 -9.006 -11.114 1.00 95.25 285 LEU A CA 1
ATOM 2299 C C . LEU A 1 285 ? 6.702 -8.380 -11.650 1.00 95.25 285 LEU A C 1
ATOM 2301 O O . LEU A 1 285 ? 6.672 -7.917 -12.790 1.00 95.25 285 LEU A O 1
ATOM 2305 N N . HIS A 1 286 ? 5.674 -8.315 -10.816 1.00 95.06 286 HIS A N 1
ATOM 2306 C CA . HIS A 1 286 ? 4.439 -7.598 -11.091 1.00 95.06 286 HIS A CA 1
ATOM 2307 C C . HIS A 1 286 ? 4.471 -6.211 -10.453 1.00 95.06 286 HIS A C 1
ATOM 2309 O O . HIS A 1 286 ? 4.947 -6.041 -9.334 1.00 95.06 286 HIS A O 1
ATOM 2315 N N . ARG A 1 287 ? 3.909 -5.220 -11.139 1.00 94.44 287 ARG A N 1
ATOM 2316 C CA . ARG A 1 287 ? 3.581 -3.903 -10.590 1.00 94.44 287 ARG A CA 1
ATOM 2317 C C . ARG A 1 287 ? 2.099 -3.658 -10.778 1.00 94.44 287 ARG A C 1
ATOM 2319 O O . ARG A 1 287 ? 1.633 -3.482 -11.908 1.00 94.44 287 ARG A O 1
ATOM 2326 N N . ILE A 1 288 ? 1.371 -3.684 -9.669 1.00 94.81 288 ILE A N 1
ATOM 2327 C CA . ILE A 1 288 ? -0.058 -3.392 -9.643 1.00 94.81 288 ILE A CA 1
ATOM 2328 C C . ILE A 1 288 ? -0.214 -1.911 -9.358 1.00 94.81 288 ILE A C 1
ATOM 2330 O O . ILE A 1 288 ? 0.181 -1.429 -8.304 1.00 94.81 288 ILE A O 1
ATOM 2334 N N . ASN A 1 289 ? -0.791 -1.188 -10.301 1.00 93.31 289 ASN A N 1
ATOM 2335 C CA . ASN A 1 289 ? -0.920 0.255 -10.233 1.00 93.31 289 ASN A CA 1
ATOM 2336 C C . ASN A 1 289 ? -2.383 0.618 -10.011 1.00 93.31 289 ASN A C 1
ATOM 2338 O O . ASN A 1 289 ? -3.220 0.383 -10.886 1.00 93.31 289 ASN A O 1
ATOM 2342 N N . ILE A 1 290 ? -2.668 1.243 -8.874 1.00 92.56 290 ILE A N 1
ATOM 2343 C CA . ILE A 1 290 ? -3.933 1.929 -8.631 1.00 92.56 290 ILE A CA 1
ATOM 2344 C C . ILE A 1 290 ? -3.836 3.332 -9.208 1.00 92.56 290 ILE A C 1
ATOM 2346 O O . ILE A 1 290 ? -3.032 4.134 -8.737 1.00 92.56 290 ILE A O 1
ATOM 2350 N N . HIS A 1 291 ? -4.701 3.650 -10.166 1.00 91.44 291 HIS A N 1
ATOM 2351 C CA . HIS A 1 291 ? -4.886 5.017 -10.646 1.00 91.44 291 HIS A CA 1
ATOM 2352 C C . HIS A 1 291 ? -5.926 5.691 -9.765 1.00 91.44 291 HIS A C 1
ATOM 2354 O O . HIS A 1 291 ? -7.113 5.385 -9.864 1.00 91.44 291 HIS A O 1
ATOM 2360 N N . ALA A 1 292 ? -5.482 6.567 -8.867 1.00 90.81 292 ALA A N 1
ATOM 2361 C CA . ALA A 1 292 ? -6.357 7.144 -7.861 1.00 90.81 292 ALA A CA 1
ATOM 2362 C C . ALA A 1 292 ? -7.373 8.098 -8.516 1.00 90.81 292 ALA A C 1
ATOM 2364 O O . ALA A 1 292 ? -6.961 9.132 -9.056 1.00 90.81 292 ALA A O 1
ATOM 2365 N N . PRO A 1 293 ? -8.686 7.803 -8.452 1.00 89.31 293 PRO A N 1
ATOM 2366 C CA . PRO A 1 293 ? -9.704 8.777 -8.822 1.00 89.31 293 PRO A CA 1
ATOM 2367 C C . PRO A 1 293 ? -9.656 9.982 -7.876 1.00 89.31 293 PRO A C 1
ATOM 2369 O O . PRO A 1 293 ? -9.101 9.914 -6.776 1.00 89.31 293 PRO A O 1
ATOM 2372 N N . SER A 1 294 ? -10.256 11.099 -8.291 1.00 87.44 294 SER A N 1
ATOM 2373 C CA . SER A 1 294 ? -10.195 12.374 -7.561 1.00 87.44 294 SER A CA 1
ATOM 2374 C C . SER A 1 294 ? -10.657 12.286 -6.101 1.00 87.44 294 SER A C 1
ATOM 2376 O O . SER A 1 294 ? -10.107 12.977 -5.244 1.00 87.44 294 SER A O 1
ATOM 2378 N N . ASP A 1 295 ? -11.615 11.408 -5.803 1.00 88.81 295 ASP A N 1
ATOM 2379 C CA . ASP A 1 295 ? -12.146 11.157 -4.463 1.00 88.81 295 ASP A CA 1
ATOM 2380 C C . ASP A 1 295 ? -11.253 10.247 -3.594 1.00 88.81 295 ASP A C 1
ATOM 2382 O O . ASP A 1 295 ? -11.500 10.118 -2.400 1.00 88.81 295 ASP A O 1
ATOM 2386 N N . LEU A 1 296 ? -10.188 9.656 -4.146 1.00 90.81 296 LEU A N 1
ATOM 2387 C CA . LEU A 1 296 ? -9.238 8.798 -3.428 1.00 90.81 296 LEU A CA 1
ATOM 2388 C C . LEU A 1 296 ? -7.851 9.443 -3.260 1.00 90.81 296 LEU A C 1
ATOM 2390 O O . LEU A 1 296 ? -7.089 9.033 -2.384 1.00 90.81 296 LEU A O 1
ATOM 2394 N N . ILE A 1 297 ? -7.522 10.471 -4.055 1.00 90.12 297 ILE A N 1
ATOM 2395 C CA . ILE A 1 297 ? -6.203 11.137 -4.053 1.00 90.12 297 ILE A CA 1
ATOM 2396 C C . ILE A 1 297 ? -5.785 11.560 -2.640 1.00 90.12 297 ILE A C 1
ATOM 2398 O O . ILE A 1 297 ? -4.711 11.172 -2.184 1.00 90.12 297 ILE A O 1
ATOM 2402 N N . ALA A 1 298 ? -6.635 12.314 -1.935 1.00 89.00 298 ALA A N 1
ATOM 2403 C CA . ALA A 1 298 ? -6.311 12.820 -0.600 1.00 89.00 298 ALA A CA 1
ATOM 2404 C C . ALA A 1 298 ? -6.159 11.685 0.428 1.00 89.00 298 ALA A C 1
ATOM 2406 O O . ALA A 1 298 ? -5.264 11.728 1.262 1.00 89.00 298 ALA A O 1
ATOM 2407 N N . LEU A 1 299 ? -6.980 10.634 0.333 1.00 91.44 299 LEU A N 1
ATOM 2408 C CA . LEU A 1 299 ? -6.910 9.471 1.226 1.00 91.44 299 LEU A CA 1
ATOM 2409 C C . LEU A 1 299 ? -5.622 8.666 1.043 1.00 91.44 299 LEU A C 1
ATOM 2411 O O . LEU A 1 299 ? -5.087 8.132 2.013 1.00 91.44 299 LEU A O 1
ATOM 2415 N N . ILE A 1 300 ? -5.130 8.559 -0.193 1.00 90.56 300 ILE A N 1
ATOM 2416 C CA . ILE A 1 300 ? -3.865 7.882 -0.489 1.00 90.56 300 ILE A CA 1
ATOM 2417 C C . ILE A 1 300 ? -2.681 8.743 -0.049 1.00 90.56 300 ILE A C 1
ATOM 2419 O O . ILE A 1 300 ? -1.758 8.197 0.551 1.00 90.56 300 ILE A O 1
ATOM 2423 N N . GLN A 1 301 ? -2.704 10.050 -0.334 1.00 87.88 301 GLN A N 1
ATOM 2424 C CA . GLN A 1 301 ? -1.615 10.977 -0.000 1.00 87.88 301 GLN A CA 1
ATOM 2425 C C . GLN A 1 301 ? -1.448 11.179 1.505 1.00 87.88 301 GLN A C 1
ATOM 2427 O O . GLN A 1 301 ? -0.321 11.156 1.986 1.00 87.88 301 GLN A O 1
ATOM 2432 N N . ASP A 1 302 ? -2.555 11.324 2.234 1.00 87.62 302 ASP A N 1
ATOM 2433 C CA . ASP A 1 302 ? -2.549 11.540 3.684 1.00 87.62 302 ASP A CA 1
ATOM 2434 C C . ASP A 1 302 ? -2.567 10.214 4.472 1.00 87.62 302 ASP A C 1
ATOM 2436 O O . ASP A 1 302 ? -2.745 10.230 5.687 1.00 87.62 302 ASP A O 1
ATOM 2440 N N . GLU A 1 303 ? -2.430 9.072 3.786 1.00 87.88 303 GLU A N 1
ATOM 2441 C CA . GLU A 1 303 ? -2.439 7.714 4.354 1.00 87.88 303 GLU A CA 1
ATOM 2442 C C . GLU A 1 303 ? -3.675 7.364 5.206 1.00 87.88 303 GLU A C 1
ATOM 2444 O O . GLU A 1 303 ? -3.612 6.540 6.110 1.00 87.88 303 GLU A O 1
ATOM 2449 N N . ARG A 1 304 ? -4.843 7.928 4.876 1.00 92.25 304 ARG A N 1
ATOM 2450 C CA . ARG A 1 304 ? -6.097 7.717 5.629 1.00 92.25 304 ARG A CA 1
ATOM 2451 C C . ARG A 1 304 ? -6.917 6.513 5.184 1.00 92.25 304 ARG A C 1
ATOM 2453 O O . ARG A 1 304 ? -7.811 6.078 5.906 1.00 92.25 304 ARG A O 1
ATOM 2460 N N . LEU A 1 305 ? -6.648 5.964 4.000 1.00 93.56 305 LEU A N 1
ATOM 2461 C CA . LEU A 1 305 ? -7.365 4.777 3.522 1.00 93.56 305 LEU A CA 1
ATOM 2462 C C . LEU A 1 305 ? -7.172 3.546 4.444 1.00 93.56 305 LEU A C 1
ATOM 2464 O O . LEU A 1 305 ? -8.180 2.920 4.773 1.00 93.56 305 LEU A O 1
ATOM 2468 N N . PRO A 1 306 ? -5.951 3.213 4.916 1.00 94.19 306 PRO A N 1
ATOM 2469 C CA . PRO A 1 306 ? -5.740 2.159 5.916 1.00 94.19 306 PRO A CA 1
ATOM 2470 C C . PRO A 1 306 ? -6.563 2.338 7.202 1.00 94.19 306 PRO A C 1
ATOM 2472 O O . PRO A 1 306 ? -7.186 1.383 7.666 1.00 94.19 306 PRO A O 1
ATOM 2475 N N . GLU A 1 307 ? -6.627 3.558 7.746 1.00 95.19 307 GLU A N 1
ATOM 2476 C CA . GLU A 1 307 ? -7.426 3.874 8.944 1.00 95.19 307 GLU A CA 1
ATOM 2477 C C . GLU A 1 307 ? -8.910 3.603 8.713 1.00 95.19 307 GLU A C 1
ATOM 2479 O O . GLU A 1 307 ? -9.577 2.953 9.520 1.00 95.19 307 GLU A O 1
ATOM 2484 N N . ALA A 1 308 ? -9.426 4.055 7.569 1.00 95.38 308 ALA A N 1
ATOM 2485 C CA . ALA A 1 308 ? -10.810 3.824 7.199 1.00 95.38 308 ALA A CA 1
ATOM 2486 C C . ALA A 1 308 ? -11.112 2.327 7.030 1.00 95.38 308 ALA A C 1
ATOM 2488 O O . ALA A 1 308 ? -12.133 1.864 7.529 1.00 95.38 308 ALA A O 1
ATOM 2489 N N . ILE A 1 309 ? -10.226 1.548 6.399 1.00 95.38 309 ILE A N 1
ATOM 2490 C CA . ILE A 1 309 ? -10.380 0.087 6.266 1.00 95.38 309 ILE A CA 1
ATOM 2491 C C . ILE A 1 309 ? -10.485 -0.587 7.642 1.00 95.38 309 ILE A C 1
ATOM 2493 O O . ILE A 1 309 ? -11.389 -1.397 7.867 1.00 95.38 309 ILE A O 1
ATOM 2497 N N . VAL A 1 310 ? -9.604 -0.229 8.580 1.00 95.50 310 VAL A N 1
ATOM 2498 C CA . VAL A 1 310 ? -9.626 -0.754 9.956 1.00 95.50 310 VAL A CA 1
ATOM 2499 C C . VAL A 1 310 ? -10.925 -0.377 10.662 1.00 95.50 310 VAL A C 1
ATOM 2501 O O . VAL A 1 310 ? -11.584 -1.235 11.249 1.00 95.50 310 VAL A O 1
ATOM 2504 N N . GLY A 1 311 ? -11.344 0.883 10.560 1.00 95.62 311 GLY A N 1
ATOM 2505 C CA . GLY A 1 311 ? -12.585 1.344 11.170 1.00 95.62 311 GLY A CA 1
ATOM 2506 C C . GLY A 1 311 ? -13.841 0.691 10.594 1.00 95.62 311 GLY A C 1
ATOM 2507 O O . GLY A 1 311 ? -14.721 0.286 11.351 1.00 95.62 311 GLY A O 1
ATOM 2508 N N . TYR A 1 312 ? -13.914 0.514 9.273 1.00 95.31 312 TYR A N 1
ATOM 2509 C CA . TYR A 1 312 ? -15.007 -0.220 8.627 1.00 95.31 312 TYR A CA 1
ATOM 2510 C C . TYR A 1 312 ? -15.052 -1.679 9.073 1.00 95.31 312 TYR A C 1
ATOM 2512 O O . TYR A 1 312 ? -16.141 -2.195 9.314 1.00 95.31 312 TYR A O 1
ATOM 2520 N N . THR A 1 313 ? -13.890 -2.315 9.240 1.00 93.12 313 THR A N 1
A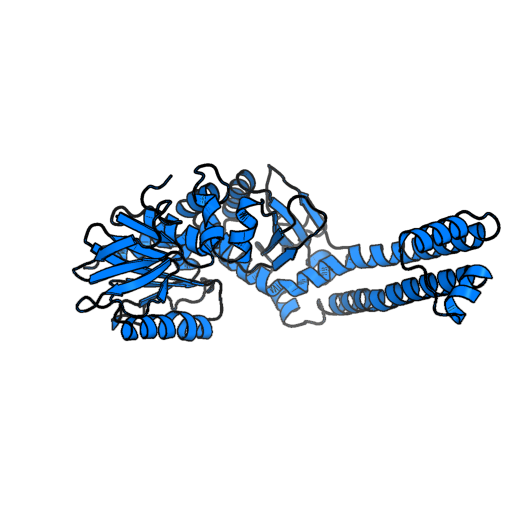TOM 2521 C CA . THR A 1 313 ? -13.792 -3.686 9.762 1.00 93.12 313 THR A CA 1
ATOM 2522 C C . THR A 1 313 ? -14.334 -3.759 11.194 1.00 93.12 313 THR A C 1
ATOM 2524 O O . THR A 1 313 ? -15.186 -4.590 11.492 1.00 93.12 313 THR A O 1
ATOM 2527 N N . LEU A 1 314 ? -13.935 -2.825 12.065 1.00 92.56 314 LEU A N 1
ATOM 2528 C CA . LEU A 1 314 ? -14.458 -2.702 13.433 1.00 92.56 314 LEU A CA 1
ATOM 2529 C C . LEU A 1 314 ? -15.977 -2.514 13.480 1.00 92.56 314 LEU A C 1
ATOM 2531 O O . LEU A 1 314 ? -16.653 -3.104 14.320 1.00 92.56 314 LEU A O 1
ATOM 2535 N N . ALA A 1 315 ? -16.532 -1.707 12.579 1.00 93.25 315 ALA A N 1
ATOM 2536 C CA . ALA A 1 315 ? -17.962 -1.432 12.554 1.00 93.25 315 ALA A CA 1
ATOM 2537 C C . ALA A 1 315 ? -18.820 -2.645 12.145 1.00 93.25 315 ALA A C 1
ATOM 2539 O O . ALA A 1 315 ? -20.031 -2.633 12.390 1.00 93.25 315 ALA A O 1
ATOM 2540 N N . GLN A 1 316 ? -18.237 -3.696 11.555 1.00 90.44 316 GLN A N 1
ATOM 2541 C CA . GLN A 1 316 ? -18.966 -4.944 11.294 1.00 90.44 316 GLN A CA 1
ATOM 2542 C C . GLN A 1 316 ? -19.243 -5.740 12.573 1.00 90.44 316 GLN A C 1
ATOM 2544 O O . GLN A 1 316 ? -20.212 -6.492 12.624 1.00 90.44 316 GLN A O 1
ATOM 2549 N N . LEU A 1 317 ? -18.453 -5.536 13.631 1.00 89.56 317 LEU A N 1
ATOM 2550 C CA . LEU A 1 317 ? -18.637 -6.249 14.890 1.00 89.56 317 LEU A CA 1
ATOM 2551 C C . LEU A 1 317 ? -19.974 -5.877 15.538 1.00 89.56 317 LEU A C 1
ATOM 2553 O O . LEU A 1 317 ? -20.319 -4.698 15.678 1.00 89.56 317 LEU A O 1
ATOM 2557 N N . GLU A 1 318 ? -20.728 -6.889 15.968 1.00 88.94 318 GLU A N 1
ATOM 2558 C CA . GLU A 1 318 ? -22.049 -6.701 16.574 1.00 88.94 318 GLU A CA 1
ATOM 2559 C C . GLU A 1 318 ? -21.993 -5.859 17.852 1.00 88.94 318 GLU A C 1
ATOM 2561 O O . GLU A 1 318 ? -22.884 -5.038 18.075 1.00 88.94 318 GLU A O 1
ATOM 2566 N N . ASP A 1 319 ? -20.937 -6.017 18.652 1.00 90.00 319 ASP A N 1
ATOM 2567 C CA . ASP A 1 319 ? -20.749 -5.322 19.931 1.00 90.00 319 ASP A CA 1
ATOM 2568 C C . ASP A 1 319 ? -20.318 -3.861 19.779 1.00 90.00 319 ASP A C 1
ATOM 2570 O O . ASP A 1 319 ? -20.395 -3.092 20.737 1.00 90.00 319 ASP A O 1
ATOM 2574 N N . VAL A 1 320 ? -19.883 -3.448 18.587 1.00 93.06 320 VAL A N 1
ATOM 2575 C CA . VAL A 1 320 ? -19.477 -2.066 18.310 1.00 93.06 320 VAL A CA 1
ATOM 2576 C C . VAL A 1 320 ? -20.710 -1.217 17.994 1.00 93.06 320 VAL A C 1
ATOM 2578 O O . VAL A 1 320 ? -21.516 -1.574 17.129 1.00 93.06 320 VAL A O 1
ATOM 2581 N N . GLU A 1 321 ? -20.856 -0.097 18.703 1.00 94.25 321 GLU A N 1
ATOM 2582 C CA . GLU A 1 321 ? -21.953 0.870 18.564 1.00 94.25 321 GLU A CA 1
ATOM 2583 C C . GLU A 1 321 ? -21.564 2.011 17.615 1.00 94.25 321 GLU A C 1
ATOM 2585 O O . GLU A 1 321 ? -22.289 2.293 16.665 1.00 94.25 321 GLU A O 1
ATOM 2590 N N . GLU A 1 322 ? -20.395 2.618 17.831 1.00 95.62 322 GLU A N 1
ATOM 2591 C CA . GLU A 1 322 ? -19.894 3.762 17.061 1.00 95.62 322 GLU A CA 1
ATOM 2592 C C . GLU A 1 322 ? -18.398 3.607 16.765 1.00 95.62 322 GLU A C 1
ATOM 2594 O O . GLU A 1 322 ? -17.644 3.072 17.580 1.00 95.62 322 GLU A O 1
ATOM 2599 N N . VAL A 1 323 ? -17.955 4.113 15.614 1.00 96.31 323 VAL A N 1
ATOM 2600 C CA . VAL A 1 323 ? -16.550 4.141 15.195 1.00 96.31 323 VAL A CA 1
ATOM 2601 C C . VAL A 1 323 ? -16.223 5.501 14.592 1.00 96.31 323 VAL A C 1
ATOM 2603 O O . VAL A 1 323 ? -16.730 5.864 13.533 1.00 96.31 323 VAL A O 1
ATOM 2606 N N . PHE A 1 324 ? -15.327 6.241 15.231 1.00 95.81 324 PHE A N 1
ATOM 2607 C CA . PHE A 1 324 ? -14.810 7.510 14.742 1.00 95.81 324 PHE A CA 1
ATOM 2608 C C . PHE A 1 324 ? -13.489 7.293 14.013 1.00 95.81 324 PHE A C 1
ATOM 2610 O O . PHE A 1 324 ? -12.591 6.634 14.538 1.00 95.81 324 PHE A O 1
ATOM 2617 N N . ILE A 1 325 ? -13.362 7.890 12.829 1.00 95.44 325 ILE A N 1
ATOM 2618 C CA . ILE A 1 325 ? -12.139 7.818 12.023 1.00 95.44 325 ILE A CA 1
ATOM 2619 C C . ILE A 1 325 ? -11.404 9.145 12.107 1.00 95.44 325 ILE A C 1
ATOM 2621 O O . ILE A 1 325 ? -11.975 10.200 11.804 1.00 95.44 325 ILE A O 1
ATOM 2625 N N . HIS A 1 326 ? -10.134 9.070 12.482 1.00 95.00 326 HIS A N 1
ATOM 2626 C CA . HIS A 1 326 ? -9.166 10.146 12.436 1.00 95.00 326 HIS A CA 1
ATOM 2627 C C . HIS A 1 326 ? -9.666 11.405 13.158 1.00 95.00 326 HIS A C 1
ATOM 2629 O O . HIS A 1 326 ? -9.998 12.429 12.546 1.00 95.00 326 HIS A O 1
ATOM 2635 N N . LYS A 1 327 ? -9.798 11.312 14.484 1.00 94.75 327 LYS A N 1
ATOM 2636 C CA . LYS A 1 327 ? -10.348 12.384 15.327 1.00 94.75 327 LYS A CA 1
ATOM 2637 C C . LYS A 1 327 ? -9.384 12.788 16.419 1.00 94.75 327 LYS A C 1
ATOM 2639 O O . LYS A 1 327 ? -8.560 12.006 16.877 1.00 94.75 327 LYS A O 1
ATOM 2644 N N . LYS A 1 328 ? -9.510 14.030 16.879 1.00 95.31 328 LYS A N 1
ATOM 2645 C CA . LYS A 1 328 ? -8.822 14.474 18.090 1.00 95.31 328 LYS A CA 1
ATOM 2646 C C . LYS A 1 328 ? -9.745 14.283 19.286 1.00 95.31 328 LYS A C 1
ATOM 2648 O O . LYS A 1 328 ? -10.844 14.825 19.303 1.00 95.31 328 LYS A O 1
ATOM 2653 N N . VAL A 1 329 ? -9.287 13.529 20.277 1.00 96.44 329 VAL A N 1
ATOM 2654 C CA . VAL A 1 329 ? -10.070 13.146 21.453 1.00 96.44 329 VAL A CA 1
ATOM 2655 C C . VAL A 1 329 ? -9.467 13.792 22.691 1.00 96.44 329 VAL A C 1
ATOM 2657 O O . VAL A 1 329 ? -8.289 13.607 22.998 1.00 96.44 329 VAL A O 1
ATOM 2660 N N . ASN A 1 330 ? -10.283 14.551 23.412 1.00 96.25 330 ASN A N 1
ATOM 2661 C CA . ASN A 1 330 ? -9.926 15.233 24.645 1.00 96.25 330 ASN A CA 1
ATOM 2662 C C . ASN A 1 330 ? -10.740 14.642 25.808 1.00 96.25 330 ASN A C 1
ATOM 2664 O O . ASN A 1 330 ? -11.968 14.768 25.801 1.00 96.25 330 ASN A O 1
ATOM 2668 N N . PRO A 1 331 ? -10.107 14.038 26.829 1.00 95.31 331 PRO A N 1
ATOM 2669 C CA . PRO A 1 331 ? -10.834 13.621 28.019 1.00 95.31 331 PRO A CA 1
ATOM 2670 C C . PRO A 1 331 ? -11.228 14.840 28.863 1.00 95.31 331 PRO A C 1
ATOM 2672 O O . PRO A 1 331 ? -10.486 15.823 28.970 1.00 95.31 331 PRO A O 1
ATOM 2675 N N . VAL A 1 332 ? -12.400 14.771 29.487 1.00 94.88 332 VAL A N 1
ATOM 2676 C CA . VAL A 1 332 ? -12.887 15.765 30.446 1.00 94.88 332 VAL A CA 1
ATOM 2677 C C . VAL A 1 332 ? -12.787 15.163 31.842 1.00 94.88 332 VAL A C 1
ATOM 2679 O O . VAL A 1 332 ? -13.475 14.197 32.164 1.00 94.88 332 VAL A O 1
ATOM 2682 N N . ILE A 1 333 ? -11.921 15.735 32.679 1.00 91.25 333 ILE A N 1
ATOM 2683 C CA . ILE A 1 333 ? -11.629 15.231 34.027 1.00 91.25 333 ILE A CA 1
ATOM 2684 C C . ILE A 1 333 ? -11.955 16.334 35.027 1.00 91.25 333 ILE A C 1
ATOM 2686 O O . ILE A 1 333 ? -11.431 17.443 34.914 1.00 91.25 333 ILE A O 1
ATOM 2690 N N . ASN A 1 334 ? -12.821 16.034 35.998 1.00 89.69 334 ASN A N 1
ATOM 2691 C CA . ASN A 1 334 ? -13.317 16.998 36.990 1.00 89.69 334 ASN A CA 1
ATOM 2692 C C . ASN A 1 334 ? -13.907 18.266 36.337 1.00 89.69 334 ASN A C 1
ATOM 2694 O O . ASN A 1 334 ? -13.655 19.380 36.782 1.00 89.69 334 ASN A O 1
ATOM 2698 N N . GLY A 1 335 ? -14.632 18.098 35.224 1.00 88.25 335 GLY A N 1
ATOM 2699 C CA . GLY A 1 335 ? -15.226 19.199 34.452 1.00 88.25 335 GLY A CA 1
ATOM 2700 C C . GLY A 1 335 ? -14.248 19.990 33.572 1.00 88.25 335 GLY A C 1
ATOM 2701 O O . GLY A 1 335 ? -14.683 20.855 32.818 1.00 88.25 335 GLY A O 1
ATOM 2702 N N . ILE A 1 336 ? -12.945 19.688 33.612 1.00 91.88 336 ILE A N 1
ATOM 2703 C CA . ILE A 1 336 ? -11.913 20.400 32.849 1.00 91.88 336 ILE A CA 1
ATOM 2704 C C . ILE A 1 336 ? -11.504 19.575 31.627 1.00 91.88 336 ILE A C 1
ATOM 2706 O O . ILE A 1 336 ? -11.096 18.418 31.749 1.00 91.88 336 ILE A O 1
ATOM 2710 N N . VAL A 1 337 ? -11.555 20.197 30.447 1.00 93.19 337 VAL A N 1
ATOM 2711 C CA . VAL A 1 337 ? -11.057 19.606 29.198 1.00 93.19 337 VAL A CA 1
ATOM 2712 C C . VAL A 1 337 ? -9.534 19.522 29.256 1.00 93.19 337 VAL A C 1
ATOM 2714 O O . VAL A 1 337 ? -8.848 20.541 29.348 1.00 93.19 337 VAL A O 1
ATOM 2717 N N . LYS A 1 338 ? -8.989 18.307 29.206 1.00 94.50 338 LYS A N 1
ATOM 2718 C CA . LYS A 1 338 ? -7.541 18.078 29.172 1.00 94.50 338 LYS A CA 1
ATOM 2719 C C . LYS A 1 338 ? -6.998 18.180 27.749 1.00 94.50 338 LYS A C 1
ATOM 2721 O O . LYS A 1 338 ? -7.746 18.272 26.772 1.00 94.50 338 LYS A O 1
ATOM 2726 N N . ARG A 1 339 ? -5.667 18.163 27.625 1.00 93.75 339 ARG A N 1
ATOM 2727 C CA . ARG A 1 339 ? -4.985 18.025 26.331 1.00 93.75 339 ARG A CA 1
ATOM 2728 C C . ARG A 1 339 ? -5.463 16.738 25.650 1.00 93.75 339 ARG A C 1
ATOM 2730 O O . ARG A 1 339 ? -5.543 15.704 26.295 1.00 93.75 339 ARG A O 1
ATOM 2737 N N . GLY A 1 340 ? -5.783 16.823 24.364 1.00 92.75 340 GLY A N 1
ATOM 2738 C CA . GLY A 1 340 ? -6.235 15.678 23.578 1.00 92.75 340 GLY A CA 1
ATOM 2739 C C . GLY A 1 340 ? -5.127 15.043 22.749 1.00 92.75 340 GLY A C 1
ATOM 2740 O O . GLY A 1 340 ? -4.106 15.685 22.479 1.00 92.75 340 GLY A O 1
ATOM 2741 N N . ALA A 1 341 ? -5.378 13.818 22.302 1.00 95.06 341 ALA A N 1
ATOM 2742 C CA . ALA A 1 341 ? -4.562 13.084 21.341 1.00 95.06 341 ALA A CA 1
ATOM 2743 C C . ALA A 1 341 ? -5.335 12.912 20.028 1.00 95.06 341 ALA A C 1
ATOM 2745 O O . ALA A 1 341 ? -6.562 12.824 20.034 1.00 95.06 341 ALA A O 1
ATOM 2746 N N . GLN A 1 342 ? -4.627 12.893 18.900 1.00 95.25 342 GLN A N 1
ATOM 2747 C CA . GLN A 1 342 ? -5.210 12.399 17.654 1.00 95.25 342 GLN A CA 1
ATOM 2748 C C . GLN A 1 342 ? -5.281 10.878 17.740 1.00 95.25 342 GLN A C 1
ATOM 2750 O O . GLN A 1 342 ? -4.292 10.271 18.136 1.00 95.25 342 GLN A O 1
ATOM 2755 N N . ILE A 1 343 ? -6.427 10.309 17.400 1.00 95.94 343 ILE A N 1
ATOM 2756 C CA . ILE A 1 343 ? -6.700 8.878 17.383 1.00 95.94 343 ILE A CA 1
ATOM 2757 C C . ILE A 1 343 ? -7.125 8.512 15.965 1.00 95.94 343 ILE A C 1
ATOM 2759 O O . ILE A 1 343 ? -8.052 9.129 15.425 1.00 95.94 343 ILE A O 1
ATOM 2763 N N . ASP A 1 344 ? -6.456 7.525 15.381 1.00 96.12 344 ASP A N 1
ATOM 2764 C CA . ASP A 1 344 ? -6.712 7.092 14.007 1.00 96.12 344 ASP A CA 1
ATOM 2765 C C . ASP A 1 344 ? -8.057 6.375 13.892 1.00 96.12 344 ASP A C 1
ATOM 2767 O O . ASP A 1 344 ? -8.870 6.698 13.028 1.00 96.12 344 ASP A O 1
ATOM 2771 N N . VAL A 1 345 ? -8.352 5.454 14.812 1.00 97.12 345 VAL A N 1
ATOM 2772 C CA . VAL A 1 345 ? -9.673 4.834 14.926 1.00 97.12 345 VAL A CA 1
ATOM 2773 C C . VAL A 1 345 ? -10.069 4.702 16.393 1.00 97.12 345 VAL A C 1
ATOM 2775 O O . VAL A 1 345 ? -9.375 4.086 17.199 1.00 97.12 345 VAL A O 1
ATOM 2778 N N . LEU A 1 346 ? -11.218 5.272 16.745 1.00 97.00 346 LEU A N 1
ATOM 2779 C CA . LEU A 1 346 ? -11.819 5.163 18.072 1.00 97.00 346 LEU A CA 1
ATOM 2780 C C . LEU A 1 346 ? -13.140 4.411 17.949 1.00 97.00 346 LEU A C 1
ATOM 2782 O O . LEU A 1 346 ? -14.052 4.910 17.296 1.00 97.00 346 LEU A O 1
ATOM 2786 N N . ALA A 1 347 ? -13.279 3.259 18.596 1.00 96.00 347 ALA A N 1
ATOM 2787 C CA . ALA A 1 347 ? -14.544 2.534 18.643 1.00 96.00 347 ALA A CA 1
ATOM 2788 C C . ALA A 1 347 ? -15.132 2.531 20.058 1.00 96.00 347 ALA A C 1
ATOM 2790 O O . ALA A 1 347 ? -14.427 2.333 21.050 1.00 96.00 347 ALA A O 1
ATOM 2791 N N . ILE A 1 348 ? -16.443 2.747 20.136 1.00 95.56 348 ILE A N 1
ATOM 2792 C CA . ILE A 1 348 ? -17.240 2.639 21.355 1.00 95.56 348 ILE A CA 1
ATOM 2793 C C . ILE A 1 348 ? -18.167 1.443 21.180 1.00 95.56 348 ILE A C 1
ATOM 2795 O O . ILE A 1 348 ? -18.889 1.322 20.191 1.00 95.56 348 ILE A O 1
ATOM 2799 N N . THR A 1 349 ? -18.117 0.533 22.140 1.00 93.88 349 THR A N 1
ATOM 2800 C CA . THR A 1 349 ? -18.976 -0.656 22.177 1.00 93.88 349 THR A CA 1
ATOM 2801 C C . THR A 1 349 ? -20.310 -0.360 22.858 1.00 93.88 349 THR A C 1
ATOM 2803 O O . THR A 1 349 ? -20.433 0.601 23.621 1.00 93.88 349 THR A O 1
ATOM 2806 N N . LYS A 1 350 ? -21.307 -1.217 22.625 1.00 92.50 350 LYS A N 1
ATOM 2807 C CA . LYS A 1 350 ? -22.645 -1.128 23.233 1.00 92.50 350 LYS A CA 1
ATOM 2808 C C . LYS A 1 350 ? -22.598 -1.126 24.764 1.00 92.50 350 LYS A C 1
ATOM 2810 O O . LYS A 1 350 ? -23.396 -0.444 25.401 1.00 92.50 350 LYS A O 1
ATOM 2815 N N . ASP A 1 351 ? -21.637 -1.838 25.355 1.00 91.31 351 ASP A N 1
ATOM 2816 C CA . ASP A 1 351 ? -21.383 -1.868 26.801 1.00 91.31 351 ASP A CA 1
ATOM 2817 C C . ASP A 1 351 ? -20.445 -0.741 27.280 1.00 91.31 351 ASP A C 1
ATOM 2819 O O . ASP A 1 351 ? -19.909 -0.775 28.390 1.00 91.31 351 ASP A O 1
ATOM 2823 N N . LYS A 1 352 ? -20.271 0.297 26.453 1.00 92.62 352 LYS A N 1
ATOM 2824 C CA . LYS A 1 352 ? -19.506 1.515 26.745 1.00 92.62 352 LYS A CA 1
ATOM 2825 C C . LYS A 1 352 ? -18.036 1.242 27.072 1.00 92.62 352 LYS A C 1
ATOM 2827 O O . LYS A 1 352 ? -17.456 1.925 27.910 1.00 92.62 352 LYS A O 1
ATOM 2832 N N . ARG A 1 353 ? -17.407 0.272 26.406 1.00 91.56 353 ARG A N 1
ATOM 2833 C CA . ARG A 1 353 ? -15.940 0.126 26.375 1.00 91.56 353 ARG A CA 1
ATOM 2834 C C . ARG A 1 353 ? -15.328 0.953 25.255 1.00 91.56 353 ARG A C 1
ATOM 2836 O O . ARG A 1 353 ? -15.907 1.030 24.169 1.00 91.56 353 ARG A O 1
ATOM 2843 N N . LEU A 1 354 ? -14.148 1.509 25.518 1.00 94.00 354 LEU A N 1
ATOM 2844 C CA . LEU A 1 354 ? -13.355 2.274 24.561 1.00 94.00 354 LEU A CA 1
ATOM 2845 C C . LEU A 1 354 ? -12.259 1.405 23.941 1.00 94.00 354 LEU A C 1
ATOM 2847 O O . LEU A 1 354 ? -11.378 0.909 24.647 1.00 94.00 354 LEU A O 1
ATOM 2851 N N . ILE A 1 355 ? -12.279 1.279 22.620 1.00 94.50 355 ILE A N 1
ATOM 2852 C CA . ILE A 1 355 ? -11.219 0.643 21.839 1.00 94.50 355 ILE A CA 1
ATOM 2853 C C . ILE A 1 355 ? -10.503 1.742 21.061 1.00 94.50 355 ILE A C 1
ATOM 2855 O O . ILE A 1 355 ? -11.134 2.513 20.337 1.00 94.50 355 ILE A O 1
ATOM 2859 N N . ILE A 1 356 ? -9.186 1.807 21.206 1.00 95.62 356 ILE A N 1
ATOM 2860 C CA . ILE A 1 356 ? -8.329 2.701 20.430 1.00 95.62 356 ILE A CA 1
ATOM 2861 C C . ILE A 1 356 ? -7.511 1.845 19.475 1.00 95.62 356 ILE A C 1
ATOM 2863 O O . ILE A 1 356 ? -6.873 0.884 19.906 1.00 95.62 356 ILE A O 1
ATOM 2867 N N . VAL A 1 357 ? -7.524 2.198 18.192 1.00 95.38 357 VAL A N 1
ATOM 2868 C CA 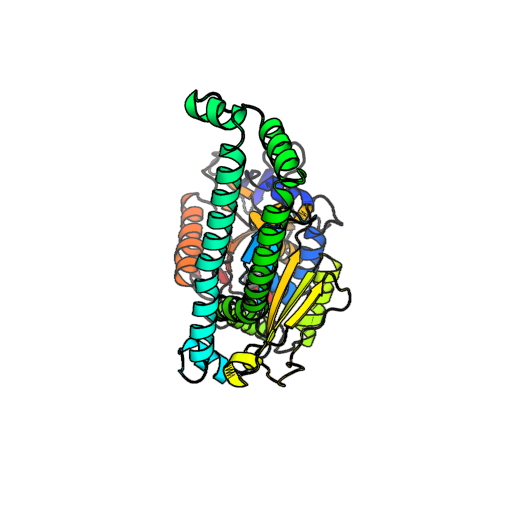. VAL A 1 357 ? -6.649 1.592 17.195 1.00 95.38 357 VAL A CA 1
ATOM 2869 C C . VAL A 1 357 ? -5.816 2.669 16.517 1.00 95.38 357 VAL A C 1
ATOM 2871 O O . VAL A 1 357 ? -6.358 3.618 15.955 1.00 95.38 357 VAL A O 1
ATOM 2874 N N . GLU A 1 358 ? -4.501 2.505 16.583 1.00 95.44 358 GLU A N 1
ATOM 2875 C CA . GLU A 1 358 ? -3.527 3.268 15.804 1.00 95.44 358 GLU A CA 1
ATOM 2876 C C . GLU A 1 358 ? -3.120 2.453 14.585 1.00 95.44 358 GLU A C 1
ATOM 2878 O O . GLU A 1 358 ? -2.987 1.226 14.669 1.00 95.44 358 GLU A O 1
ATOM 2883 N N . VAL A 1 359 ? -2.939 3.122 13.450 1.00 94.88 359 VAL A N 1
ATOM 2884 C CA . VAL A 1 359 ? -2.714 2.453 12.172 1.00 94.88 359 VAL A CA 1
ATOM 2885 C C . VAL A 1 359 ? -1.454 3.002 11.526 1.00 94.88 359 VAL A C 1
ATOM 2887 O O . VAL A 1 359 ? -1.358 4.179 11.203 1.00 94.88 359 VAL A O 1
ATOM 2890 N N . THR A 1 360 ? -0.494 2.120 11.276 1.00 91.94 360 THR A N 1
ATOM 2891 C CA . THR A 1 360 ? 0.766 2.465 10.622 1.00 91.94 360 THR A CA 1
ATOM 2892 C C . THR A 1 360 ? 1.060 1.512 9.470 1.00 91.94 360 THR A C 1
ATOM 2894 O O . THR A 1 360 ? 0.706 0.334 9.489 1.00 91.94 360 THR A O 1
ATOM 2897 N N . ARG A 1 361 ? 1.733 2.013 8.434 1.00 89.25 361 ARG A N 1
ATOM 2898 C CA . ARG A 1 361 ? 2.285 1.180 7.351 1.00 89.25 361 ARG A CA 1
ATOM 2899 C C . ARG A 1 361 ? 3.754 0.824 7.588 1.00 89.25 361 ARG A C 1
ATOM 2901 O O . ARG A 1 361 ? 4.347 0.135 6.764 1.00 89.25 361 ARG A O 1
ATOM 2908 N N . GLN A 1 362 ? 4.335 1.273 8.705 1.00 87.75 362 GLN A N 1
ATOM 2909 C CA . GLN A 1 362 ? 5.695 0.920 9.095 1.00 87.75 362 GLN A CA 1
ATOM 2910 C C . GLN A 1 362 ? 5.838 -0.599 9.234 1.00 87.75 362 GLN A C 1
ATOM 2912 O O . GLN A 1 362 ? 4.970 -1.283 9.783 1.00 87.75 362 GLN A O 1
ATOM 2917 N N . SER A 1 363 ? 6.946 -1.114 8.707 1.00 84.62 363 SER A N 1
ATOM 2918 C CA . SER A 1 363 ? 7.277 -2.541 8.710 1.00 84.62 363 SER A CA 1
ATOM 2919 C C . SER A 1 363 ? 8.505 -2.862 9.565 1.00 84.62 363 SER A C 1
ATOM 2921 O O . SER A 1 363 ? 8.935 -4.013 9.577 1.00 84.62 363 SER A O 1
ATOM 2923 N N . ASP A 1 364 ? 9.105 -1.864 10.221 1.00 87.25 364 ASP A N 1
ATOM 2924 C CA . ASP A 1 364 ? 10.193 -2.071 11.178 1.00 87.25 364 ASP A CA 1
ATOM 2925 C C . ASP A 1 364 ? 9.628 -2.303 12.583 1.00 87.25 364 ASP A C 1
ATOM 2927 O O . ASP A 1 364 ? 8.831 -1.510 13.084 1.00 87.25 364 ASP A O 1
ATOM 2931 N N . PHE A 1 365 ? 10.013 -3.414 13.208 1.00 86.25 365 PHE A N 1
ATOM 2932 C CA . PHE A 1 365 ? 9.444 -3.821 14.490 1.00 86.25 365 PHE A CA 1
ATOM 2933 C C . PHE A 1 365 ? 9.798 -2.858 15.625 1.00 86.25 365 PHE A C 1
ATOM 2935 O O . PHE A 1 365 ? 8.920 -2.517 16.415 1.00 86.25 365 PHE A O 1
ATOM 2942 N N . GLU A 1 366 ? 11.051 -2.410 15.703 1.00 86.12 366 GLU A N 1
ATOM 2943 C CA . GLU A 1 366 ? 11.518 -1.558 16.797 1.00 86.12 366 GLU A CA 1
ATOM 2944 C C . GLU A 1 366 ? 10.917 -0.159 16.699 1.00 86.12 366 GLU A C 1
ATOM 2946 O O . GLU A 1 366 ? 10.458 0.383 17.706 1.00 86.12 366 GLU A O 1
ATOM 2951 N N . THR A 1 367 ? 10.845 0.404 15.491 1.00 87.31 367 THR A N 1
ATOM 2952 C CA . THR A 1 367 ? 10.151 1.672 15.252 1.00 87.31 367 THR A CA 1
ATOM 2953 C C . THR A 1 367 ? 8.682 1.564 15.655 1.00 87.31 367 THR A C 1
ATOM 2955 O O . THR A 1 367 ? 8.205 2.370 16.451 1.00 87.31 367 THR A O 1
ATOM 2958 N N . VAL A 1 368 ? 7.963 0.538 15.189 1.00 87.19 368 VAL A N 1
ATOM 2959 C CA . VAL A 1 368 ? 6.535 0.379 15.509 1.00 87.19 368 VAL A CA 1
ATOM 2960 C C . VAL A 1 368 ? 6.312 0.170 17.011 1.00 87.19 368 VAL A C 1
ATOM 2962 O O . VAL A 1 368 ? 5.419 0.773 17.608 1.00 87.19 368 VAL A O 1
ATOM 2965 N N . LEU A 1 369 ? 7.127 -0.661 17.659 1.00 87.00 369 LEU A N 1
ATOM 2966 C CA . LEU A 1 369 ? 7.003 -0.921 19.090 1.00 87.00 369 LEU A CA 1
ATOM 2967 C C . LEU A 1 369 ? 7.247 0.348 19.920 1.00 87.00 369 LEU A C 1
ATOM 2969 O O . LEU A 1 369 ? 6.444 0.685 20.794 1.00 87.00 369 LEU A O 1
ATOM 2973 N N . ASN A 1 370 ? 8.349 1.049 19.663 1.00 86.00 370 ASN A N 1
ATOM 2974 C CA . ASN A 1 370 ? 8.780 2.153 20.513 1.00 86.00 370 ASN A CA 1
ATOM 2975 C C . ASN A 1 370 ? 8.023 3.453 20.204 1.00 86.00 370 ASN A C 1
ATOM 2977 O O . ASN A 1 370 ? 7.564 4.132 21.129 1.00 86.00 370 ASN A O 1
ATOM 2981 N N . GLU A 1 371 ? 7.858 3.786 18.923 1.00 84.25 371 GLU A N 1
ATOM 2982 C CA . GLU A 1 371 ? 7.307 5.073 18.485 1.00 84.25 371 GLU A CA 1
ATOM 2983 C C . GLU A 1 371 ? 5.783 5.060 18.353 1.00 84.25 371 GLU A C 1
ATOM 2985 O O .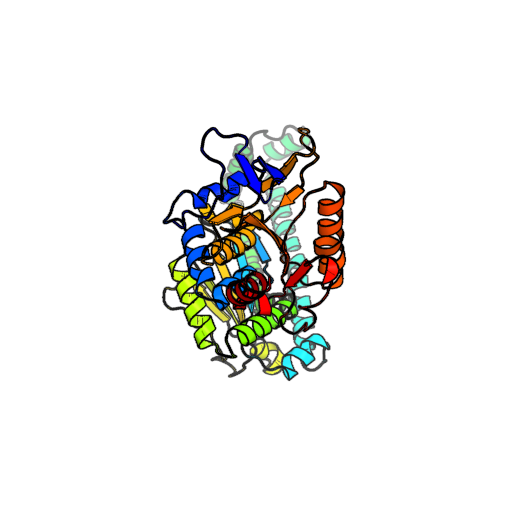 GLU A 1 371 ? 5.143 6.055 18.685 1.00 84.25 371 GLU A O 1
ATOM 2990 N N . GLU A 1 372 ? 5.179 3.941 17.944 1.00 87.88 372 GLU A N 1
ATOM 2991 C CA . GLU A 1 372 ? 3.726 3.883 17.721 1.00 87.88 372 GLU A CA 1
ATOM 2992 C C . GLU A 1 372 ? 2.988 3.307 18.931 1.00 87.88 372 GLU A C 1
ATOM 2994 O O . GLU A 1 372 ? 1.984 3.856 19.382 1.00 87.88 372 GLU A O 1
ATOM 2999 N N . LEU A 1 373 ? 3.490 2.220 19.522 1.00 88.88 373 LEU A N 1
ATOM 3000 C CA . LEU A 1 373 ? 2.800 1.557 20.631 1.00 88.88 373 LEU A CA 1
ATOM 3001 C C . LEU A 1 373 ? 3.154 2.164 21.998 1.00 88.88 373 LEU A C 1
ATOM 3003 O O . LEU A 1 373 ? 2.271 2.632 22.726 1.00 88.88 373 LEU A O 1
ATOM 3007 N N . ILE A 1 374 ? 4.434 2.154 22.382 1.00 89.25 374 ILE A N 1
ATOM 3008 C CA . ILE A 1 374 ? 4.867 2.583 23.725 1.00 89.25 374 ILE A CA 1
ATOM 3009 C C . ILE A 1 374 ? 4.661 4.087 23.911 1.00 89.25 374 ILE A C 1
ATOM 3011 O O . ILE A 1 374 ? 4.081 4.513 24.917 1.00 89.25 374 ILE A O 1
ATOM 3015 N N . HIS A 1 375 ? 5.098 4.901 22.950 1.00 90.94 375 HIS A N 1
ATOM 3016 C CA . HIS A 1 375 ? 4.934 6.349 23.031 1.00 90.94 375 HIS A CA 1
ATOM 3017 C C . HIS A 1 375 ? 3.455 6.749 23.110 1.00 90.94 375 HIS A C 1
ATOM 3019 O O . HIS A 1 375 ? 3.076 7.530 23.989 1.00 90.94 375 HIS A O 1
ATOM 3025 N N . LYS A 1 376 ? 2.596 6.177 22.252 1.00 92.38 376 LYS A N 1
ATOM 3026 C CA . LYS A 1 376 ? 1.169 6.517 22.237 1.00 92.38 376 LYS A CA 1
ATOM 3027 C C . LYS A 1 376 ? 0.467 6.096 23.518 1.00 92.38 376 LYS A C 1
ATOM 3029 O O . LYS A 1 376 ? -0.224 6.912 24.119 1.00 92.38 376 LYS A O 1
ATOM 3034 N N . THR A 1 377 ? 0.669 4.865 23.984 1.00 92.19 377 THR A N 1
ATOM 3035 C CA . THR A 1 377 ? 0.049 4.398 25.236 1.00 92.19 377 THR A CA 1
ATOM 3036 C C . THR A 1 377 ? 0.489 5.241 26.435 1.00 92.19 377 THR A C 1
ATOM 3038 O O . THR A 1 377 ? -0.345 5.597 27.267 1.00 92.19 377 THR A O 1
ATOM 3041 N N . THR A 1 378 ? 1.758 5.658 26.477 1.00 91.81 378 THR A N 1
ATOM 3042 C CA . THR A 1 378 ? 2.280 6.575 27.502 1.00 91.81 378 THR A CA 1
ATOM 3043 C C . THR A 1 378 ? 1.634 7.961 27.408 1.00 91.81 378 THR A C 1
ATOM 3045 O O . THR A 1 378 ? 1.224 8.521 28.424 1.00 91.81 378 THR A O 1
ATOM 3048 N N . LEU A 1 379 ? 1.485 8.514 26.200 1.00 93.31 379 LEU A N 1
ATOM 3049 C CA . LEU A 1 379 ? 0.793 9.787 25.983 1.00 93.31 379 LEU A CA 1
ATOM 3050 C C . LEU A 1 379 ? -0.664 9.723 26.462 1.00 93.31 379 LEU A C 1
ATOM 3052 O O . LEU A 1 379 ? -1.122 10.646 27.135 1.00 93.31 379 LEU A O 1
ATOM 3056 N N . LEU A 1 380 ? -1.385 8.647 26.133 1.00 93.56 380 LEU A N 1
ATOM 3057 C CA . LEU A 1 380 ? -2.782 8.444 26.532 1.00 93.56 380 LEU A CA 1
ATOM 3058 C C . LEU A 1 380 ? -2.932 8.399 28.058 1.00 93.56 380 LEU A C 1
ATOM 3060 O O . LEU A 1 380 ? -3.817 9.056 28.611 1.00 93.56 380 LEU A O 1
ATOM 3064 N N . GLU A 1 381 ? -2.021 7.704 28.743 1.00 92.06 381 GLU A N 1
ATOM 3065 C CA . GLU A 1 381 ? -1.951 7.678 30.207 1.00 92.06 381 GLU A CA 1
ATOM 3066 C C . GLU A 1 381 ? -1.695 9.074 30.791 1.00 92.06 381 GLU A C 1
ATOM 3068 O O . GLU A 1 381 ? -2.413 9.504 31.695 1.00 92.06 381 GLU A O 1
ATOM 3073 N N . GLN A 1 382 ? -0.728 9.818 30.243 1.00 93.31 382 GLN A N 1
ATOM 3074 C CA . GLN A 1 382 ? -0.378 11.167 30.705 1.00 93.31 382 GLN A CA 1
ATOM 3075 C C . GLN A 1 382 ? -1.532 12.167 30.567 1.00 93.31 382 GLN A C 1
ATOM 3077 O O . GLN A 1 382 ? -1.704 13.033 31.427 1.00 93.31 382 GLN A O 1
ATOM 3082 N N . ILE A 1 383 ? -2.334 12.066 29.502 1.00 93.75 383 ILE A N 1
ATOM 3083 C CA . ILE A 1 383 ? -3.512 12.929 29.319 1.00 93.75 383 ILE A CA 1
ATOM 3084 C C . ILE A 1 383 ? -4.752 12.427 30.075 1.00 93.75 383 ILE A C 1
ATOM 3086 O O . ILE A 1 383 ? -5.776 13.111 30.086 1.00 93.75 383 ILE A O 1
ATOM 3090 N N . GLY A 1 384 ? -4.666 11.259 30.720 1.00 90.69 384 GLY A N 1
ATOM 3091 C CA . GLY A 1 384 ? -5.757 10.645 31.474 1.00 90.69 384 GLY A CA 1
ATOM 3092 C C . GLY A 1 384 ? -6.862 10.043 30.601 1.00 90.69 384 GLY A C 1
ATOM 3093 O O . GLY A 1 384 ? -7.991 9.893 31.072 1.00 90.69 384 GLY A O 1
ATOM 3094 N N . LEU A 1 385 ? -6.568 9.708 29.341 1.00 92.94 385 LEU A N 1
ATOM 3095 C CA . LEU A 1 385 ? -7.508 9.036 28.446 1.00 92.94 385 LEU A CA 1
ATOM 3096 C C . LEU A 1 385 ? -7.453 7.524 28.694 1.00 92.94 385 LEU A C 1
ATOM 3098 O O . LEU A 1 385 ? -6.587 6.824 28.176 1.00 92.94 385 LEU A O 1
ATOM 3102 N N . LYS A 1 386 ? -8.381 7.029 29.518 1.00 90.25 386 LYS A N 1
ATOM 3103 C CA . LYS A 1 386 ? -8.512 5.597 29.814 1.00 90.25 386 LYS A CA 1
ATOM 3104 C C . LYS A 1 386 ? -9.164 4.867 28.640 1.00 90.25 386 LYS A C 1
ATOM 3106 O O . LYS A 1 386 ? -10.157 5.349 28.103 1.00 90.25 386 LYS A O 1
ATOM 3111 N N . TYR A 1 387 ? -8.633 3.699 28.299 1.00 92.12 387 TYR A N 1
ATOM 3112 C CA . TYR A 1 387 ? -9.166 2.806 27.272 1.00 92.12 387 TYR A CA 1
ATOM 3113 C C . TYR A 1 387 ? -9.282 1.376 27.806 1.00 92.12 387 TYR A C 1
ATOM 3115 O O . TYR A 1 387 ? -8.584 0.999 28.748 1.00 92.12 387 TYR A O 1
ATOM 3123 N N . ASP A 1 388 ? -10.168 0.580 27.211 1.00 91.50 388 ASP A N 1
ATOM 3124 C CA . ASP A 1 388 ? -10.336 -0.833 27.553 1.00 91.50 388 ASP A CA 1
ATOM 3125 C C . ASP A 1 388 ? -9.408 -1.725 26.724 1.00 91.50 388 ASP A C 1
ATOM 3127 O O . ASP A 1 388 ? -8.904 -2.723 27.236 1.00 91.50 388 ASP A O 1
ATOM 3131 N N . VAL A 1 389 ? -9.176 -1.370 25.457 1.00 90.88 389 VAL A N 1
ATOM 3132 C CA . VAL A 1 389 ? -8.262 -2.073 24.549 1.00 90.88 389 VAL A CA 1
ATOM 3133 C C . VAL A 1 389 ? -7.532 -1.052 23.681 1.00 90.88 389 VAL A C 1
ATOM 3135 O O . VAL A 1 389 ? -8.158 -0.147 23.130 1.00 90.88 389 VAL A O 1
ATOM 3138 N N . PHE A 1 390 ? -6.217 -1.218 23.541 1.00 92.25 390 PHE A N 1
ATOM 3139 C CA . PHE A 1 390 ? -5.409 -0.484 22.572 1.00 92.25 390 PHE A CA 1
ATOM 3140 C C . PHE A 1 390 ? -4.793 -1.452 21.566 1.00 92.25 390 PHE A C 1
ATOM 3142 O O . PHE A 1 390 ? -4.208 -2.469 21.946 1.00 92.25 390 PHE A O 1
ATOM 3149 N N . VAL A 1 391 ? -4.891 -1.128 20.284 1.00 91.44 391 VAL A N 1
ATOM 3150 C CA . VAL A 1 391 ? -4.333 -1.931 19.198 1.00 91.44 391 VAL A CA 1
ATOM 3151 C C . VAL A 1 391 ? -3.489 -1.037 18.302 1.00 91.44 391 VAL A C 1
ATOM 3153 O O . VAL A 1 391 ? -3.941 0.010 17.865 1.00 91.44 391 VAL A O 1
ATOM 3156 N N . CYS A 1 392 ? -2.270 -1.452 17.993 1.00 92.31 392 CYS A N 1
ATOM 3157 C CA . CYS A 1 392 ? -1.485 -0.882 16.908 1.00 92.31 392 CYS A CA 1
ATOM 3158 C C . CYS A 1 392 ? -1.523 -1.867 15.738 1.00 92.31 392 CYS A C 1
ATOM 3160 O O . CYS A 1 392 ? -1.026 -2.987 15.860 1.00 92.31 392 CYS A O 1
ATOM 3162 N N . VAL A 1 393 ? -2.153 -1.481 14.630 1.00 91.75 393 VAL A N 1
ATOM 3163 C CA . VAL A 1 393 ? -2.143 -2.235 13.372 1.00 91.75 393 VAL A CA 1
ATOM 3164 C C . VAL A 1 393 ? -0.998 -1.710 12.516 1.00 91.75 393 VAL A C 1
ATOM 3166 O O . VAL A 1 393 ? -0.884 -0.506 12.311 1.00 91.75 393 VAL A O 1
ATOM 3169 N N . SER A 1 394 ? -0.161 -2.609 12.007 1.00 91.00 394 SER A N 1
ATOM 3170 C CA . SER A 1 394 ? 1.095 -2.266 11.335 1.00 91.00 394 SER A CA 1
ATOM 3171 C C . SER A 1 394 ? 1.302 -3.022 10.022 1.00 91.00 394 SER A C 1
ATOM 3173 O O . SER A 1 394 ? 0.710 -4.080 9.794 1.00 91.00 394 SER A O 1
ATOM 3175 N N . GLY A 1 395 ? 2.224 -2.523 9.195 1.00 88.44 395 GLY A N 1
ATOM 3176 C CA . GLY A 1 395 ? 2.736 -3.203 8.002 1.00 88.44 395 GLY A CA 1
ATOM 3177 C C . GLY A 1 395 ? 3.747 -4.319 8.303 1.00 88.44 395 GLY A C 1
ATOM 3178 O O . GLY A 1 395 ? 4.494 -4.720 7.411 1.00 88.44 395 GLY A O 1
ATOM 3179 N N . LEU A 1 396 ? 3.827 -4.806 9.549 1.00 87.12 396 LEU A N 1
ATOM 3180 C CA . LEU A 1 396 ? 4.762 -5.863 9.934 1.00 87.12 396 LEU A CA 1
ATOM 3181 C C . LEU A 1 396 ? 4.455 -7.174 9.210 1.00 87.12 396 LEU A C 1
ATOM 3183 O O . LEU A 1 396 ? 3.306 -7.627 9.164 1.00 87.12 396 LEU A O 1
ATOM 3187 N N . SER A 1 397 ? 5.514 -7.801 8.693 1.00 78.75 397 SER A N 1
ATOM 3188 C CA . SER A 1 397 ? 5.421 -9.058 7.955 1.00 78.75 397 SER A CA 1
ATOM 3189 C C . SER A 1 397 ? 4.714 -10.143 8.780 1.00 78.75 397 SER A C 1
ATOM 3191 O O . SER A 1 397 ? 4.999 -10.285 9.974 1.00 78.75 397 SER A O 1
ATOM 3193 N N . PRO A 1 398 ? 3.859 -10.968 8.150 1.00 71.19 398 PRO A N 1
ATOM 3194 C CA . PRO A 1 398 ? 3.247 -12.136 8.784 1.00 71.19 398 PRO A CA 1
ATOM 3195 C C . PRO A 1 398 ? 4.237 -13.105 9.454 1.00 71.19 398 PRO A C 1
ATOM 3197 O O . PRO A 1 398 ? 3.896 -13.744 10.446 1.00 71.19 398 PRO A O 1
ATOM 3200 N N . LYS A 1 399 ? 5.487 -13.154 8.966 1.00 69.56 399 LYS A N 1
ATOM 3201 C CA . LYS A 1 399 ? 6.565 -14.009 9.494 1.00 69.56 399 LYS A CA 1
ATOM 3202 C C . LYS A 1 399 ? 7.019 -13.615 10.907 1.00 69.56 399 LYS A C 1
ATOM 3204 O O . LYS A 1 399 ? 7.671 -14.405 11.589 1.00 69.56 399 LYS A O 1
ATOM 3209 N N . ILE A 1 400 ? 6.684 -12.408 11.365 1.00 65.06 400 ILE A N 1
ATOM 3210 C CA . ILE A 1 400 ? 7.006 -11.929 12.710 1.00 65.06 400 ILE A CA 1
ATOM 3211 C C . ILE A 1 400 ? 5.934 -12.444 13.685 1.00 65.06 400 ILE A C 1
ATOM 3213 O O . ILE A 1 400 ? 4.896 -11.820 13.897 1.00 65.06 400 ILE A O 1
ATOM 3217 N N . ASN A 1 401 ? 6.202 -13.582 14.332 1.00 55.56 401 ASN A N 1
ATOM 3218 C CA . ASN A 1 401 ? 5.298 -14.244 15.291 1.00 55.56 401 ASN A CA 1
ATOM 3219 C C . ASN A 1 401 ? 5.159 -13.533 16.663 1.00 55.56 401 ASN A C 1
ATOM 3221 O O . ASN A 1 401 ? 4.726 -14.141 17.640 1.00 55.56 401 ASN A O 1
ATOM 3225 N N . HIS A 1 402 ? 5.505 -12.249 16.787 1.00 52.94 402 HIS A N 1
ATOM 3226 C CA . HIS A 1 402 ? 5.545 -11.547 18.084 1.00 52.94 402 HIS A CA 1
ATOM 3227 C C . HIS A 1 402 ? 4.200 -10.936 18.540 1.00 52.94 402 HIS A C 1
ATOM 3229 O O . HIS A 1 402 ? 4.132 -10.268 19.572 1.00 52.94 402 HIS A O 1
ATOM 3235 N N . GLY A 1 403 ? 3.109 -11.185 17.812 1.00 47.81 403 GLY A N 1
ATOM 3236 C CA . GLY A 1 403 ? 1.877 -10.383 17.852 1.00 47.81 403 GLY A CA 1
ATOM 3237 C C . GLY A 1 403 ? 0.923 -10.511 19.048 1.00 47.81 403 GLY A C 1
ATOM 3238 O O . GLY A 1 403 ? -0.236 -10.135 18.908 1.00 47.81 403 GLY A O 1
ATOM 3239 N N . LEU A 1 404 ? 1.313 -11.027 20.221 1.00 51.06 404 LEU A N 1
ATOM 3240 C CA . LEU A 1 404 ? 0.313 -11.308 21.275 1.00 51.06 404 LEU A CA 1
ATOM 3241 C C . LEU A 1 404 ? 0.618 -10.824 22.701 1.00 51.06 404 LEU A C 1
ATOM 3243 O O . LEU A 1 404 ? -0.236 -11.010 23.575 1.00 51.06 404 LEU A O 1
ATOM 3247 N N . SER A 1 405 ? 1.770 -10.207 22.997 1.00 50.66 405 SER A N 1
ATOM 3248 C CA . SER A 1 405 ? 2.164 -10.051 24.414 1.00 50.66 405 SER A CA 1
ATOM 3249 C C . SER A 1 405 ? 2.896 -8.784 24.861 1.00 50.66 405 SER A C 1
ATOM 3251 O O . SER A 1 405 ? 3.437 -8.789 25.964 1.00 50.66 405 SER A O 1
ATOM 3253 N N . VAL A 1 406 ? 2.880 -7.686 24.111 1.00 60.06 406 VAL A N 1
ATOM 3254 C CA . VAL A 1 406 ? 3.698 -6.506 24.455 1.00 60.06 406 VAL A CA 1
ATOM 3255 C C . VAL A 1 406 ? 2.794 -5.288 24.693 1.00 60.06 406 VAL A C 1
ATOM 3257 O O . VAL A 1 406 ? 2.804 -4.351 23.922 1.00 60.06 406 VAL A O 1
ATOM 3260 N N . ILE A 1 407 ? 1.834 -5.278 25.620 1.00 63.25 407 ILE A N 1
ATOM 3261 C CA . ILE A 1 407 ? 1.984 -5.112 27.075 1.00 63.25 407 ILE A CA 1
ATOM 3262 C C . ILE A 1 407 ? 0.652 -5.593 27.681 1.00 63.25 407 ILE A C 1
ATOM 3264 O O . ILE A 1 407 ? -0.303 -4.823 27.813 1.00 63.25 407 ILE A O 1
ATOM 3268 N N . LYS A 1 408 ? 0.541 -6.881 28.036 1.00 59.94 408 LYS A N 1
ATOM 3269 C CA . LYS A 1 408 ? -0.738 -7.462 28.510 1.00 59.94 408 LYS A CA 1
ATOM 3270 C C . LYS A 1 408 ? -1.339 -6.707 29.703 1.00 59.94 408 LYS A C 1
ATOM 3272 O O . LYS A 1 408 ? -2.551 -6.530 29.752 1.00 59.94 408 LYS A O 1
ATOM 3277 N N . ALA A 1 409 ? -0.497 -6.201 30.608 1.00 59.88 409 ALA A N 1
ATOM 3278 C CA . ALA A 1 409 ? -0.919 -5.391 31.755 1.00 59.88 409 ALA A CA 1
ATOM 3279 C C . ALA A 1 409 ? -1.676 -4.107 31.362 1.00 59.88 409 ALA A C 1
ATOM 3281 O O . ALA A 1 409 ? -2.558 -3.677 32.096 1.00 59.88 409 ALA A O 1
ATOM 3282 N N . LYS A 1 410 ? -1.367 -3.520 30.199 1.00 69.94 410 LYS A N 1
ATOM 3283 C CA . LYS A 1 410 ? -2.016 -2.308 29.676 1.00 69.94 410 LYS A CA 1
ATOM 3284 C C . LYS A 1 410 ? -3.110 -2.611 28.645 1.00 69.94 410 LYS A C 1
ATOM 3286 O O . LYS A 1 410 ? -3.654 -1.684 28.064 1.00 69.94 410 LYS A O 1
ATOM 3291 N N . ARG A 1 411 ? -3.415 -3.893 28.380 1.00 81.50 411 ARG A N 1
ATOM 3292 C CA . ARG A 1 411 ? -4.311 -4.333 27.286 1.00 81.50 411 ARG A CA 1
ATOM 3293 C C . ARG A 1 411 ? -3.963 -3.669 25.941 1.00 81.50 411 ARG A C 1
ATOM 3295 O O . ARG A 1 411 ? -4.852 -3.299 25.176 1.00 81.50 411 ARG A O 1
ATOM 3302 N N . ALA A 1 412 ? -2.663 -3.523 25.683 1.00 86.94 412 ALA A N 1
ATOM 3303 C CA . ALA A 1 412 ? -2.115 -2.927 24.472 1.00 86.94 412 ALA A CA 1
ATOM 3304 C C . ALA A 1 412 ? -1.462 -4.009 23.602 1.00 86.94 412 ALA A C 1
ATOM 3306 O O . ALA A 1 412 ? -0.691 -4.830 24.113 1.00 86.94 412 ALA A O 1
ATOM 3307 N N . PHE A 1 413 ? -1.788 -4.025 22.310 1.00 87.38 413 PHE A N 1
ATOM 3308 C CA . PHE A 1 413 ? -1.429 -5.105 21.391 1.00 87.38 413 PHE A CA 1
ATOM 3309 C C . PHE A 1 413 ? -0.853 -4.568 20.083 1.00 87.38 413 PHE A C 1
ATOM 3311 O O . PHE A 1 413 ? -1.312 -3.550 19.574 1.00 87.38 413 PHE A O 1
ATOM 3318 N N . LEU A 1 414 ? 0.119 -5.290 19.525 1.00 87.81 414 LEU A N 1
ATOM 3319 C CA . LEU A 1 414 ? 0.716 -5.008 18.223 1.00 87.81 414 LEU A CA 1
ATOM 3320 C C . LEU A 1 414 ? 0.313 -6.088 17.223 1.00 87.81 414 LEU A C 1
ATOM 3322 O O . LEU A 1 414 ? 0.619 -7.263 17.425 1.00 87.81 414 LEU A O 1
ATOM 3326 N N . LEU A 1 415 ? -0.345 -5.678 16.145 1.00 87.50 415 LEU A N 1
ATOM 3327 C CA . LEU A 1 415 ? -0.865 -6.542 15.097 1.00 87.50 415 LEU A CA 1
ATOM 3328 C C . LEU A 1 415 ? -0.134 -6.267 13.780 1.00 87.50 415 LEU A C 1
ATOM 3330 O O . LEU A 1 415 ? -0.183 -5.164 13.240 1.00 87.50 415 LEU A O 1
ATOM 3334 N N . GLY A 1 416 ? 0.548 -7.287 13.260 1.00 88.94 416 GLY A N 1
ATOM 3335 C CA . GLY A 1 416 ? 1.067 -7.297 11.888 1.00 88.94 416 GLY A CA 1
ATOM 3336 C C . GLY A 1 416 ? 0.017 -7.717 10.855 1.00 88.94 416 GLY A C 1
ATOM 3337 O O . GLY A 1 416 ? -1.128 -8.027 11.197 1.00 88.94 416 GLY A O 1
ATOM 3338 N N . LEU A 1 417 ? 0.435 -7.816 9.593 1.00 88.75 417 LEU A N 1
ATOM 3339 C CA . LEU A 1 417 ? -0.438 -8.074 8.440 1.00 88.75 417 LEU A CA 1
ATOM 3340 C C . LEU A 1 417 ? -1.231 -9.386 8.538 1.00 88.75 417 LEU A C 1
ATOM 3342 O O . LEU A 1 417 ? -2.387 -9.438 8.121 1.00 88.75 417 LEU A O 1
ATOM 3346 N N . LYS A 1 418 ? -0.656 -10.420 9.165 1.00 85.94 418 LYS A N 1
ATOM 3347 C CA . LYS A 1 418 ? -1.363 -11.676 9.465 1.00 85.94 418 LYS A CA 1
ATOM 3348 C C . LYS A 1 418 ? -2.626 -11.439 10.288 1.00 85.94 418 LYS A C 1
ATOM 3350 O O . LYS A 1 418 ? -3.711 -11.851 9.904 1.00 85.94 418 LYS A O 1
ATOM 3355 N N . HIS A 1 419 ? -2.492 -10.717 11.394 1.00 86.38 419 HIS A N 1
ATOM 3356 C CA . HIS A 1 419 ? -3.603 -10.434 12.298 1.00 86.38 419 HIS A CA 1
ATOM 3357 C C . HIS A 1 419 ? -4.593 -9.450 11.680 1.00 86.38 419 HIS A C 1
ATOM 3359 O O . HIS A 1 419 ? -5.783 -9.545 11.945 1.00 86.38 419 HIS A O 1
ATOM 3365 N N . LEU A 1 420 ? -4.124 -8.528 10.831 1.00 86.50 420 LEU A N 1
ATOM 3366 C CA . LEU A 1 420 ? -5.008 -7.638 10.083 1.00 86.50 420 LEU A CA 1
ATOM 3367 C C . LEU A 1 420 ? -5.982 -8.430 9.194 1.00 86.50 420 LEU A C 1
ATOM 3369 O O . LEU A 1 420 ? -7.167 -8.097 9.129 1.00 86.50 420 LEU A O 1
ATOM 3373 N N . SER A 1 421 ? -5.519 -9.507 8.556 1.00 86.00 421 SER A N 1
ATOM 3374 C CA . SER A 1 421 ? -6.373 -10.378 7.735 1.00 86.00 421 SER A CA 1
ATOM 3375 C C . SER A 1 421 ? -7.516 -11.038 8.530 1.00 86.00 421 SER A C 1
ATOM 3377 O O . SER A 1 421 ? -8.595 -11.264 7.988 1.00 86.00 421 SER A O 1
ATOM 3379 N N . GLU A 1 422 ? -7.339 -11.204 9.842 1.00 86.25 422 GLU A N 1
ATOM 3380 C CA . GLU A 1 422 ? -8.300 -11.803 10.781 1.00 86.25 422 GLU A CA 1
ATOM 3381 C C . GLU A 1 422 ? -8.776 -10.801 11.851 1.00 86.25 422 GLU A C 1
ATOM 3383 O O . GLU A 1 422 ? -9.231 -11.193 12.928 1.00 86.25 422 GLU A O 1
ATOM 3388 N N . LEU A 1 423 ? -8.656 -9.496 11.577 1.00 84.88 423 LEU A N 1
ATOM 3389 C CA . LEU A 1 423 ? -8.821 -8.434 12.575 1.00 84.88 423 LEU A CA 1
ATOM 3390 C C . LEU A 1 423 ? -10.159 -8.521 13.319 1.00 84.88 423 LEU A C 1
ATOM 3392 O O . LEU A 1 423 ? -10.203 -8.334 14.532 1.00 84.88 423 LEU A O 1
ATOM 3396 N N . GLU A 1 424 ? -11.239 -8.831 12.604 1.00 84.38 424 GLU A N 1
ATOM 3397 C CA . GLU A 1 424 ? -12.577 -8.990 13.179 1.00 84.38 424 GLU A CA 1
ATOM 3398 C C . GLU A 1 424 ? -12.640 -10.115 14.223 1.00 84.38 424 GLU A C 1
ATOM 3400 O O . GLU A 1 424 ? -13.117 -9.887 15.334 1.00 84.38 424 GLU A O 1
ATOM 3405 N N . ASN A 1 425 ? -12.085 -11.289 13.910 1.00 85.25 425 ASN A N 1
ATOM 3406 C CA . ASN A 1 425 ? -12.069 -12.449 14.797 1.00 85.25 425 ASN A CA 1
ATOM 3407 C C . ASN A 1 425 ? -11.203 -12.159 16.020 1.00 85.25 425 ASN A C 1
ATOM 3409 O O . ASN A 1 425 ? -11.624 -12.366 17.158 1.00 85.25 425 ASN A O 1
ATOM 3413 N N . TRP A 1 426 ? -10.019 -11.587 15.784 1.00 84.94 426 TRP A N 1
ATOM 3414 C CA . TRP A 1 426 ? -9.089 -11.233 16.847 1.00 84.94 426 TRP A CA 1
ATOM 3415 C C . TRP A 1 426 ? -9.714 -10.243 17.839 1.00 84.94 426 TRP A C 1
ATOM 3417 O O . TRP A 1 426 ? -9.601 -10.408 19.056 1.00 84.94 426 TRP A O 1
ATOM 3427 N N . LEU A 1 427 ? -10.405 -9.220 17.330 1.00 79.00 427 LEU A N 1
ATOM 3428 C CA . LEU A 1 427 ? -11.088 -8.236 18.163 1.00 79.00 427 LEU A CA 1
ATOM 3429 C C . LEU A 1 427 ? -12.290 -8.843 18.884 1.00 79.00 427 LEU A C 1
ATOM 3431 O O . LEU A 1 427 ? -12.429 -8.626 20.086 1.00 79.00 427 LEU A O 1
ATOM 3435 N N . ALA A 1 428 ? -13.127 -9.622 18.193 1.00 81.06 428 ALA A N 1
ATOM 3436 C CA . ALA A 1 428 ? -14.291 -10.271 18.790 1.00 81.06 428 ALA A CA 1
ATOM 3437 C C . ALA A 1 428 ? -13.893 -11.146 19.988 1.00 81.06 428 ALA A C 1
ATOM 3439 O O . ALA A 1 428 ? -14.501 -11.050 21.055 1.00 81.06 428 ALA A O 1
ATOM 3440 N N . ASP A 1 429 ? -12.823 -11.930 19.863 1.00 80.31 429 ASP A N 1
ATOM 3441 C CA . ASP A 1 429 ? -12.320 -12.766 20.954 1.00 80.31 429 ASP A CA 1
ATOM 3442 C C . ASP A 1 429 ? -11.849 -11.933 22.152 1.00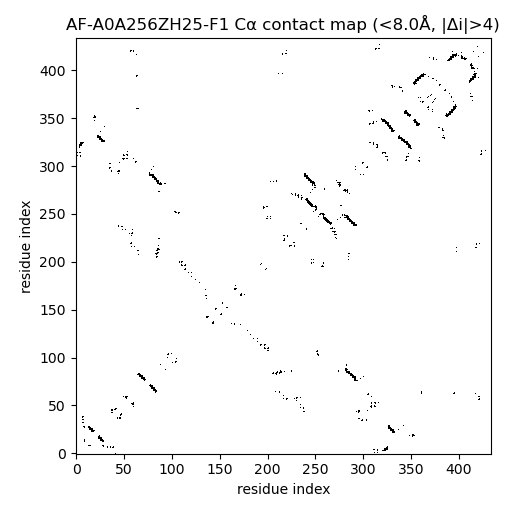 80.31 429 ASP A C 1
ATOM 3444 O O . ASP A 1 429 ? -12.142 -12.254 23.305 1.00 80.31 429 ASP A O 1
ATOM 3448 N N . ARG A 1 430 ? -11.156 -10.815 21.911 1.00 76.00 430 ARG A N 1
ATOM 3449 C CA . ARG A 1 430 ? -10.676 -9.925 22.984 1.00 76.00 430 ARG A CA 1
ATOM 3450 C C . ARG A 1 430 ? -11.775 -9.090 23.627 1.00 76.00 430 ARG A C 1
ATOM 3452 O O . ARG A 1 430 ? -11.602 -8.667 24.770 1.00 76.00 430 ARG A O 1
ATOM 3459 N N . LEU A 1 431 ? -12.888 -8.890 22.929 1.00 71.81 431 LEU A N 1
ATOM 3460 C CA . LEU A 1 431 ? -14.088 -8.257 23.465 1.00 71.81 431 LEU A CA 1
ATOM 3461 C C . LEU A 1 431 ? -14.977 -9.240 24.239 1.00 71.81 431 LEU A C 1
ATOM 3463 O O . LEU A 1 431 ? -15.717 -8.793 25.112 1.00 71.81 431 LEU A O 1
ATOM 3467 N N . LYS A 1 432 ? -14.871 -10.552 23.998 1.00 70.12 432 LYS A N 1
ATOM 3468 C CA . LYS A 1 432 ? -15.550 -11.591 24.796 1.00 70.12 432 LYS A CA 1
ATOM 3469 C C . LYS A 1 432 ? -14.830 -11.927 26.101 1.00 70.12 432 LYS A C 1
ATOM 3471 O O . LYS A 1 432 ? -15.470 -12.333 27.064 1.00 70.12 432 LYS A O 1
ATOM 3476 N N . ILE A 1 433 ? -13.505 -11.772 26.150 1.00 52.16 433 ILE A N 1
ATOM 3477 C CA . ILE A 1 433 ? -12.715 -11.963 27.376 1.00 52.16 433 ILE A CA 1
ATOM 3478 C C . ILE A 1 433 ? -12.884 -10.725 28.268 1.00 52.16 433 ILE A C 1
ATOM 3480 O O . ILE A 1 433 ? -12.012 -9.857 28.279 1.00 52.16 433 ILE A O 1
ATOM 3484 N N . THR A 1 434 ? -14.020 -10.629 28.962 1.00 44.22 434 THR A N 1
ATOM 3485 C CA . THR A 1 434 ? -14.209 -9.933 30.253 1.00 44.22 434 THR A CA 1
ATOM 3486 C C . THR A 1 434 ? -15.611 -10.183 30.766 1.00 44.22 434 THR A C 1
ATOM 3488 O O . THR A 1 434 ? -16.545 -9.728 30.070 1.00 44.22 434 THR A O 1
#